Protein AF-0000000072578399 (afdb_homodimer)

pLDDT: mean 85.81, std 11.9, range [45.66, 98.44]

Secondary structure (DSSP, 8-state):
-HHHHHHHHHHHHSSHHHHHHHHHHHHHHHHHHHHHHHH-S-TTSHHHHHHTT---HHHHHHHHHHHHHHHHHTT-HHHHHHHSSS-HHHHHHHHHHHHHHHHHHHHHHHHHHHHHHHHHHHTTSSSPPPPHHHHHHHHHHHHHHHHHHHHHHHHHHHHH--HHHHHHHHHHIIIIIHHHHHHH-HHHHHTSHHHHHHHHTTSS-S-SS-HHHHHHHHHHHHHHHHHHHHHHHHHHHH-/-HHHHHHHHHHHHSSHHHHHHHHHHHHHHHHHHHHHHHH-S-TTSHHHHHHTT---HHHHHHHHHHHHHHHHHTT-HHHHHHHSSS-HHHHHHHHHHHHHHHHHHHHHHHHHHHHHHHHHHHTTSSSPPPPHHHHHHHHHHHHHHHHHHHHHHHHHHHHH--HHHHHHHHHHIIIIIHHHHHHH-HHHHHTSHHHHHHHHTTSS-S-SS-HHHHHHHHHHHHHHHHHHHHHHHHHHHH-

Radius of gyration: 22.99 Å; Cα contacts (8 Å, |Δi|>4): 778; chains: 2; bounding box: 59×61×56 Å

Nearest PDB structures (foldseek):
  7o12-assembly1_E  TM=7.069E-01  e=1.122E-04  Stutzerimonas stutzeri ATCC 14405 = CCUG 16156
  7o0z-assembly1_D  TM=7.179E-01  e=1.346E-04  Stutzerimonas stutzeri ATCC 14405 = CCUG 16156
  7osi-assembly1_D  TM=7.022E-01  e=1.852E-04  Stutzerimonas stutzeri ATCC 14405 = CCUG 16156
  6xjh-assembly1_A  TM=5.775E-01  e=6.587E-02  Staphylococcus aureus
  8i3d-assembly1_B  TM=5.968E-01  e=8.656E-02  Arabidopsis thaliana

Solvent-accessible surface area (backbone atoms only — not comparable to full-atom values): 22891 Å² total; per-residue (Å²): 108,68,68,58,28,51,55,36,34,50,60,55,70,70,38,72,66,44,52,47,47,51,50,45,42,35,50,46,9,46,50,41,11,51,44,45,54,69,47,51,86,58,47,49,41,61,70,50,52,47,36,16,46,20,58,60,40,63,54,38,16,47,47,21,17,34,55,40,2,40,38,52,65,67,56,56,51,59,58,52,43,66,65,43,95,47,56,49,31,55,55,50,50,31,41,39,51,26,40,27,52,49,24,40,51,52,28,50,53,27,44,50,46,6,46,66,58,20,50,73,50,46,71,77,41,57,57,68,72,83,47,72,66,53,52,50,51,47,49,52,25,33,35,51,28,15,21,44,28,9,34,33,15,21,23,47,10,57,64,62,41,32,37,67,53,45,50,50,51,51,48,46,40,60,68,41,49,42,54,52,35,41,68,62,36,55,73,57,32,50,67,34,60,66,35,8,37,28,35,22,17,38,71,43,73,94,59,97,61,51,54,70,57,16,49,51,46,30,46,49,52,26,51,53,46,38,50,51,33,38,53,53,40,40,50,58,61,73,97,108,67,68,56,29,51,54,35,34,52,60,55,69,68,38,70,67,44,51,46,48,50,50,46,44,36,48,45,9,47,50,40,10,53,44,44,54,71,46,50,85,58,47,49,40,59,70,52,52,46,35,16,47,19,57,61,38,63,54,39,16,47,46,22,16,35,53,40,2,42,37,52,65,68,57,54,50,58,58,52,45,63,64,44,91,46,55,48,31,56,53,50,50,32,41,40,49,26,40,27,52,50,24,39,53,51,26,50,52,28,45,50,48,6,47,66,57,19,52,73,51,47,71,76,40,59,55,69,75,80,48,74,65,54,52,50,52,48,49,52,24,31,37,50,27,15,20,44,27,9,35,33,15,22,23,49,9,57,64,62,40,32,36,67,51,46,52,50,52,52,49,46,40,60,69,42,48,40,54,52,35,41,67,64,35,54,73,57,32,51,66,33,61,65,34,8,37,28,35,23,18,38,70,43,75,94,60,97,60,52,54,68,56,17,47,50,46,30,45,50,52,26,51,53,47,37,50,50,33,38,52,53,40,39,49,57,61,73,97

Foldseek 3Di:
DVVLLVVLLCLLPVDPLLVVLLCVFLVVLLVLLCCLLPPVLPLADLLSLLSLLFTDLLSLLLSLQLSLLVCLVVVVLPVVCVPPPDALLVSLVSNLVSSLVVLLVSLLVSSCSNCVNNQVSSVPPHHDHQDPVSSVQLSVLSSLLSSLSNSQSNLNNLVVSHSVVSVVVVCCCVVPVLVVCCVVPVLVSCLDLNNLSCQSRSVDDDHPAHNVRSSVSSNVSSVVSNVVSSVVRNVVRVD/DVVLLVVLLCLLPPDPLLVVLLCVFLVVLLVLLCCLLPPVLPLADLLSLLSLLFTDLLSLLLSLQLSLLVCLVVVVLPVVCVPPPDALLVSLVSNLVSSLVSLLVSLLVNSCSNCVRNQVSSVPPHHDHDDPVSSVQLSVLSSLLSNLSNSQSNLNNLVVSHSVVSVVVVCCCVVPVLVVCCVVPVLVNCLDLNNLSCQSRSVDDDHPAHNVRSSVSSNVSSVVSNVVSSVVRNVVRVD

Structure (mmCIF, N/CA/C/O backbone):
data_AF-0000000072578399-model_v1
#
loop_
_entity.id
_entity.type
_entity.pdbx_description
1 polymer 'ABC-transporter transmembrane protein'
#
loop_
_atom_site.group_PDB
_atom_site.id
_atom_site.type_symbol
_atom_site.label_atom_id
_atom_site.label_alt_id
_atom_site.label_comp_id
_atom_site.label_asym_id
_atom_site.label_entity_id
_atom_site.label_seq_id
_atom_site.pdbx_PDB_ins_code
_atom_site.Cartn_x
_atom_site.Cartn_y
_atom_site.Cartn_z
_atom_site.occupancy
_atom_site.B_iso_or_equiv
_atom_site.auth_seq_id
_atom_site.auth_comp_id
_atom_site.auth_asym_id
_atom_site.auth_atom_id
_atom_site.pdbx_PDB_model_num
ATOM 1 N N . MET A 1 1 ? 16.578 30.406 -9.547 1 61.06 1 MET A N 1
ATOM 2 C CA . MET A 1 1 ? 16.297 28.984 -9.523 1 61.06 1 MET A CA 1
ATOM 3 C C . MET A 1 1 ? 17 28.312 -8.352 1 61.06 1 MET A C 1
ATOM 5 O O . MET A 1 1 ? 16.391 27.562 -7.59 1 61.06 1 MET A O 1
ATOM 9 N N . SER A 1 2 ? 18.172 28.781 -8.016 1 74.69 2 SER A N 1
ATOM 10 C CA . SER A 1 2 ? 18.969 28.109 -6.988 1 74.69 2 SER A CA 1
ATOM 11 C C . SER A 1 2 ? 18.391 28.359 -5.602 1 74.69 2 SER A C 1
ATOM 13 O O . SER A 1 2 ? 18.297 27.438 -4.789 1 74.69 2 SER A O 1
ATOM 15 N N . ARG A 1 3 ? 17.953 29.625 -5.441 1 78.88 3 ARG A N 1
ATOM 16 C CA . ARG A 1 3 ? 17.406 29.938 -4.121 1 78.88 3 ARG A CA 1
ATOM 17 C C . ARG A 1 3 ? 16.094 29.203 -3.885 1 78.88 3 ARG A C 1
ATOM 19 O O . ARG A 1 3 ? 15.852 28.688 -2.789 1 78.88 3 ARG A O 1
ATOM 26 N N . LEU A 1 4 ? 15.359 29.125 -4.922 1 81.19 4 LEU A N 1
ATOM 27 C CA . LEU A 1 4 ? 14.078 28.422 -4.844 1 81.19 4 LEU A CA 1
ATOM 28 C C . LEU A 1 4 ? 14.289 26.922 -4.586 1 81.19 4 LEU A C 1
ATOM 30 O O . LEU A 1 4 ? 13.586 26.328 -3.775 1 81.19 4 LEU A O 1
ATOM 34 N N . LEU A 1 5 ? 15.203 26.391 -5.23 1 85.38 5 LEU A N 1
ATOM 35 C CA . LEU A 1 5 ? 15.516 24.984 -5.047 1 85.38 5 LEU A CA 1
ATOM 36 C C . LEU A 1 5 ? 16 24.703 -3.627 1 85.38 5 LEU A C 1
ATOM 38 O O . LEU A 1 5 ? 15.633 23.688 -3.027 1 85.38 5 LEU A O 1
ATOM 42 N N . ARG A 1 6 ? 16.812 25.578 -3.154 1 84.75 6 ARG A N 1
ATOM 43 C CA . ARG A 1 6 ? 17.312 25.422 -1.795 1 84.75 6 ARG A CA 1
ATOM 44 C C . ARG A 1 6 ? 16.172 25.469 -0.778 1 84.75 6 ARG A C 1
ATOM 46 O O . ARG A 1 6 ? 16.156 24.672 0.17 1 84.75 6 ARG A O 1
ATOM 53 N N . GLY A 1 7 ? 15.273 26.391 -1 1 83.12 7 GLY A N 1
ATOM 54 C CA . GLY A 1 7 ? 14.117 26.469 -0.13 1 83.12 7 GLY A CA 1
ATOM 55 C C . GLY A 1 7 ? 13.25 25.219 -0.161 1 83.12 7 GLY A C 1
ATOM 56 O O . GLY A 1 7 ? 12.828 24.719 0.886 1 83.12 7 GLY A O 1
ATOM 57 N N . GLU A 1 8 ? 13.109 24.719 -1.321 1 84.69 8 GLU A N 1
ATOM 58 C CA . GLU A 1 8 ? 12.305 23.5 -1.482 1 84.69 8 GLU A CA 1
ATOM 59 C C . GLU A 1 8 ? 13.016 22.297 -0.885 1 84.69 8 GLU A C 1
ATOM 61 O O . GLU A 1 8 ? 12.375 21.406 -0.317 1 84.69 8 GLU A O 1
ATOM 66 N N . LEU A 1 9 ? 14.289 22.281 -1.02 1 86.5 9 LEU A N 1
ATOM 67 C CA . LEU A 1 9 ? 15.07 21.188 -0.478 1 86.5 9 LEU A CA 1
ATOM 68 C C . LEU A 1 9 ? 14.984 21.141 1.044 1 86.5 9 LEU A C 1
ATOM 70 O O . LEU A 1 9 ? 14.828 20.078 1.637 1 86.5 9 LEU A O 1
ATOM 74 N N . ILE A 1 10 ? 15.016 22.234 1.651 1 83.44 10 ILE A N 1
ATOM 75 C CA . ILE A 1 10 ? 14.938 22.344 3.105 1 83.44 10 ILE A CA 1
ATOM 76 C C . ILE A 1 10 ? 13.562 21.875 3.582 1 83.44 10 ILE A C 1
ATOM 78 O O . ILE A 1 10 ? 13.453 21.156 4.578 1 83.44 10 ILE A O 1
ATOM 82 N N . LYS A 1 11 ? 12.609 22.203 2.836 1 81 11 LYS A N 1
ATOM 83 C CA . LYS A 1 11 ? 11.242 21.812 3.182 1 81 11 LYS A CA 1
ATOM 84 C C . LYS A 1 11 ? 11.078 20.297 3.139 1 81 11 LYS A C 1
ATOM 86 O O . LYS A 1 11 ? 10.383 19.719 3.975 1 81 11 LYS A O 1
ATOM 91 N N . THR A 1 12 ? 11.703 19.688 2.209 1 80.81 12 THR A N 1
ATOM 92 C CA . THR A 1 12 ? 11.516 18.25 2.002 1 80.81 12 THR A CA 1
ATOM 93 C C . THR A 1 12 ? 12.297 17.453 3.041 1 80.81 12 THR A C 1
ATOM 95 O O . THR A 1 12 ? 11.852 16.375 3.471 1 80.81 12 THR A O 1
ATOM 98 N N . VAL A 1 13 ? 13.43 17.984 3.504 1 83.62 13 VAL A N 1
ATOM 99 C CA . VAL A 1 13 ? 14.328 17.156 4.316 1 83.62 13 VAL A CA 1
ATOM 100 C C . VAL A 1 13 ? 14.086 17.453 5.797 1 83.62 13 VAL A C 1
ATOM 102 O O . VAL A 1 13 ? 14.641 16.766 6.668 1 83.62 13 VAL A O 1
ATOM 105 N N . THR A 1 14 ? 13.266 18.422 6.16 1 77.38 14 THR A N 1
ATOM 106 C CA . THR A 1 14 ? 13.125 18.812 7.559 1 77.38 14 THR A CA 1
ATOM 107 C C . THR A 1 14 ? 11.812 18.281 8.133 1 77.38 14 THR A C 1
ATOM 109 O O . THR A 1 14 ? 11.539 18.438 9.328 1 77.38 14 THR A O 1
ATOM 112 N N . THR A 1 15 ? 11.125 17.625 7.344 1 74.56 15 THR A N 1
ATOM 113 C CA . THR A 1 15 ? 9.859 17.109 7.859 1 74.56 15 THR A CA 1
ATOM 114 C C . THR A 1 15 ? 10.047 15.742 8.508 1 74.56 15 THR A C 1
ATOM 116 O O . THR A 1 15 ? 10.992 15.023 8.18 1 74.56 15 THR A O 1
ATOM 119 N N . ARG A 1 16 ? 9.203 15.508 9.453 1 75.12 16 ARG A N 1
ATOM 120 C CA . ARG A 1 16 ? 9.203 14.203 10.109 1 75.12 16 ARG A CA 1
ATOM 121 C C . ARG A 1 16 ? 8.766 13.109 9.141 1 75.12 16 ARG A C 1
ATOM 123 O O . ARG A 1 16 ? 9.086 11.938 9.336 1 75.12 16 ARG A O 1
ATOM 130 N N . THR A 1 17 ? 8.164 13.539 8.133 1 77.69 17 THR A N 1
ATOM 131 C CA . THR A 1 17 ? 7.656 12.594 7.145 1 77.69 17 THR A CA 1
ATOM 132 C C . THR A 1 17 ? 8.805 11.906 6.414 1 77.69 17 THR A C 1
ATOM 134 O O . THR A 1 17 ? 8.758 10.703 6.152 1 77.69 17 THR A O 1
ATOM 137 N N . VAL A 1 18 ? 9.891 12.625 6.137 1 85.19 18 VAL A N 1
ATOM 138 C CA . VAL A 1 18 ? 11.031 12.07 5.418 1 85.19 18 VAL A CA 1
ATOM 139 C C . VAL A 1 18 ? 11.719 11 6.27 1 85.19 18 VAL A C 1
ATOM 141 O O . VAL A 1 18 ? 12.211 10 5.746 1 85.19 18 VAL A O 1
ATOM 144 N N . LEU A 1 19 ? 11.641 11.195 7.551 1 85.5 19 LEU A N 1
ATOM 145 C CA . LEU A 1 19 ? 12.289 10.25 8.445 1 85.5 19 LEU A CA 1
ATOM 146 C C . LEU A 1 19 ? 11.586 8.898 8.406 1 85.5 19 LEU A C 1
ATOM 148 O O . LEU A 1 19 ? 12.234 7.848 8.43 1 85.5 19 LEU A O 1
ATOM 152 N N . GLY A 1 20 ? 10.305 8.977 8.391 1 86.5 20 GLY A N 1
ATOM 153 C CA . GLY A 1 20 ? 9.57 7.727 8.289 1 86.5 20 GLY A CA 1
ATOM 154 C C . GLY A 1 20 ? 9.898 6.941 7.035 1 86.5 20 GLY A C 1
ATOM 155 O O . GLY A 1 20 ? 10.109 5.727 7.094 1 86.5 20 GLY A O 1
ATOM 156 N N . PHE A 1 21 ? 10.008 7.555 5.922 1 90.12 21 PHE A N 1
ATOM 157 C CA . PHE A 1 21 ? 10.281 6.887 4.652 1 90.12 21 PHE A CA 1
ATOM 158 C C . PHE A 1 21 ? 11.742 6.469 4.57 1 90.12 21 PHE A C 1
ATOM 160 O O . PHE A 1 21 ? 12.062 5.43 3.99 1 90.12 21 PHE A O 1
ATOM 167 N N . ALA A 1 22 ? 12.633 7.328 5.156 1 91.94 22 ALA A N 1
ATOM 168 C CA . ALA A 1 22 ? 14.047 6.957 5.223 1 91.94 22 ALA A CA 1
ATOM 169 C C . ALA A 1 22 ? 14.234 5.672 6.023 1 91.94 22 ALA A C 1
ATOM 171 O O . ALA A 1 22 ? 14.898 4.742 5.566 1 91.94 22 ALA A O 1
ATOM 172 N N . VAL A 1 23 ? 13.625 5.617 7.109 1 90.75 23 VAL A N 1
ATOM 173 C CA . VAL A 1 23 ? 13.727 4.438 7.961 1 90.75 23 VAL A CA 1
ATOM 174 C C . VAL A 1 23 ? 13.07 3.244 7.27 1 90.75 23 VAL A C 1
ATOM 176 O O . VAL A 1 23 ? 13.594 2.129 7.309 1 90.75 23 VAL A O 1
ATOM 179 N N . GLY A 1 24 ? 11.977 3.506 6.664 1 91.31 24 GLY A N 1
ATOM 180 C CA . GLY A 1 24 ? 11.258 2.438 5.988 1 91.31 24 GLY A CA 1
ATOM 181 C C . GLY A 1 24 ? 12.055 1.803 4.863 1 91.31 24 GLY A C 1
ATOM 182 O O . GLY A 1 24 ? 12.148 0.577 4.777 1 91.31 24 GLY A O 1
ATOM 183 N N . THR A 1 25 ? 12.602 2.609 4.023 1 93.19 25 THR A N 1
ATOM 184 C CA . THR A 1 25 ? 13.328 2.08 2.879 1 93.19 25 THR A CA 1
ATOM 185 C C . THR A 1 25 ? 14.602 1.367 3.332 1 93.19 25 THR A C 1
ATOM 187 O O . THR A 1 25 ? 14.953 0.314 2.797 1 93.19 25 THR A O 1
ATOM 190 N N . VAL A 1 26 ? 15.242 1.92 4.328 1 94 26 VAL A N 1
ATOM 191 C CA . VAL A 1 26 ? 16.453 1.303 4.852 1 94 26 VAL A CA 1
ATOM 192 C C . VAL A 1 26 ? 16.109 -0.01 5.551 1 94 26 VAL A C 1
ATOM 194 O O . VAL A 1 26 ? 16.812 -1.009 5.395 1 94 26 VAL A O 1
ATOM 197 N N . ALA A 1 27 ? 15.086 0.014 6.32 1 90.88 27 ALA A N 1
ATOM 198 C CA . ALA A 1 27 ? 14.641 -1.2 7 1 90.88 27 ALA A CA 1
ATOM 199 C C . ALA A 1 27 ? 14.297 -2.297 5.996 1 90.88 27 ALA A C 1
ATOM 201 O O . ALA A 1 27 ? 14.641 -3.465 6.203 1 90.88 27 ALA A O 1
ATOM 202 N N . PHE A 1 28 ? 13.602 -1.903 4.961 1 89.19 28 PHE A N 1
ATOM 203 C CA . PHE A 1 28 ? 13.297 -2.885 3.926 1 89.19 28 PHE A CA 1
ATOM 204 C C . PHE A 1 28 ? 14.57 -3.48 3.344 1 89.19 28 PHE A C 1
ATOM 206 O O . PHE A 1 28 ? 14.672 -4.699 3.174 1 89.19 28 PHE A O 1
ATOM 213 N N . ALA A 1 29 ? 15.445 -2.617 2.979 1 91.62 29 ALA A N 1
ATOM 214 C CA . ALA A 1 29 ? 16.688 -3.076 2.359 1 91.62 29 ALA A CA 1
ATOM 215 C C . ALA A 1 29 ? 17.438 -4.031 3.281 1 91.62 29 ALA A C 1
ATOM 217 O O . ALA A 1 29 ? 17.938 -5.066 2.836 1 91.62 29 ALA A O 1
ATOM 218 N N . ALA A 1 30 ? 17.5 -3.697 4.523 1 92 30 ALA A N 1
ATOM 219 C CA . ALA A 1 30 ? 18.188 -4.535 5.5 1 92 30 ALA A CA 1
ATOM 220 C C . ALA A 1 30 ? 17.484 -5.875 5.672 1 92 30 ALA A C 1
ATOM 222 O O . ALA A 1 30 ? 18.109 -6.93 5.656 1 92 30 ALA A O 1
ATOM 223 N N . LEU A 1 31 ? 16.219 -5.812 5.797 1 88.25 31 LEU A N 1
ATOM 224 C CA . LEU A 1 31 ? 15.43 -7.031 5.988 1 88.25 31 LEU A CA 1
ATOM 225 C C . LEU A 1 31 ? 15.508 -7.926 4.754 1 88.25 31 LEU A C 1
ATOM 227 O O . LEU A 1 31 ? 15.602 -9.148 4.875 1 88.25 31 LEU A O 1
ATOM 231 N N . ASN A 1 32 ? 15.398 -7.305 3.625 1 87.25 32 ASN A N 1
ATOM 232 C CA . ASN A 1 32 ? 15.492 -8.062 2.383 1 87.25 32 ASN A CA 1
ATOM 233 C C . ASN A 1 32 ? 16.828 -8.781 2.268 1 87.25 32 ASN A C 1
ATOM 235 O O . ASN A 1 32 ? 16.875 -9.961 1.896 1 87.25 32 ASN A O 1
ATOM 239 N N . ALA A 1 33 ? 17.859 -8.031 2.543 1 88.88 33 ALA A N 1
ATOM 240 C CA . ALA A 1 33 ? 19.188 -8.625 2.484 1 88.88 33 ALA A CA 1
ATOM 241 C C . ALA A 1 33 ? 19.312 -9.805 3.441 1 88.88 33 ALA A C 1
ATOM 243 O O . ALA A 1 33 ? 19.812 -10.867 3.064 1 88.88 33 ALA A O 1
ATOM 244 N N . LEU A 1 34 ? 18.859 -9.664 4.609 1 87.25 34 LEU A N 1
ATOM 245 C CA . LEU A 1 34 ? 18.984 -10.688 5.637 1 87.25 34 LEU A CA 1
ATOM 246 C C . LEU A 1 34 ? 18.125 -11.906 5.281 1 87.25 34 LEU A C 1
ATOM 248 O O . LEU A 1 34 ? 18.594 -13.047 5.387 1 87.25 34 LEU A O 1
ATOM 252 N N . VAL A 1 35 ? 17.016 -11.703 4.816 1 83.38 35 VAL A N 1
ATOM 253 C CA . VAL A 1 35 ? 16.078 -12.797 4.594 1 83.38 35 VAL A CA 1
ATOM 254 C C . VAL A 1 35 ? 16.453 -13.547 3.318 1 83.38 35 VAL A C 1
ATOM 256 O O . VAL A 1 35 ? 16.469 -14.781 3.297 1 83.38 35 VAL A O 1
ATOM 259 N N . VAL A 1 36 ? 16.703 -12.82 2.271 1 82.69 36 VAL A N 1
ATOM 260 C CA . VAL A 1 36 ? 17.047 -13.461 1.007 1 82.69 36 VAL A CA 1
ATOM 261 C C . VAL A 1 36 ? 18.344 -14.234 1.155 1 82.69 36 VAL A C 1
ATOM 263 O O . VAL A 1 36 ? 18.453 -15.383 0.732 1 82.69 36 VAL A O 1
ATOM 266 N N . ALA A 1 37 ? 19.234 -13.633 1.812 1 81.75 37 ALA A N 1
ATOM 267 C CA . ALA A 1 37 ? 20.547 -14.273 1.954 1 81.75 37 ALA A CA 1
ATOM 268 C C . ALA A 1 37 ? 20.484 -15.438 2.938 1 81.75 37 ALA A C 1
ATOM 270 O O . ALA A 1 37 ? 21.234 -16.406 2.807 1 81.75 37 ALA A O 1
ATOM 271 N N . ALA A 1 38 ? 19.656 -15.344 3.883 1 73.81 38 ALA A N 1
ATOM 272 C CA . ALA A 1 38 ? 19.641 -16.359 4.93 1 73.81 38 ALA A CA 1
ATOM 273 C C . ALA A 1 38 ? 18.625 -17.453 4.617 1 73.81 38 ALA A C 1
ATOM 275 O O . ALA A 1 38 ? 18.828 -18.625 4.973 1 73.81 38 ALA A O 1
ATOM 276 N N . TRP A 1 39 ? 17.594 -17.047 3.889 1 67.5 39 TRP A N 1
ATOM 277 C CA . TRP A 1 39 ? 16.484 -17.984 3.943 1 67.5 39 TRP A CA 1
ATOM 278 C C . TRP A 1 39 ? 16.062 -18.406 2.541 1 67.5 39 TRP A C 1
ATOM 280 O O . TRP A 1 39 ? 15.195 -19.266 2.381 1 67.5 39 TRP A O 1
ATOM 290 N N . SER A 1 40 ? 16.562 -17.797 1.552 1 67.25 40 SER A N 1
ATOM 291 C CA . SER A 1 40 ? 15.969 -18.141 0.259 1 67.25 40 SER A CA 1
ATOM 292 C C . SER A 1 40 ? 16.391 -19.531 -0.193 1 67.25 40 SER A C 1
ATOM 294 O O . SER A 1 40 ? 15.602 -20.25 -0.814 1 67.25 40 SER A O 1
ATOM 296 N N . GLY A 1 41 ? 17.406 -20.141 0.322 1 64.25 41 GLY A N 1
ATOM 297 C CA . GLY A 1 41 ? 17.875 -21.469 -0.025 1 64.25 41 GLY A CA 1
ATOM 298 C C . GLY A 1 41 ? 18.156 -21.641 -1.506 1 64.25 41 GLY A C 1
ATOM 299 O O . GLY A 1 41 ? 18.469 -22.734 -1.964 1 64.25 41 GLY A O 1
ATOM 300 N N . THR A 1 42 ? 17.844 -20.641 -2.307 1 66.12 42 THR A N 1
ATOM 301 C CA . THR A 1 42 ? 17.969 -20.797 -3.754 1 66.12 42 THR A CA 1
ATOM 302 C C . THR A 1 42 ? 19.031 -19.859 -4.301 1 66.12 42 THR A C 1
ATOM 304 O O . THR A 1 42 ? 19.094 -19.609 -5.508 1 66.12 42 THR A O 1
ATOM 307 N N . LEU A 1 43 ? 19.906 -19.469 -3.43 1 80 43 LEU A N 1
ATOM 308 C CA . LEU A 1 43 ? 20.844 -18.438 -3.865 1 80 43 LEU A CA 1
ATOM 309 C C . LEU A 1 43 ? 22.016 -19.047 -4.609 1 80 43 LEU A C 1
ATOM 311 O O . LEU A 1 43 ? 23.172 -18.875 -4.211 1 80 43 LEU A O 1
ATOM 315 N N . ASP A 1 44 ? 21.703 -19.781 -5.645 1 80.88 44 ASP A N 1
ATOM 316 C CA . ASP A 1 44 ? 22.781 -20.375 -6.422 1 80.88 44 ASP A CA 1
ATOM 317 C C . ASP A 1 44 ? 22.922 -19.703 -7.785 1 80.88 44 ASP A C 1
ATOM 319 O O . ASP A 1 44 ? 23.812 -20.047 -8.562 1 80.88 44 ASP A O 1
ATOM 323 N N . GLU A 1 45 ? 22.062 -18.781 -8.047 1 85.75 45 GLU A N 1
ATOM 324 C CA . GLU A 1 45 ? 22.125 -18.031 -9.305 1 85.75 45 GLU A CA 1
ATOM 325 C C . GLU A 1 45 ? 22.375 -16.547 -9.062 1 85.75 45 GLU A C 1
ATOM 327 O O . GLU A 1 45 ? 21.953 -16.016 -8.031 1 85.75 45 GLU A O 1
ATOM 332 N N . VAL A 1 46 ? 23 -15.922 -10.062 1 88.38 46 VAL A N 1
ATOM 333 C CA . VAL A 1 46 ? 23.344 -14.516 -9.969 1 88.38 46 VAL A CA 1
ATOM 334 C C . VAL A 1 46 ? 22.094 -13.672 -9.758 1 88.38 46 VAL A C 1
ATOM 336 O O . VAL A 1 46 ? 22.078 -12.766 -8.922 1 88.38 46 VAL A O 1
ATOM 339 N N . ALA A 1 47 ? 21.047 -14.07 -10.492 1 86.19 47 ALA A N 1
ATOM 340 C CA . ALA A 1 47 ? 19.797 -13.305 -10.406 1 86.19 47 ALA A CA 1
ATOM 341 C C . ALA A 1 47 ? 19.234 -13.336 -8.992 1 86.19 47 ALA A C 1
ATOM 343 O O . ALA A 1 47 ? 18.734 -12.32 -8.492 1 86.19 47 ALA A O 1
ATOM 344 N N . GLU A 1 48 ? 19.359 -14.398 -8.383 1 84 48 GLU A N 1
ATOM 345 C CA . GLU A 1 48 ? 18.844 -14.539 -7.02 1 84 48 GLU A CA 1
ATOM 346 C C . GLU A 1 48 ? 19.703 -13.758 -6.023 1 84 48 GLU A C 1
ATOM 348 O O . GLU A 1 48 ? 19.172 -13.172 -5.074 1 84 48 GLU A O 1
ATOM 353 N N . LYS A 1 49 ? 20.953 -13.828 -6.25 1 89.94 49 LYS A N 1
ATOM 354 C CA . LYS A 1 49 ? 21.859 -13.086 -5.379 1 89.94 49 LYS A CA 1
ATOM 355 C C . LYS A 1 49 ? 21.656 -11.586 -5.531 1 89.94 49 LYS A C 1
ATOM 357 O O . LYS A 1 49 ? 21.797 -10.836 -4.562 1 89.94 49 LYS A O 1
ATOM 362 N N . GLU A 1 50 ? 21.328 -11.188 -6.82 1 92.12 50 GLU A N 1
ATOM 363 C CA . GLU A 1 50 ? 21.031 -9.773 -7.051 1 92.12 50 GLU A CA 1
ATOM 364 C C . GLU A 1 50 ? 19.797 -9.336 -6.285 1 92.12 50 GLU A C 1
ATOM 366 O O . GLU A 1 50 ? 19.672 -8.18 -5.879 1 92.12 50 GLU A O 1
ATOM 371 N N . GLU A 1 51 ? 18.875 -10.211 -6.098 1 89.06 51 GLU A N 1
ATOM 372 C CA . GLU A 1 51 ? 17.641 -9.898 -5.387 1 89.06 51 GLU A CA 1
ATOM 373 C C . GLU A 1 51 ? 17.922 -9.492 -3.943 1 89.06 51 GLU A C 1
ATOM 375 O O . GLU A 1 51 ? 17.188 -8.695 -3.363 1 89.06 51 GLU A O 1
ATOM 380 N N . ALA A 1 52 ? 18.984 -10.016 -3.387 1 90 52 ALA A N 1
ATOM 381 C CA . ALA A 1 52 ? 19.359 -9.688 -2.014 1 90 52 ALA A CA 1
ATOM 382 C C . ALA A 1 52 ? 19.766 -8.219 -1.89 1 90 52 ALA A C 1
ATOM 384 O O . ALA A 1 52 ? 19.719 -7.645 -0.797 1 90 52 ALA A O 1
ATOM 385 N N . LEU A 1 53 ? 20.094 -7.637 -3.053 1 93.12 53 LEU A N 1
ATOM 386 C CA . LEU A 1 53 ? 20.531 -6.246 -3.08 1 93.12 53 LEU A CA 1
ATOM 387 C C . LEU A 1 53 ? 19.375 -5.324 -3.477 1 93.12 53 LEU A C 1
ATOM 389 O O . LEU A 1 53 ? 19.562 -4.109 -3.592 1 93.12 53 LEU A O 1
ATOM 393 N N . SER A 1 54 ? 18.188 -5.867 -3.594 1 90.88 54 SER A N 1
ATOM 394 C CA . SER A 1 54 ? 17.047 -5.121 -4.098 1 90.88 54 SER A CA 1
ATOM 395 C C . SER A 1 54 ? 16.578 -4.066 -3.098 1 90.88 54 SER A C 1
ATOM 397 O O . SER A 1 54 ? 16.844 -4.188 -1.898 1 90.88 54 SER A O 1
ATOM 399 N N . ALA A 1 55 ? 15.992 -3.053 -3.637 1 89.5 55 ALA A N 1
ATOM 400 C CA . ALA A 1 55 ? 15.352 -1.999 -2.857 1 89.5 55 ALA A CA 1
ATOM 401 C C . ALA A 1 55 ? 13.867 -1.899 -3.195 1 89.5 55 ALA A C 1
ATOM 403 O O . ALA A 1 55 ? 13.344 -2.699 -3.975 1 89.5 55 ALA A O 1
ATOM 404 N N . MET A 1 56 ? 13.195 -0.967 -2.469 1 89.06 56 MET A N 1
ATOM 405 C CA . MET A 1 56 ? 11.758 -0.803 -2.641 1 89.06 56 MET A CA 1
ATOM 406 C C . MET A 1 56 ? 11.422 0.615 -3.092 1 89.06 56 MET A C 1
ATOM 408 O O . MET A 1 56 ? 10.969 1.434 -2.293 1 89.06 56 MET A O 1
ATOM 412 N N . PRO A 1 57 ? 11.383 0.814 -4.391 1 92.81 57 PRO A N 1
ATOM 413 C CA . PRO A 1 57 ? 11.18 2.172 -4.902 1 92.81 57 PRO A CA 1
ATOM 414 C C . PRO A 1 57 ? 9.789 2.715 -4.609 1 92.81 57 PRO A C 1
ATOM 416 O O . PRO A 1 57 ? 9.586 3.932 -4.59 1 92.81 57 PRO A O 1
ATOM 419 N N . VAL A 1 58 ? 8.859 1.868 -4.355 1 89.62 58 VAL A N 1
ATOM 420 C CA . VAL A 1 58 ? 7.48 2.301 -4.137 1 89.62 58 VAL A CA 1
ATOM 421 C C . VAL A 1 58 ? 7.41 3.189 -2.898 1 89.62 58 VAL A C 1
ATOM 423 O O . VAL A 1 58 ? 6.582 4.102 -2.83 1 89.62 58 VAL A O 1
ATOM 426 N N . LEU A 1 59 ? 8.258 3.016 -1.938 1 91.19 59 LEU A N 1
ATOM 427 C CA . LEU A 1 59 ? 8.266 3.844 -0.737 1 91.19 59 LEU A CA 1
ATOM 428 C C . LEU A 1 59 ? 8.648 5.281 -1.069 1 91.19 59 LEU A C 1
ATOM 430 O O . LEU A 1 59 ? 8.07 6.223 -0.519 1 91.19 59 LEU A O 1
ATOM 434 N N . LEU A 1 60 ? 9.547 5.375 -1.99 1 93.69 60 LEU A N 1
ATOM 435 C CA . LEU A 1 60 ? 9.938 6.73 -2.361 1 93.69 60 LEU A CA 1
ATOM 436 C C . LEU A 1 60 ? 8.914 7.355 -3.301 1 93.69 60 LEU A C 1
ATOM 438 O O . LEU A 1 60 ? 8.727 8.578 -3.305 1 93.69 60 LEU A O 1
ATOM 442 N N . LEU A 1 61 ? 8.25 6.484 -4.109 1 94 61 LEU A N 1
ATOM 443 C CA . LEU A 1 61 ? 7.102 6.984 -4.859 1 94 61 LEU A CA 1
ATOM 444 C C . LEU A 1 61 ? 6.043 7.555 -3.92 1 94 61 LEU A C 1
ATOM 446 O O . LEU A 1 61 ? 5.539 8.656 -4.145 1 94 61 LEU A O 1
ATOM 450 N N . LEU A 1 62 ? 5.84 6.875 -2.852 1 90.62 62 LEU A N 1
ATOM 451 C CA . LEU A 1 62 ? 4.84 7.297 -1.876 1 90.62 62 LEU A CA 1
ATOM 452 C C . LEU A 1 62 ? 5.285 8.562 -1.152 1 90.62 62 LEU A C 1
ATOM 454 O O . LEU A 1 62 ? 4.465 9.43 -0.851 1 90.62 62 LEU A O 1
ATOM 458 N N . TRP A 1 63 ? 6.484 8.633 -0.847 1 91.5 63 TRP A N 1
ATOM 459 C CA . TRP A 1 63 ? 7.012 9.828 -0.195 1 91.5 63 TRP A CA 1
ATOM 460 C C . TRP A 1 63 ? 6.812 11.062 -1.068 1 91.5 63 TRP A C 1
ATOM 462 O O . TRP A 1 63 ? 6.348 12.094 -0.591 1 91.5 63 TRP A O 1
ATOM 472 N N . GLY A 1 64 ? 7.219 10.906 -2.322 1 93.25 64 GLY A N 1
ATOM 473 C CA . GLY A 1 64 ? 6.992 12.016 -3.23 1 93.25 64 GLY A CA 1
ATOM 474 C C . GLY A 1 64 ? 5.531 12.406 -3.354 1 93.25 64 GLY A C 1
ATOM 475 O O . GLY A 1 64 ? 5.195 13.586 -3.365 1 93.25 64 GLY A O 1
ATOM 476 N N . LEU A 1 65 ? 4.738 11.414 -3.395 1 92.69 65 LEU A N 1
ATOM 477 C CA . LEU A 1 65 ? 3.303 11.625 -3.568 1 92.69 65 LEU A CA 1
ATOM 478 C C . LEU A 1 65 ? 2.707 12.336 -2.359 1 92.69 65 LEU A C 1
ATOM 480 O O . LEU A 1 65 ? 2.041 13.367 -2.504 1 92.69 65 LEU A O 1
ATOM 484 N N . VAL A 1 66 ? 3.008 11.859 -1.17 1 87.5 66 VAL A N 1
ATOM 485 C CA . VAL A 1 66 ? 2.453 12.422 0.056 1 87.5 66 VAL A CA 1
ATOM 486 C C . VAL A 1 66 ? 3.035 13.812 0.297 1 87.5 66 VAL A C 1
ATOM 488 O O . VAL A 1 66 ? 2.316 14.734 0.69 1 87.5 66 VAL A O 1
ATOM 491 N N . GLY A 1 67 ? 4.27 13.938 0.087 1 87.69 67 GLY A N 1
ATOM 492 C CA . GLY A 1 67 ? 4.926 15.227 0.283 1 87.69 67 GLY A CA 1
ATOM 493 C C . GLY A 1 67 ? 4.387 16.312 -0.625 1 87.69 67 GLY A C 1
ATOM 494 O O . GLY A 1 67 ? 4.055 17.406 -0.161 1 87.69 67 GLY A O 1
ATOM 495 N N . ALA A 1 68 ? 4.336 15.953 -1.853 1 89.62 68 ALA A N 1
ATOM 496 C CA . ALA A 1 68 ? 3.867 16.953 -2.811 1 89.62 68 ALA A CA 1
ATOM 497 C C . ALA A 1 68 ? 2.385 17.25 -2.609 1 89.62 68 ALA A C 1
ATOM 499 O O . ALA A 1 68 ? 1.959 18.406 -2.701 1 89.62 68 ALA A O 1
ATOM 500 N N . ALA A 1 69 ? 1.66 16.281 -2.328 1 87.44 69 ALA A N 1
ATOM 501 C CA . ALA A 1 69 ? 0.231 16.484 -2.1 1 87.44 69 ALA A CA 1
ATOM 502 C C . ALA A 1 69 ? -0.017 17.281 -0.821 1 87.44 69 ALA A C 1
ATOM 504 O O . ALA A 1 69 ? -0.978 18.047 -0.736 1 87.44 69 ALA A O 1
ATOM 505 N N . GLY A 1 70 ? 0.811 17.031 0.205 1 82.94 70 GLY A N 1
ATOM 506 C CA . GLY A 1 70 ? 0.654 17.688 1.493 1 82.94 70 GLY A CA 1
ATOM 507 C C . GLY A 1 70 ? 0.832 19.203 1.424 1 82.94 70 GLY A C 1
ATOM 508 O O . GLY A 1 70 ? 0.291 19.938 2.254 1 82.94 70 GLY A O 1
ATOM 509 N N . GLU A 1 71 ? 1.525 19.641 0.454 1 78.62 71 GLU A N 1
ATOM 510 C CA . GLU A 1 71 ? 1.708 21.078 0.281 1 78.62 71 GLU A CA 1
ATOM 511 C C . GLU A 1 71 ? 0.398 21.766 -0.107 1 78.62 71 GLU A C 1
ATOM 513 O O . GLU A 1 71 ? 0.211 22.953 0.15 1 78.62 71 GLU A O 1
ATOM 518 N N . TYR A 1 72 ? -0.398 21.047 -0.713 1 71.88 72 TYR A N 1
ATOM 519 C CA . TYR A 1 72 ? -1.692 21.594 -1.101 1 71.88 72 TYR A CA 1
ATOM 520 C C . TYR A 1 72 ? -2.693 21.5 0.045 1 71.88 72 TYR A C 1
ATOM 522 O O . TYR A 1 72 ? -3.65 22.281 0.109 1 71.88 72 TYR A O 1
ATOM 530 N N . ARG A 1 73 ? -2.436 20.531 0.83 1 61.47 73 ARG A N 1
ATOM 531 C CA . ARG A 1 73 ? -3.312 20.375 1.985 1 61.47 73 ARG A CA 1
ATOM 532 C C . ARG A 1 73 ? -3.088 21.5 3.002 1 61.47 73 ARG A C 1
ATOM 534 O O . ARG A 1 73 ? -4.043 22 3.592 1 61.47 73 ARG A O 1
ATOM 541 N N . HIS A 1 74 ? -1.855 21.859 3.242 1 57.53 74 HIS A N 1
ATOM 542 C CA . HIS A 1 74 ? -1.536 22.859 4.25 1 57.53 74 HIS A CA 1
ATOM 543 C C . HIS A 1 74 ? -1.499 24.266 3.639 1 57.53 74 HIS A C 1
ATOM 545 O O . HIS A 1 74 ? -1.162 25.234 4.32 1 57.53 74 HIS A O 1
ATOM 551 N N . ARG A 1 75 ? -2.266 24.484 2.572 1 55.62 75 ARG A N 1
ATOM 552 C CA . ARG A 1 75 ? -2.43 25.75 1.865 1 55.62 75 ARG A CA 1
ATOM 553 C C . ARG A 1 75 ? -1.104 26.5 1.767 1 55.62 75 ARG A C 1
ATOM 555 O O . ARG A 1 75 ? -1.076 27.734 1.813 1 55.62 75 ARG A O 1
ATOM 562 N N . THR A 1 76 ? -0.076 25.875 2.006 1 50.97 76 THR A N 1
ATOM 563 C CA . THR A 1 76 ? 1.192 26.594 1.907 1 50.97 76 THR A CA 1
ATOM 564 C C . THR A 1 76 ? 1.551 26.859 0.448 1 50.97 76 THR A C 1
ATOM 566 O O . THR A 1 76 ? 2.477 27.625 0.16 1 50.97 76 THR A O 1
ATOM 569 N N . ALA A 1 77 ? 0.896 26.156 -0.411 1 52.31 77 ALA A N 1
ATOM 570 C CA . ALA A 1 77 ? 1.188 26.344 -1.828 1 52.31 77 ALA A CA 1
ATOM 571 C C . ALA A 1 77 ? 0.77 27.75 -2.283 1 52.31 77 ALA A C 1
ATOM 573 O O . ALA A 1 77 ? 1.395 28.328 -3.174 1 52.31 77 ALA A O 1
ATOM 574 N N . ALA A 1 78 ? -0.309 28.281 -1.732 1 48.66 78 ALA A N 1
ATOM 575 C CA . ALA A 1 78 ? -0.762 29.594 -2.215 1 48.66 78 ALA A CA 1
ATOM 576 C C . ALA A 1 78 ? 0.34 30.641 -2.082 1 48.66 78 ALA A C 1
ATOM 578 O O . ALA A 1 78 ? 0.542 31.453 -2.984 1 48.66 78 ALA A O 1
ATOM 579 N N . PRO A 1 79 ? 0.693 30.984 -0.888 1 46.12 79 PRO A N 1
ATOM 580 C CA . PRO A 1 79 ? 1.447 32.219 -0.859 1 46.12 79 PRO A CA 1
ATOM 581 C C . PRO A 1 79 ? 2.779 32.125 -1.599 1 46.12 79 PRO A C 1
ATOM 583 O O . PRO A 1 79 ? 3.346 33.156 -1.991 1 46.12 79 PRO A O 1
ATOM 586 N N . ALA A 1 80 ? 3.309 30.984 -1.626 1 46.53 80 ALA A N 1
ATOM 587 C CA . ALA A 1 80 ? 4.625 30.969 -2.264 1 46.53 80 ALA A CA 1
ATOM 588 C C . ALA A 1 80 ? 4.527 31.344 -3.736 1 46.53 80 ALA A C 1
ATOM 590 O O . ALA A 1 80 ? 5.453 31.953 -4.289 1 46.53 80 ALA A O 1
ATOM 591 N N . ALA A 1 81 ? 3.387 30.844 -4.336 1 48.09 81 ALA A N 1
ATOM 592 C CA . ALA A 1 81 ? 3.213 31.281 -5.719 1 48.09 81 ALA A CA 1
ATOM 593 C C . ALA A 1 81 ? 3.131 32.812 -5.816 1 48.09 81 ALA A C 1
ATOM 595 O O . ALA A 1 81 ? 3.451 33.375 -6.855 1 48.09 81 ALA A O 1
ATOM 596 N N . LEU A 1 82 ? 2.6 33.375 -4.793 1 46.06 82 LEU A N 1
ATOM 597 C CA . LEU A 1 82 ? 2.516 34.812 -4.859 1 46.06 82 LEU A CA 1
ATOM 598 C C . LEU A 1 82 ? 3.895 35.469 -4.711 1 46.06 82 LEU A C 1
ATOM 600 O O . LEU A 1 82 ? 4.117 36.594 -5.16 1 46.06 82 LEU A O 1
ATOM 604 N N . VAL A 1 83 ? 4.586 34.875 -3.727 1 45.66 83 VAL A N 1
ATOM 605 C CA . VAL A 1 83 ? 5.828 35.594 -3.475 1 45.66 83 VAL A CA 1
ATOM 606 C C . VAL A 1 83 ? 6.758 35.469 -4.68 1 45.66 83 VAL A C 1
ATOM 608 O O . VAL A 1 83 ? 7.559 36.344 -4.953 1 45.66 83 VAL A O 1
ATOM 611 N N . GLY A 1 84 ? 6.934 34.156 -5.098 1 47.16 84 GLY A N 1
ATOM 612 C CA . GLY A 1 84 ? 7.934 34.219 -6.156 1 47.16 84 GLY A CA 1
ATOM 613 C C . GLY A 1 84 ? 7.348 34.562 -7.508 1 47.16 84 GLY A C 1
ATOM 614 O O . GLY A 1 84 ? 6.211 34.188 -7.816 1 47.16 84 GLY A O 1
ATOM 615 N N . ARG A 1 85 ? 7.383 35.844 -7.938 1 55.16 85 ARG A N 1
ATOM 616 C CA . ARG A 1 85 ? 7.145 36.375 -9.281 1 55.16 85 ARG A CA 1
ATOM 617 C C . ARG A 1 85 ? 7.188 35.25 -10.32 1 55.16 85 ARG A C 1
ATOM 619 O O . ARG A 1 85 ? 7.145 35.531 -11.523 1 55.16 85 ARG A O 1
ATOM 626 N N . ARG A 1 86 ? 7.418 34 -9.719 1 63.72 86 ARG A N 1
ATOM 627 C CA . ARG A 1 86 ? 7.594 32.969 -10.734 1 63.72 86 ARG A CA 1
ATOM 628 C C . ARG A 1 86 ? 6.332 32.125 -10.891 1 63.72 86 ARG A C 1
ATOM 630 O O . ARG A 1 86 ? 5.535 32.031 -9.953 1 63.72 86 ARG A O 1
ATOM 637 N N . GLY A 1 87 ? 5.906 31.797 -12.031 1 77.12 87 GLY A N 1
ATOM 638 C CA . GLY A 1 87 ? 4.73 31.031 -12.414 1 77.12 87 GLY A CA 1
ATOM 639 C C . GLY A 1 87 ? 4.602 29.719 -11.664 1 77.12 87 GLY A C 1
ATOM 640 O O . GLY A 1 87 ? 5.598 29.156 -11.195 1 77.12 87 GLY A O 1
ATOM 641 N N . ARG A 1 88 ? 3.461 29.312 -11.211 1 79.56 88 ARG A N 1
ATOM 642 C CA . ARG A 1 88 ? 3.125 28.078 -10.492 1 79.56 88 ARG A CA 1
ATOM 643 C C . ARG A 1 88 ? 3.848 26.875 -11.094 1 79.56 88 ARG A C 1
ATOM 645 O O . ARG A 1 88 ? 4.258 25.969 -10.375 1 79.56 88 ARG A O 1
ATOM 652 N N . GLY A 1 89 ? 4.09 26.938 -12.336 1 81.81 89 GLY A N 1
ATOM 653 C CA . GLY A 1 89 ? 4.812 25.859 -13 1 81.81 89 GLY A CA 1
ATOM 654 C C . GLY A 1 89 ? 6.273 25.797 -12.602 1 81.81 89 GLY A C 1
ATOM 655 O O . GLY A 1 89 ? 6.828 24.703 -12.445 1 81.81 89 GLY A O 1
ATOM 656 N N . VAL A 1 90 ? 6.867 26.906 -12.383 1 81.69 90 VAL A N 1
ATOM 657 C CA . VAL A 1 90 ? 8.273 26.984 -12.016 1 81.69 90 VAL A CA 1
ATOM 658 C C . VAL A 1 90 ? 8.461 26.484 -10.586 1 81.69 90 VAL A C 1
ATOM 660 O O . VAL A 1 90 ? 9.406 25.75 -10.297 1 81.69 90 VAL A O 1
ATOM 663 N N . VAL A 1 91 ? 7.566 26.797 -9.805 1 83.69 91 VAL A N 1
ATOM 664 C CA . VAL A 1 91 ? 7.633 26.375 -8.406 1 83.69 91 VAL A CA 1
ATOM 665 C C . VAL A 1 91 ? 7.465 24.859 -8.32 1 83.69 91 VAL A C 1
ATOM 667 O O . VAL A 1 91 ? 8.18 24.188 -7.574 1 83.69 91 VAL A O 1
ATOM 670 N N . LEU A 1 92 ? 6.555 24.359 -9.086 1 88.94 92 LEU A N 1
ATOM 671 C CA . LEU A 1 92 ? 6.352 22.922 -9.109 1 88.94 92 LEU A CA 1
ATOM 672 C C . LEU A 1 92 ? 7.602 22.203 -9.609 1 88.94 92 LEU A C 1
ATOM 674 O O . LEU A 1 92 ? 7.98 21.156 -9.078 1 88.94 92 LEU A O 1
ATOM 678 N N . SER A 1 93 ? 8.195 22.797 -10.625 1 89.75 93 SER A N 1
ATOM 679 C CA . SER A 1 93 ? 9.406 22.188 -11.172 1 89.75 93 SER A CA 1
ATOM 680 C C . SER A 1 93 ? 10.531 22.172 -10.141 1 89.75 93 SER A C 1
ATOM 682 O O . SER A 1 93 ? 11.289 21.203 -10.047 1 89.75 93 SER A O 1
ATOM 684 N N . ALA A 1 94 ? 10.664 23.203 -9.391 1 89.31 94 ALA A N 1
ATOM 685 C CA . ALA A 1 94 ? 11.664 23.266 -8.328 1 89.31 94 ALA A CA 1
ATOM 686 C C . ALA A 1 94 ? 11.359 22.25 -7.238 1 89.31 94 ALA A C 1
ATOM 688 O O . ALA A 1 94 ? 12.281 21.625 -6.688 1 89.31 94 ALA A O 1
ATOM 689 N N . ARG A 1 95 ? 10.141 22.094 -6.992 1 89.94 95 ARG A N 1
ATOM 690 C CA . ARG A 1 95 ? 9.719 21.125 -6 1 89.94 95 ARG A CA 1
ATOM 691 C C . ARG A 1 95 ? 10.047 19.703 -6.449 1 89.94 95 ARG A C 1
ATOM 693 O O . ARG A 1 95 ? 10.578 18.906 -5.668 1 89.94 95 ARG A O 1
ATOM 700 N N . ILE A 1 96 ? 9.727 19.438 -7.629 1 93.75 96 ILE A N 1
ATOM 701 C CA . ILE A 1 96 ? 10 18.109 -8.172 1 93.75 96 ILE A CA 1
ATOM 702 C C . ILE A 1 96 ? 11.5 17.859 -8.172 1 93.75 96 ILE A C 1
ATOM 704 O O . ILE A 1 96 ? 11.953 16.75 -7.852 1 93.75 96 ILE A O 1
ATOM 708 N N . ALA A 1 97 ? 12.242 18.859 -8.484 1 93.62 97 ALA A N 1
ATOM 709 C CA . ALA A 1 97 ? 13.695 18.75 -8.461 1 93.62 97 ALA A CA 1
ATOM 710 C C . ALA A 1 97 ? 14.203 18.469 -7.047 1 93.62 97 ALA A C 1
ATOM 712 O O . ALA A 1 97 ? 15.148 17.703 -6.852 1 93.62 97 ALA A O 1
ATOM 713 N N . ALA A 1 98 ? 13.625 19.125 -6.121 1 93 98 ALA A N 1
ATOM 714 C CA . ALA A 1 98 ? 14.008 18.906 -4.727 1 93 98 ALA A CA 1
ATOM 715 C C . ALA A 1 98 ? 13.711 17.469 -4.293 1 93 98 ALA A C 1
ATOM 717 O O . ALA A 1 98 ? 14.531 16.844 -3.621 1 93 98 ALA A O 1
ATOM 718 N N . TYR A 1 99 ? 12.625 16.953 -4.707 1 93.62 99 TYR A N 1
ATOM 719 C CA . TYR A 1 99 ? 12.273 15.57 -4.398 1 93.62 99 TYR A CA 1
ATOM 720 C C . TYR A 1 99 ? 13.219 14.602 -5.098 1 93.62 99 TYR A C 1
ATOM 722 O O . TYR A 1 99 ? 13.633 13.602 -4.516 1 93.62 99 TYR A O 1
ATOM 730 N N . ALA A 1 100 ? 13.531 14.945 -6.332 1 95.69 100 ALA A N 1
ATOM 731 C CA . ALA A 1 100 ? 14.461 14.102 -7.078 1 95.69 100 ALA A CA 1
ATOM 732 C C . ALA A 1 100 ? 15.805 14 -6.363 1 95.69 100 ALA A C 1
ATOM 734 O O . ALA A 1 100 ? 16.375 12.914 -6.254 1 95.69 100 ALA A O 1
ATOM 735 N N . LEU A 1 101 ? 16.281 15.117 -5.891 1 95.5 101 LEU A N 1
ATOM 736 C CA . LEU A 1 101 ? 17.562 15.148 -5.207 1 95.5 101 LEU A CA 1
ATOM 737 C C . LEU A 1 101 ? 17.5 14.391 -3.883 1 95.5 101 LEU A C 1
ATOM 739 O O . LEU A 1 101 ? 18.438 13.664 -3.529 1 95.5 101 LEU A O 1
ATOM 743 N N . THR A 1 102 ? 16.469 14.617 -3.205 1 92.5 102 THR A N 1
ATOM 744 C CA . THR A 1 102 ? 16.312 13.906 -1.943 1 92.5 102 THR A CA 1
ATOM 745 C C . THR A 1 102 ? 16.141 12.406 -2.184 1 92.5 102 THR A C 1
ATOM 747 O O . THR A 1 102 ? 16.625 11.586 -1.405 1 92.5 102 THR A O 1
ATOM 750 N N . GLY A 1 103 ? 15.406 12.07 -3.209 1 94.12 103 GLY A N 1
ATOM 751 C CA . GLY A 1 103 ? 15.281 10.672 -3.592 1 94.12 103 GLY A CA 1
ATOM 752 C C . GLY A 1 103 ? 16.609 10.023 -3.924 1 94.12 103 GLY A C 1
ATOM 753 O O . GLY A 1 103 ? 16.844 8.859 -3.576 1 94.12 103 GLY A O 1
ATOM 754 N N . LEU A 1 104 ? 17.438 10.797 -4.617 1 96.31 104 LEU A N 1
ATOM 755 C CA . LEU A 1 104 ? 18.766 10.297 -4.949 1 96.31 104 LEU A CA 1
ATOM 756 C C . LEU A 1 104 ? 19.578 10.023 -3.684 1 96.31 104 LEU A C 1
ATOM 758 O O . LEU A 1 104 ? 20.25 9 -3.588 1 96.31 104 LEU A O 1
ATOM 762 N N . LEU A 1 105 ? 19.469 10.875 -2.715 1 95.31 105 LEU A N 1
ATOM 763 C CA . LEU A 1 105 ? 20.203 10.727 -1.463 1 95.31 105 LEU A CA 1
ATOM 764 C C . LEU A 1 105 ? 19.688 9.531 -0.667 1 95.31 105 LEU A C 1
ATOM 766 O O . LEU A 1 105 ? 20.484 8.734 -0.15 1 95.31 105 LEU A O 1
ATOM 770 N N . LEU A 1 106 ? 18.438 9.422 -0.599 1 94.44 106 LEU A N 1
ATOM 771 C CA . LEU A 1 106 ? 17.844 8.305 0.124 1 94.44 106 LEU A CA 1
ATOM 772 C C . LEU A 1 106 ? 18.125 6.984 -0.588 1 94.44 106 LEU A C 1
ATOM 774 O O . LEU A 1 106 ? 18.328 5.953 0.06 1 94.44 106 LEU A O 1
ATOM 778 N N . GLY A 1 107 ? 18.031 7.062 -1.899 1 95.38 107 GLY A N 1
ATOM 779 C CA . GLY A 1 107 ? 18.406 5.883 -2.664 1 95.38 107 GLY A CA 1
ATOM 780 C C . GLY A 1 107 ? 19.828 5.445 -2.434 1 95.38 107 GLY A C 1
ATOM 781 O O . GLY A 1 107 ? 20.109 4.254 -2.277 1 95.38 107 GLY A O 1
ATOM 782 N N . ALA A 1 108 ? 20.734 6.414 -2.465 1 96.81 108 ALA A N 1
ATOM 783 C CA . ALA A 1 108 ? 22.141 6.113 -2.219 1 96.81 108 ALA A CA 1
ATOM 784 C C . ALA A 1 108 ? 22.344 5.508 -0.833 1 96.81 108 ALA A C 1
ATOM 786 O O . ALA A 1 108 ? 23.078 4.527 -0.676 1 96.81 108 ALA A O 1
ATOM 787 N N . LEU A 1 109 ? 21.688 6.078 0.103 1 96.31 109 LEU A N 1
ATOM 788 C CA . LEU A 1 109 ? 21.766 5.562 1.466 1 96.31 109 LEU A CA 1
ATOM 789 C C . LEU A 1 109 ? 21.219 4.141 1.548 1 96.31 109 LEU A C 1
ATOM 791 O O . LEU A 1 109 ? 21.859 3.258 2.119 1 96.31 109 LEU A O 1
ATOM 795 N N . THR A 1 110 ? 20.109 3.924 1.009 1 96.12 110 THR A N 1
ATOM 796 C CA . THR A 1 110 ? 19.438 2.629 1.065 1 96.12 110 THR A CA 1
ATOM 797 C C . THR A 1 110 ? 20.25 1.564 0.344 1 96.12 110 THR A C 1
ATOM 799 O O . THR A 1 110 ? 20.406 0.443 0.836 1 96.12 110 THR A O 1
ATOM 802 N N . THR A 1 111 ? 20.766 1.934 -0.81 1 96 111 THR A N 1
ATOM 803 C CA . THR A 1 111 ? 21.547 0.988 -1.598 1 96 111 THR A CA 1
ATOM 804 C C . THR A 1 111 ? 22.859 0.653 -0.895 1 96 111 THR A C 1
ATOM 806 O O . THR A 1 111 ? 23.344 -0.474 -0.988 1 96 111 THR A O 1
ATOM 809 N N . THR A 1 112 ? 23.453 1.63 -0.223 1 96.75 112 THR A N 1
ATOM 810 C CA . THR A 1 112 ? 24.672 1.39 0.542 1 96.75 112 THR A CA 1
ATOM 811 C C . THR A 1 112 ? 24.422 0.373 1.651 1 96.75 112 THR A C 1
ATOM 813 O O . THR A 1 112 ? 25.234 -0.535 1.862 1 96.75 112 THR A O 1
ATOM 816 N N . VAL A 1 113 ? 23.328 0.467 2.264 1 96.19 113 VAL A N 1
ATOM 817 C CA . VAL A 1 113 ? 22.984 -0.457 3.336 1 96.19 113 VAL A CA 1
ATOM 818 C C . VAL A 1 113 ? 22.719 -1.846 2.758 1 96.19 113 VAL A C 1
ATOM 820 O O . VAL A 1 113 ? 23.172 -2.852 3.311 1 96.19 113 VAL A O 1
ATOM 823 N N . SER A 1 114 ? 22 -1.876 1.683 1 95 114 SER A N 1
ATOM 824 C CA . SER A 1 114 ? 21.688 -3.15 1.05 1 95 114 SER A CA 1
ATOM 825 C C . SER A 1 114 ? 22.953 -3.889 0.622 1 95 114 SER A C 1
ATOM 827 O O . SER A 1 114 ? 23.109 -5.074 0.918 1 95 114 SER A O 1
ATOM 829 N N . VAL A 1 115 ? 23.812 -3.184 -0.03 1 95.31 115 VAL A N 1
ATOM 830 C CA . VAL A 1 115 ? 25.062 -3.777 -0.524 1 95.31 115 VAL A CA 1
ATOM 831 C C . VAL A 1 115 ? 25.953 -4.168 0.652 1 95.31 115 VAL A C 1
ATOM 833 O O . VAL A 1 115 ? 26.516 -5.266 0.674 1 95.31 115 VAL A O 1
ATOM 836 N N . GLY A 1 116 ? 26.078 -3.316 1.581 1 95.75 116 GLY A N 1
ATOM 837 C CA . GLY A 1 116 ? 26.938 -3.561 2.732 1 95.75 116 GLY A CA 1
ATOM 838 C C . GLY A 1 116 ? 26.5 -4.758 3.555 1 95.75 116 GLY A C 1
ATOM 839 O O . GLY A 1 116 ? 27.328 -5.504 4.07 1 95.75 116 GLY A O 1
ATOM 840 N N . LEU A 1 117 ? 25.281 -5.008 3.641 1 94.12 117 LEU A N 1
ATOM 841 C CA . LEU A 1 117 ? 24.766 -6.105 4.453 1 94.12 117 LEU A CA 1
ATOM 842 C C . LEU A 1 117 ? 24.703 -7.395 3.643 1 94.12 117 LEU A C 1
ATOM 844 O O . LEU A 1 117 ? 24.969 -8.477 4.164 1 94.12 117 LEU A O 1
ATOM 848 N N . ALA A 1 118 ? 24.344 -7.266 2.414 1 92.94 118 ALA A N 1
ATOM 849 C CA . ALA A 1 118 ? 24.047 -8.445 1.607 1 92.94 118 ALA A CA 1
ATOM 850 C C . ALA A 1 118 ? 25.344 -9.141 1.168 1 92.94 118 ALA A C 1
ATOM 852 O O . ALA A 1 118 ? 25.422 -10.367 1.182 1 92.94 118 ALA A O 1
ATOM 853 N N . LEU A 1 119 ? 26.375 -8.422 0.816 1 93 119 LEU A N 1
ATOM 854 C CA . LEU A 1 119 ? 27.547 -9 0.176 1 93 119 LEU A CA 1
ATOM 855 C C . LEU A 1 119 ? 28.25 -9.969 1.113 1 93 119 LEU A C 1
ATOM 857 O O . LEU A 1 119 ? 28.594 -11.094 0.719 1 93 119 LEU A O 1
ATOM 861 N N . PRO A 1 120 ? 28.484 -9.562 2.377 1 92.12 120 PRO A N 1
ATOM 862 C CA . PRO A 1 120 ? 29.125 -10.523 3.279 1 92.12 120 PRO A CA 1
ATOM 863 C C . PRO A 1 120 ? 28.297 -11.789 3.48 1 92.12 120 PRO A C 1
ATOM 865 O O . PRO A 1 120 ? 28.859 -12.875 3.672 1 92.12 120 PRO A O 1
ATOM 868 N N . LEU A 1 121 ? 27.062 -11.695 3.389 1 89.5 121 LEU A N 1
ATOM 869 C CA . LEU A 1 121 ? 26.188 -12.844 3.604 1 89.5 121 LEU A CA 1
ATOM 870 C C . LEU A 1 121 ? 26.156 -13.742 2.369 1 89.5 121 LEU A C 1
ATOM 872 O O . LEU A 1 121 ? 25.938 -14.945 2.48 1 89.5 121 LEU A O 1
ATOM 876 N N . LEU A 1 122 ? 26.312 -13.125 1.257 1 90.88 122 LEU A N 1
ATOM 877 C CA . LEU A 1 122 ? 26.234 -13.859 -0.003 1 90.88 122 LEU A CA 1
ATOM 878 C C . LEU A 1 122 ? 27.531 -14.617 -0.275 1 90.88 122 LEU A C 1
ATOM 880 O O . LEU A 1 122 ? 27.531 -15.562 -1.074 1 90.88 122 LEU A O 1
ATOM 884 N N . SER A 1 123 ? 28.609 -14.219 0.312 1 86.81 123 SER A N 1
ATOM 885 C CA . SER A 1 123 ? 29.906 -14.836 0.071 1 86.81 123 SER A CA 1
ATOM 886 C C . SER A 1 123 ? 29.906 -16.312 0.469 1 86.81 123 SER A C 1
ATOM 888 O O . SER A 1 123 ? 30.688 -17.094 -0.069 1 86.81 123 SER A O 1
ATOM 890 N N . ASP A 1 124 ? 29 -16.641 1.303 1 82.31 124 ASP A N 1
ATOM 891 C CA . ASP A 1 124 ? 28.969 -18.016 1.791 1 82.31 124 ASP A CA 1
ATOM 892 C C . ASP A 1 124 ? 27.938 -18.844 1.038 1 82.31 124 ASP A C 1
ATOM 894 O O . ASP A 1 124 ? 27.703 -20.016 1.367 1 82.31 124 ASP A O 1
ATOM 898 N N . GLN A 1 125 ? 27.375 -18.312 0.056 1 85.88 125 GLN A N 1
ATOM 899 C CA . GLN A 1 125 ? 26.312 -19.016 -0.666 1 85.88 125 GLN A CA 1
ATOM 900 C C . GLN A 1 125 ? 26.875 -19.734 -1.884 1 85.88 125 GLN A C 1
ATOM 902 O O . GLN A 1 125 ? 27.891 -19.328 -2.451 1 85.88 125 GLN A O 1
ATOM 907 N N . PRO A 1 126 ? 26.328 -20.781 -2.193 1 85.12 126 PRO A N 1
ATOM 908 C CA . PRO A 1 126 ? 26.781 -21.516 -3.379 1 85.12 126 PRO A CA 1
ATOM 909 C C . PRO A 1 126 ? 26.594 -20.719 -4.672 1 85.12 126 PRO A C 1
ATOM 911 O O . PRO A 1 126 ? 25.906 -19.688 -4.676 1 85.12 126 PRO A O 1
ATOM 914 N N . GLY A 1 127 ? 27.281 -21.141 -5.75 1 84.81 127 GLY A N 1
ATOM 915 C CA . GLY A 1 127 ? 27.156 -20.484 -7.047 1 84.81 127 GLY A CA 1
ATOM 916 C C . GLY A 1 127 ? 28.188 -19.406 -7.273 1 84.81 127 GLY A C 1
ATOM 917 O O . GLY A 1 127 ? 29.047 -19.172 -6.43 1 84.81 127 GLY A O 1
ATOM 918 N N . PRO A 1 128 ? 28.062 -18.828 -8.391 1 87.94 128 PRO A N 1
ATOM 919 C CA . PRO A 1 128 ? 29.047 -17.781 -8.695 1 87.94 128 PRO A CA 1
ATOM 920 C C . PRO A 1 128 ? 28.891 -16.531 -7.84 1 87.94 128 PRO A C 1
ATOM 922 O O . PRO A 1 128 ? 27.766 -16.141 -7.527 1 87.94 128 PRO A O 1
ATOM 925 N N . ASP A 1 129 ? 29.938 -15.992 -7.512 1 88.44 129 ASP A N 1
ATOM 926 C CA . ASP A 1 129 ? 29.922 -14.742 -6.762 1 88.44 129 ASP A CA 1
ATOM 927 C C . ASP A 1 129 ? 29.469 -13.578 -7.648 1 88.44 129 ASP A C 1
ATOM 929 O O . ASP A 1 129 ? 29.656 -13.617 -8.867 1 88.44 129 ASP A O 1
ATOM 933 N N . LEU A 1 130 ? 28.875 -12.648 -7.016 1 92.5 130 LEU A N 1
ATOM 934 C CA . LEU A 1 130 ? 28.562 -11.414 -7.727 1 92.5 130 LEU A CA 1
ATOM 935 C C . LEU A 1 130 ? 29.844 -10.664 -8.102 1 92.5 130 LEU A C 1
ATOM 937 O O . LEU A 1 130 ? 30.734 -10.484 -7.258 1 92.5 130 LEU A O 1
ATOM 941 N N . THR A 1 131 ? 29.938 -10.359 -9.406 1 92.5 131 THR A N 1
ATOM 942 C CA . THR A 1 131 ? 31.062 -9.547 -9.852 1 92.5 131 THR A CA 1
ATOM 943 C C . THR A 1 131 ? 30.844 -8.078 -9.508 1 92.5 131 THR A C 1
ATOM 945 O O . THR A 1 131 ? 29.734 -7.68 -9.133 1 92.5 131 THR A O 1
ATOM 948 N N . SER A 1 132 ? 31.922 -7.262 -9.562 1 93.44 132 SER A N 1
ATOM 949 C CA . SER A 1 132 ? 31.812 -5.82 -9.352 1 93.44 132 SER A CA 1
ATOM 950 C C . SER A 1 132 ? 30.844 -5.195 -10.359 1 93.44 132 SER A C 1
ATOM 952 O O . SER A 1 132 ? 30.141 -4.234 -10.039 1 93.44 132 SER A O 1
ATOM 954 N N . ALA A 1 133 ? 30.812 -5.789 -11.531 1 94.75 133 ALA A N 1
ATOM 955 C CA . ALA A 1 133 ? 29.906 -5.293 -12.57 1 94.75 133 ALA A CA 1
ATOM 956 C C . ALA A 1 133 ? 28.453 -5.582 -12.211 1 94.75 133 ALA A C 1
ATOM 958 O O . ALA A 1 133 ? 27.578 -4.758 -12.461 1 94.75 133 ALA A O 1
ATOM 959 N N . ASP A 1 134 ? 28.219 -6.727 -11.617 1 94.69 134 ASP A N 1
ATOM 960 C CA . ASP A 1 134 ? 26.875 -7.09 -11.18 1 94.69 134 ASP A CA 1
ATOM 961 C C . ASP A 1 134 ? 26.375 -6.133 -10.094 1 94.69 134 ASP A C 1
ATOM 963 O O . ASP A 1 134 ? 25.25 -5.625 -10.18 1 94.69 134 ASP A O 1
ATOM 967 N N . VAL A 1 135 ? 27.266 -5.906 -9.172 1 95.75 135 VAL A N 1
ATOM 968 C CA . VAL A 1 135 ? 26.906 -5.047 -8.047 1 95.75 135 VAL A CA 1
ATOM 969 C C . VAL A 1 135 ? 26.656 -3.625 -8.539 1 95.75 135 VAL A C 1
ATOM 971 O O . VAL A 1 135 ? 25.672 -2.99 -8.148 1 95.75 135 VAL A O 1
ATOM 974 N N . GLY A 1 136 ? 27.516 -3.154 -9.43 1 96.56 136 GLY A N 1
ATOM 975 C CA . GLY A 1 136 ? 27.344 -1.824 -9.992 1 96.56 136 GLY A CA 1
ATOM 976 C C . GLY A 1 136 ? 26.047 -1.659 -10.758 1 96.56 136 GLY A C 1
ATOM 977 O O . GLY A 1 136 ? 25.391 -0.613 -10.672 1 96.56 136 GLY A O 1
ATOM 978 N N . ALA A 1 137 ? 25.688 -2.697 -11.508 1 95.69 137 ALA A N 1
ATOM 979 C CA . ALA A 1 137 ? 24.453 -2.66 -12.281 1 95.69 137 ALA A CA 1
ATOM 980 C C . ALA A 1 137 ? 23.234 -2.6 -11.367 1 95.69 137 ALA A C 1
ATOM 982 O O . ALA A 1 137 ? 22.281 -1.879 -11.656 1 95.69 137 ALA A O 1
ATOM 983 N N . VAL A 1 138 ? 23.25 -3.35 -10.281 1 96 138 VAL A N 1
ATOM 984 C CA . VAL A 1 138 ? 22.141 -3.357 -9.336 1 96 138 VAL A CA 1
ATOM 985 C C . VAL A 1 138 ? 22.031 -1.998 -8.648 1 96 138 VAL A C 1
ATOM 987 O O . VAL A 1 138 ? 20.938 -1.454 -8.5 1 96 138 VAL A O 1
ATOM 990 N N . VAL A 1 139 ? 23.188 -1.473 -8.273 1 97 139 VAL A N 1
ATOM 991 C CA . VAL A 1 139 ? 23.219 -0.178 -7.602 1 97 139 VAL A CA 1
ATOM 992 C C . VAL A 1 139 ? 22.672 0.903 -8.531 1 97 139 VAL A C 1
ATOM 994 O O . VAL A 1 139 ? 21.844 1.717 -8.125 1 97 139 VAL A O 1
ATOM 997 N N . ALA A 1 140 ? 23.094 0.886 -9.742 1 97 140 ALA A N 1
ATOM 998 C CA . ALA A 1 140 ? 22.609 1.857 -10.719 1 97 140 ALA A CA 1
ATOM 999 C C . ALA A 1 140 ? 21.109 1.722 -10.938 1 97 140 ALA A C 1
ATOM 1001 O O . ALA A 1 140 ? 20.391 2.723 -11.023 1 97 140 ALA A O 1
ATOM 1002 N N . GLY A 1 141 ? 20.625 0.481 -11.055 1 96.88 141 GLY A N 1
ATOM 1003 C CA . GLY A 1 141 ? 19.203 0.227 -11.211 1 96.88 141 GLY A CA 1
ATOM 1004 C C . GLY A 1 141 ? 18.359 0.731 -10.047 1 96.88 141 GLY A C 1
ATOM 1005 O O . GLY A 1 141 ? 17.312 1.34 -10.25 1 96.88 141 GLY A O 1
ATOM 1006 N N . ASN A 1 142 ? 18.859 0.489 -8.883 1 96.44 142 ASN A N 1
ATOM 1007 C CA . ASN A 1 142 ? 18.156 0.958 -7.688 1 96.44 142 ASN A CA 1
ATOM 1008 C C . ASN A 1 142 ? 18.078 2.482 -7.648 1 96.44 142 ASN A C 1
ATOM 1010 O O . ASN A 1 142 ? 17.031 3.049 -7.375 1 96.44 142 ASN A O 1
ATOM 1014 N N . LEU A 1 143 ? 19.203 3.111 -7.91 1 97.38 143 LEU A N 1
ATOM 1015 C CA . LEU A 1 143 ? 19.25 4.566 -7.855 1 97.38 143 LEU A CA 1
ATOM 1016 C C . LEU A 1 143 ? 18.312 5.188 -8.875 1 97.38 143 LEU A C 1
ATOM 1018 O O . LEU A 1 143 ? 17.562 6.105 -8.555 1 97.38 143 LEU A O 1
ATOM 1022 N N . VAL A 1 144 ? 18.359 4.637 -10.078 1 97.62 144 VAL A N 1
ATOM 1023 C CA . VAL A 1 144 ? 17.484 5.145 -11.133 1 97.62 144 VAL A CA 1
ATOM 1024 C C . VAL A 1 144 ? 16.031 4.922 -10.75 1 97.62 144 VAL A C 1
ATOM 1026 O O . VAL A 1 144 ? 15.188 5.816 -10.906 1 97.62 144 VAL A O 1
ATOM 1029 N N . ALA A 1 145 ? 15.727 3.779 -10.234 1 97.25 145 ALA A N 1
ATOM 1030 C CA . ALA A 1 145 ? 14.359 3.453 -9.828 1 97.25 145 ALA A CA 1
ATOM 1031 C C . ALA A 1 145 ? 13.883 4.387 -8.719 1 97.25 145 ALA A C 1
ATOM 1033 O O . ALA A 1 145 ? 12.742 4.852 -8.734 1 97.25 145 ALA A O 1
ATOM 1034 N N . PHE A 1 146 ? 14.742 4.66 -7.801 1 97.12 146 PHE A N 1
ATOM 1035 C CA . PHE A 1 146 ? 14.383 5.523 -6.68 1 97.12 146 PHE A CA 1
ATOM 1036 C C . PHE A 1 146 ? 14.125 6.949 -7.16 1 97.12 146 PHE A C 1
ATOM 1038 O O . PHE A 1 146 ? 13.109 7.555 -6.801 1 97.12 146 PHE A O 1
ATOM 1045 N N . VAL A 1 147 ? 14.977 7.426 -7.945 1 97.69 147 VAL A N 1
ATOM 1046 C CA . VAL A 1 147 ? 14.867 8.812 -8.391 1 97.69 147 VAL A CA 1
ATOM 1047 C C . VAL A 1 147 ? 13.617 8.969 -9.258 1 97.69 147 VAL A C 1
ATOM 1049 O O . VAL A 1 147 ? 12.789 9.852 -9.008 1 97.69 147 VAL A O 1
ATOM 1052 N N . LEU A 1 148 ? 13.461 8.086 -10.234 1 98.19 148 LEU A N 1
ATOM 1053 C CA . LEU A 1 148 ? 12.312 8.188 -11.133 1 98.19 148 LEU A CA 1
ATOM 1054 C C . LEU A 1 148 ? 11.008 7.98 -10.383 1 98.19 148 LEU A C 1
ATOM 1056 O O . LEU A 1 148 ? 10.016 8.664 -10.648 1 98.19 148 LEU A O 1
ATOM 1060 N N . SER A 1 149 ? 11.031 7.086 -9.461 1 97.12 149 SER A N 1
ATOM 1061 C CA . SER A 1 149 ? 9.82 6.836 -8.68 1 97.12 149 SER A CA 1
ATOM 1062 C C . SER A 1 149 ? 9.469 8.039 -7.812 1 97.12 149 SER A C 1
ATOM 1064 O O . SER A 1 149 ? 8.289 8.375 -7.664 1 97.12 149 SER A O 1
ATOM 1066 N N . THR A 1 150 ? 10.461 8.625 -7.238 1 97 150 THR A N 1
ATOM 1067 C CA . THR A 1 150 ? 10.219 9.805 -6.41 1 97 150 THR A CA 1
ATOM 1068 C C . THR A 1 150 ? 9.625 10.938 -7.238 1 97 150 THR A C 1
ATOM 1070 O O . THR A 1 150 ? 8.672 11.594 -6.809 1 97 150 THR A O 1
ATOM 1073 N N . ILE A 1 151 ? 10.18 11.125 -8.383 1 97.75 151 ILE A N 1
ATOM 1074 C CA . ILE A 1 151 ? 9.688 12.164 -9.281 1 97.75 151 ILE A CA 1
ATOM 1075 C C . ILE A 1 151 ? 8.242 11.852 -9.68 1 97.75 151 ILE A C 1
ATOM 1077 O O . ILE A 1 151 ? 7.375 12.727 -9.641 1 97.75 151 ILE A O 1
ATOM 1081 N N . LEU A 1 152 ? 8.031 10.625 -10.047 1 97.81 152 LEU A N 1
ATOM 1082 C CA . LEU A 1 152 ? 6.691 10.195 -10.43 1 97.81 152 LEU A CA 1
ATOM 1083 C C . LEU A 1 152 ? 5.699 10.422 -9.297 1 97.81 152 LEU A C 1
ATOM 1085 O O . LEU A 1 152 ? 4.594 10.922 -9.523 1 97.81 152 LEU A O 1
ATOM 1089 N N . GLY A 1 153 ? 6.094 10.062 -8.125 1 96.38 153 GLY A N 1
ATOM 1090 C CA . GLY A 1 153 ? 5.254 10.289 -6.961 1 96.38 153 GLY A CA 1
ATOM 1091 C C . GLY A 1 153 ? 4.934 11.758 -6.73 1 96.38 153 GLY A C 1
ATOM 1092 O O . GLY A 1 153 ? 3.777 12.117 -6.5 1 96.38 153 GLY A O 1
ATOM 1093 N N . ALA A 1 154 ? 5.934 12.57 -6.77 1 95.31 154 ALA A N 1
ATOM 1094 C CA . ALA A 1 154 ? 5.734 14 -6.562 1 95.31 154 ALA A CA 1
ATOM 1095 C C . ALA A 1 154 ? 4.785 14.578 -7.605 1 95.31 154 ALA A C 1
ATOM 1097 O O . ALA A 1 154 ? 3.928 15.406 -7.281 1 95.31 154 ALA A O 1
ATOM 1098 N N . ALA A 1 155 ? 4.953 14.148 -8.82 1 96.75 155 ALA A N 1
ATOM 1099 C CA . ALA A 1 155 ? 4.086 14.625 -9.891 1 96.75 155 ALA A CA 1
ATOM 1100 C C . ALA A 1 155 ? 2.643 14.188 -9.664 1 96.75 155 ALA A C 1
ATOM 1102 O O . ALA A 1 155 ? 1.713 14.984 -9.82 1 96.75 155 ALA A O 1
ATOM 1103 N N . LEU A 1 156 ? 2.467 12.977 -9.305 1 96 156 LEU A N 1
ATOM 1104 C CA . LEU A 1 156 ? 1.132 12.469 -9.008 1 96 156 LEU A CA 1
ATOM 1105 C C . LEU A 1 156 ? 0.518 13.203 -7.82 1 96 156 LEU A C 1
ATOM 1107 O O . LEU A 1 156 ? -0.677 13.508 -7.828 1 96 156 LEU A O 1
ATOM 1111 N N . GLY A 1 157 ? 1.382 13.406 -6.859 1 93.62 157 GLY A N 1
ATOM 1112 C CA . GLY A 1 157 ? 0.913 14.156 -5.707 1 93.62 157 GLY A CA 1
ATOM 1113 C C . GLY A 1 157 ? 0.42 15.547 -6.059 1 93.62 157 GLY A C 1
ATOM 1114 O O . GLY A 1 157 ? -0.599 16 -5.531 1 93.62 157 GLY A O 1
ATOM 1115 N N . ALA A 1 158 ? 1.152 16.156 -6.91 1 92.56 158 ALA A N 1
ATOM 1116 C CA . ALA A 1 158 ? 0.761 17.5 -7.344 1 92.56 158 ALA A CA 1
ATOM 1117 C C . ALA A 1 158 ? -0.571 17.469 -8.086 1 92.56 158 ALA A C 1
ATOM 1119 O O . ALA A 1 158 ? -1.351 18.422 -8.023 1 92.56 158 ALA A O 1
ATOM 1120 N N . LEU A 1 159 ? -0.841 16.406 -8.758 1 93.44 159 LEU A N 1
ATOM 1121 C CA . LEU A 1 159 ? -2.076 16.281 -9.523 1 93.44 159 LEU A CA 1
ATOM 1122 C C . LEU A 1 159 ? -3.246 15.938 -8.609 1 93.44 159 LEU A C 1
ATOM 1124 O O . LEU A 1 159 ? -4.34 16.484 -8.758 1 93.44 159 LEU A O 1
ATOM 1128 N N . ILE A 1 160 ? -3.02 15.078 -7.645 1 90.75 160 ILE A N 1
ATOM 1129 C CA . ILE A 1 160 ? -4.086 14.562 -6.793 1 90.75 160 ILE A CA 1
ATOM 1130 C C . ILE A 1 160 ? -4.367 15.547 -5.664 1 90.75 160 ILE A C 1
ATOM 1132 O O . ILE A 1 160 ? -5.516 15.695 -5.234 1 90.75 160 ILE A O 1
ATOM 1136 N N . ARG A 1 161 ? -3.373 16.172 -5.094 1 88.5 161 ARG A N 1
ATOM 1137 C CA . ARG A 1 161 ? -3.443 17.25 -4.113 1 88.5 161 ARG A CA 1
ATOM 1138 C C . ARG A 1 161 ? -4.062 16.766 -2.805 1 88.5 161 ARG A C 1
ATOM 1140 O O . ARG A 1 161 ? -4.625 17.562 -2.047 1 88.5 161 ARG A O 1
ATOM 1147 N N . SER A 1 162 ? -4.168 15.523 -2.625 1 83.44 162 SER A N 1
ATOM 1148 C CA . SER A 1 162 ? -4.609 14.891 -1.383 1 83.44 162 SER A CA 1
ATOM 1149 C C . SER A 1 162 ? -3.756 13.672 -1.05 1 83.44 162 SER A C 1
ATOM 1151 O O . SER A 1 162 ? -3.814 12.656 -1.747 1 83.44 162 SER A O 1
ATOM 1153 N N . PRO A 1 163 ? -2.939 13.758 0.023 1 85.38 163 PRO A N 1
ATOM 1154 C CA . PRO A 1 163 ? -2.111 12.617 0.402 1 85.38 163 PRO A CA 1
ATOM 1155 C C . PRO A 1 163 ? -2.928 11.344 0.619 1 85.38 163 PRO A C 1
ATOM 1157 O O . PRO A 1 163 ? -2.51 10.258 0.204 1 85.38 163 PRO A O 1
ATOM 1160 N N . VAL A 1 164 ? -4.125 11.523 1.208 1 79.31 164 VAL A N 1
ATOM 1161 C CA . VAL A 1 164 ? -4.98 10.383 1.511 1 79.31 164 VAL A CA 1
ATOM 1162 C C . VAL A 1 164 ? -5.461 9.734 0.213 1 79.31 164 VAL A C 1
ATOM 1164 O O . VAL A 1 164 ? -5.324 8.523 0.026 1 79.31 164 VAL A O 1
ATOM 1167 N N . LEU A 1 165 ? -5.945 10.531 -0.682 1 83.62 165 LEU A N 1
ATOM 1168 C CA . LEU A 1 165 ? -6.418 10.016 -1.96 1 83.62 165 LEU A CA 1
ATOM 1169 C C . LEU A 1 165 ? -5.266 9.406 -2.758 1 83.62 165 LEU A C 1
ATOM 1171 O O . LEU A 1 165 ? -5.449 8.406 -3.451 1 83.62 165 LEU A O 1
ATOM 1175 N N . GLY A 1 166 ? -4.109 10 -2.623 1 87.81 166 GLY A N 1
ATOM 1176 C CA . GLY A 1 166 ? -2.938 9.469 -3.299 1 87.81 166 GLY A CA 1
ATOM 1177 C C . GLY A 1 166 ? -2.57 8.07 -2.84 1 87.81 166 GLY A C 1
ATOM 1178 O O . GLY A 1 166 ? -2.287 7.191 -3.66 1 87.81 166 GLY A O 1
ATOM 1179 N N . VAL A 1 167 ? -2.637 7.906 -1.584 1 83.62 167 VAL A N 1
ATOM 1180 C CA . VAL A 1 167 ? -2.32 6.602 -1.013 1 83.62 167 VAL A CA 1
ATOM 1181 C C . VAL A 1 167 ? -3.357 5.574 -1.464 1 83.62 167 VAL A C 1
ATOM 1183 O O . VAL A 1 167 ? -3.008 4.457 -1.856 1 83.62 167 VAL A O 1
ATOM 1186 N N . VAL A 1 168 ? -4.621 5.941 -1.428 1 83.12 168 VAL A N 1
ATOM 1187 C CA . VAL A 1 168 ? -5.707 5.055 -1.836 1 83.12 168 VAL A CA 1
ATOM 1188 C C . VAL A 1 168 ? -5.516 4.637 -3.291 1 83.12 168 VAL A C 1
ATOM 1190 O O . VAL A 1 168 ? -5.605 3.451 -3.619 1 83.12 168 VAL A O 1
ATOM 1193 N N . VAL A 1 169 ? -5.191 5.566 -4.09 1 85.56 169 VAL A N 1
ATOM 1194 C CA . VAL A 1 169 ? -5.008 5.301 -5.512 1 85.56 169 VAL A CA 1
ATOM 1195 C C . VAL A 1 169 ? -3.836 4.34 -5.715 1 85.56 169 VAL A C 1
ATOM 1197 O O . VAL A 1 169 ? -3.939 3.377 -6.477 1 85.56 169 VAL A O 1
ATOM 1200 N N . LEU A 1 170 ? -2.793 4.598 -5.023 1 84 170 LEU A N 1
ATOM 1201 C CA . LEU A 1 170 ? -1.608 3.756 -5.152 1 84 170 LEU A CA 1
ATOM 1202 C C . LEU A 1 170 ? -1.902 2.328 -4.707 1 84 170 LEU A C 1
ATOM 1204 O O . LEU A 1 170 ? -1.471 1.369 -5.352 1 84 170 LEU A O 1
ATOM 1208 N N . LEU A 1 171 ? -2.611 2.221 -3.65 1 77.06 171 LEU A N 1
ATOM 1209 C CA . LEU A 1 171 ? -2.93 0.897 -3.129 1 77.06 171 LEU A CA 1
ATOM 1210 C C . LEU A 1 171 ? -3.887 0.161 -4.062 1 77.06 171 LEU A C 1
ATOM 1212 O O . LEU A 1 171 ? -3.717 -1.034 -4.316 1 77.06 171 LEU A O 1
ATOM 1216 N N . VAL A 1 172 ? -4.875 0.84 -4.578 1 79.56 172 VAL A N 1
ATOM 1217 C CA . VAL A 1 172 ? -5.82 0.229 -5.504 1 79.56 172 VAL A CA 1
ATOM 1218 C C . VAL A 1 172 ? -5.086 -0.238 -6.758 1 79.56 172 VAL A C 1
ATOM 1220 O O . VAL A 1 172 ? -5.328 -1.342 -7.254 1 79.56 172 VAL A O 1
ATOM 1223 N N . VAL A 1 173 ? -4.191 0.572 -7.262 1 83.38 173 VAL A N 1
ATOM 1224 C CA . VAL A 1 173 ? -3.447 0.21 -8.461 1 83.38 173 VAL A CA 1
ATOM 1225 C C . VAL A 1 173 ? -2.584 -1.018 -8.188 1 83.38 173 VAL A C 1
ATOM 1227 O O . VAL A 1 173 ? -2.602 -1.983 -8.953 1 83.38 173 VAL A O 1
ATOM 1230 N N . ASN A 1 174 ? -1.929 -0.986 -7.113 1 72.25 174 ASN A N 1
ATOM 1231 C CA . ASN A 1 174 ? -0.99 -2.059 -6.805 1 72.25 174 ASN A CA 1
ATOM 1232 C C . ASN A 1 174 ? -1.717 -3.352 -6.441 1 72.25 174 ASN A C 1
ATOM 1234 O O . ASN A 1 174 ? -1.268 -4.441 -6.801 1 72.25 174 ASN A O 1
ATOM 1238 N N . PHE A 1 175 ? -2.797 -3.266 -5.785 1 67.88 175 PHE A N 1
ATOM 1239 C CA . PHE A 1 175 ? -3.432 -4.465 -5.254 1 67.88 175 PHE A CA 1
ATOM 1240 C C . PHE A 1 175 ? -4.574 -4.918 -6.156 1 67.88 175 PHE A C 1
ATOM 1242 O O . PHE A 1 175 ? -5.012 -6.07 -6.078 1 67.88 175 PHE A O 1
ATOM 1249 N N . ALA A 1 176 ? -5.012 -4.035 -6.926 1 73.69 176 ALA A N 1
ATOM 1250 C CA . ALA A 1 176 ? -6.145 -4.402 -7.773 1 73.69 176 ALA A CA 1
ATOM 1251 C C . ALA A 1 176 ? -5.742 -4.414 -9.25 1 73.69 176 ALA A C 1
ATOM 1253 O O . ALA A 1 176 ? -5.703 -5.477 -9.875 1 73.69 176 ALA A O 1
ATOM 1254 N N . VAL A 1 177 ? -5.266 -3.311 -9.656 1 76.94 177 VAL A N 1
ATOM 1255 C CA . VAL A 1 177 ? -5.07 -3.119 -11.086 1 76.94 177 VAL A CA 1
ATOM 1256 C C . VAL A 1 177 ? -3.924 -4 -11.578 1 76.94 177 VAL A C 1
ATOM 1258 O O . VAL A 1 177 ? -4.055 -4.699 -12.586 1 76.94 177 VAL A O 1
ATOM 1261 N N . VAL A 1 178 ? -2.875 -4.012 -10.781 1 77.5 178 VAL A N 1
ATOM 1262 C CA . VAL A 1 178 ? -1.679 -4.711 -11.234 1 77.5 178 VAL A CA 1
ATOM 1263 C C . VAL A 1 178 ? -1.938 -6.215 -11.258 1 77.5 178 VAL A C 1
ATOM 1265 O O . VAL A 1 178 ? -1.696 -6.879 -12.273 1 77.5 178 VAL A O 1
ATOM 1268 N N . PRO A 1 179 ? -2.439 -6.809 -10.188 1 71.75 179 PRO A N 1
ATOM 1269 C CA . PRO A 1 179 ? -2.721 -8.242 -10.242 1 71.75 179 PRO A CA 1
ATOM 1270 C C . PRO A 1 179 ? -3.736 -8.609 -11.32 1 71.75 179 PRO A C 1
ATOM 1272 O O . PRO A 1 179 ? -3.625 -9.664 -11.953 1 71.75 179 PRO A O 1
ATOM 1275 N N . LEU A 1 180 ? -4.68 -7.785 -11.523 1 72.81 180 LEU A N 1
ATOM 1276 C CA . LEU A 1 180 ? -5.668 -8.047 -12.562 1 72.81 180 LEU A CA 1
ATOM 1277 C C . LEU A 1 180 ? -5.027 -8.008 -13.945 1 72.81 180 LEU A C 1
ATOM 1279 O O . LEU A 1 180 ? -5.332 -8.836 -14.805 1 72.81 180 LEU A O 1
ATOM 1283 N N . LEU A 1 181 ? -4.172 -7.07 -14.086 1 76.56 181 LEU A N 1
ATOM 1284 C CA . LEU A 1 181 ? -3.453 -6.969 -15.352 1 76.56 181 LEU A CA 1
ATOM 1285 C C . LEU A 1 181 ? -2.557 -8.18 -15.57 1 76.56 181 LEU A C 1
ATOM 1287 O O . LEU A 1 181 ? -2.441 -8.68 -16.688 1 76.56 181 LEU A O 1
ATOM 1291 N N . SER A 1 182 ? -1.955 -8.609 -14.492 1 76.81 182 SER A N 1
ATOM 1292 C CA . SER A 1 182 ? -1.073 -9.766 -14.562 1 76.81 182 SER A CA 1
ATOM 1293 C C . SER A 1 182 ? -1.837 -11.016 -14.984 1 76.81 182 SER A C 1
ATOM 1295 O O . SER A 1 182 ? -1.286 -11.891 -15.656 1 76.81 182 SER A O 1
ATOM 1297 N N . GLY A 1 183 ? -3.029 -11.188 -14.555 1 71 183 GLY A N 1
ATOM 1298 C CA . GLY A 1 183 ? -3.844 -12.344 -14.898 1 71 183 GLY A CA 1
ATOM 1299 C C . GLY A 1 183 ? -4.293 -12.344 -16.344 1 71 183 GLY A C 1
ATOM 1300 O O . GLY A 1 183 ? -4.496 -13.406 -16.938 1 71 183 GLY A O 1
ATOM 1301 N N . VAL A 1 184 ? -4.367 -11.133 -16.938 1 72.44 184 VAL A N 1
ATOM 1302 C CA . VAL A 1 184 ? -4.926 -11.047 -18.281 1 72.44 184 VAL A CA 1
ATOM 1303 C C . VAL A 1 184 ? -3.805 -10.828 -19.297 1 72.44 184 VAL A C 1
ATOM 1305 O O . VAL A 1 184 ? -3.889 -11.305 -20.422 1 72.44 184 VAL A O 1
ATOM 1308 N N . TRP A 1 185 ? -2.83 -10.008 -18.922 1 78.25 185 TRP A N 1
ATOM 1309 C CA . TRP A 1 185 ? -1.745 -9.594 -19.812 1 78.25 185 TRP A CA 1
ATOM 1310 C C . TRP A 1 185 ? -0.428 -9.492 -19.047 1 78.25 185 TRP A C 1
ATOM 1312 O O . TRP A 1 185 ? -0.015 -8.406 -18.641 1 78.25 185 TRP A O 1
ATOM 1322 N N . GLU A 1 186 ? 0.181 -10.555 -18.906 1 75.25 186 GLU A N 1
ATOM 1323 C CA . GLU A 1 186 ? 1.38 -10.633 -18.078 1 75.25 186 GLU A CA 1
ATOM 1324 C C . GLU A 1 186 ? 2.426 -9.617 -18.516 1 75.25 186 GLU A C 1
ATOM 1326 O O . GLU A 1 186 ? 3.006 -8.914 -17.688 1 75.25 186 GLU A O 1
ATOM 1331 N N . ALA A 1 187 ? 2.621 -9.516 -19.828 1 80.06 187 ALA A N 1
ATOM 1332 C CA . ALA A 1 187 ? 3.617 -8.594 -20.359 1 80.06 187 ALA A CA 1
ATOM 1333 C C . ALA A 1 187 ? 3.229 -7.145 -20.078 1 80.06 187 ALA A C 1
ATOM 1335 O O . ALA A 1 187 ? 4.094 -6.273 -19.953 1 80.06 187 ALA A O 1
ATOM 1336 N N . GLY A 1 188 ? 1.959 -6.875 -19.938 1 86.06 188 GLY A N 1
ATOM 1337 C CA . GLY A 1 188 ? 1.459 -5.543 -19.656 1 86.06 188 GLY A CA 1
ATOM 1338 C C . GLY A 1 188 ? 1.868 -5.031 -18.281 1 86.06 188 GLY A C 1
ATOM 1339 O O . GLY A 1 188 ? 2.031 -3.824 -18.094 1 86.06 188 GLY A O 1
ATOM 1340 N N . VAL A 1 189 ? 2.121 -5.973 -17.391 1 85.06 189 VAL A N 1
ATOM 1341 C CA . VAL A 1 189 ? 2.516 -5.602 -16.031 1 85.06 189 VAL A CA 1
ATOM 1342 C C . VAL A 1 189 ? 3.904 -4.965 -16.047 1 85.06 189 VAL A C 1
ATOM 1344 O O . VAL A 1 189 ? 4.156 -3.988 -15.344 1 85.06 189 VAL A O 1
ATOM 1347 N N . ASN A 1 190 ? 4.73 -5.477 -16.938 1 89.75 190 ASN A N 1
ATOM 1348 C CA . ASN A 1 190 ? 6.098 -4.988 -17.047 1 89.75 190 ASN A CA 1
ATOM 1349 C C . ASN A 1 190 ? 6.145 -3.559 -17.578 1 89.75 190 ASN A C 1
ATOM 1351 O O . ASN A 1 190 ? 7.105 -2.828 -17.344 1 89.75 190 ASN A O 1
ATOM 1355 N N . LEU A 1 191 ? 5.008 -3.162 -18.203 1 91.81 191 LEU A N 1
ATOM 1356 C CA . LEU A 1 191 ? 4.965 -1.844 -18.828 1 91.81 191 LEU A CA 1
ATOM 1357 C C . LEU A 1 191 ? 4.375 -0.81 -17.875 1 91.81 191 LEU A C 1
ATOM 1359 O O . LEU A 1 191 ? 4.355 0.385 -18.188 1 91.81 191 LEU A O 1
ATOM 1363 N N . THR A 1 192 ? 3.969 -1.236 -16.75 1 90.75 192 THR A N 1
ATOM 1364 C CA . THR A 1 192 ? 3.48 -0.304 -15.734 1 90.75 192 THR A CA 1
ATOM 1365 C C . THR A 1 192 ? 4.641 0.298 -14.945 1 90.75 192 THR A C 1
ATOM 1367 O O . THR A 1 192 ? 5.742 -0.259 -14.93 1 90.75 192 THR A O 1
ATOM 1370 N N . PRO A 1 193 ? 4.414 1.45 -14.305 1 92.62 193 PRO A N 1
ATOM 1371 C CA . PRO A 1 193 ? 5.488 2.025 -13.492 1 92.62 193 PRO A CA 1
ATOM 1372 C C . PRO A 1 193 ? 5.949 1.087 -12.375 1 92.62 193 PRO A C 1
ATOM 1374 O O . PRO A 1 193 ? 7.148 0.997 -12.102 1 92.62 193 PRO A O 1
ATOM 1377 N N . PHE A 1 194 ? 5.074 0.357 -11.828 1 88.88 194 PHE A N 1
ATOM 1378 C CA . PHE A 1 194 ? 5.41 -0.547 -10.734 1 88.88 194 PHE A CA 1
ATOM 1379 C C . PHE A 1 194 ? 6.215 -1.736 -11.242 1 88.88 194 PHE A C 1
ATOM 1381 O O . PHE A 1 194 ? 7.195 -2.145 -10.617 1 88.88 194 PHE A O 1
ATOM 1388 N N . GLY A 1 195 ? 5.727 -2.266 -12.359 1 89.69 195 GLY A N 1
ATOM 1389 C CA . GLY A 1 195 ? 6.465 -3.365 -12.961 1 89.69 195 GLY A CA 1
ATOM 1390 C C . GLY A 1 195 ? 7.871 -2.979 -13.383 1 89.69 195 GLY A C 1
ATOM 1391 O O . GLY A 1 195 ? 8.828 -3.705 -13.109 1 89.69 195 GLY A O 1
ATOM 1392 N N . ALA A 1 196 ? 7.934 -1.851 -14.023 1 93.81 196 ALA A N 1
ATOM 1393 C 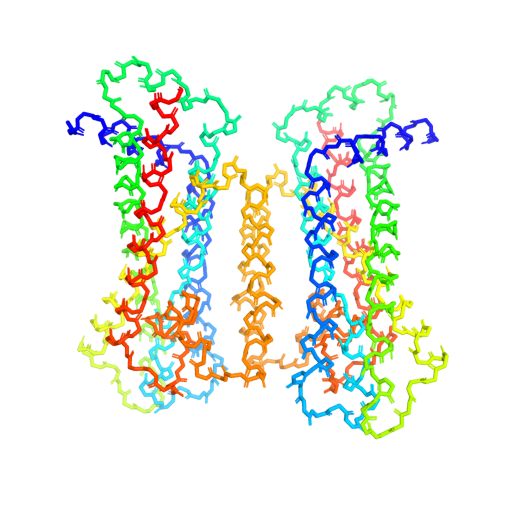CA . ALA A 1 196 ? 9.234 -1.373 -14.492 1 93.81 196 ALA A CA 1
ATOM 1394 C C . ALA A 1 196 ? 10.172 -1.098 -13.32 1 93.81 196 ALA A C 1
ATOM 1396 O O . ALA A 1 196 ? 11.352 -1.444 -13.375 1 93.81 196 ALA A O 1
ATOM 1397 N N . ALA A 1 197 ? 9.656 -0.491 -12.25 1 93.56 197 ALA A N 1
ATOM 1398 C CA . ALA A 1 197 ? 10.461 -0.208 -11.062 1 93.56 197 ALA A CA 1
ATOM 1399 C C . ALA A 1 197 ? 10.93 -1.498 -10.398 1 93.56 197 ALA A C 1
ATOM 1401 O O . ALA A 1 197 ? 12.055 -1.564 -9.883 1 93.56 197 ALA A O 1
ATOM 1402 N N . GLY A 1 198 ? 10.117 -2.484 -10.438 1 91.12 198 GLY A N 1
ATOM 1403 C CA . GLY A 1 198 ? 10.477 -3.773 -9.867 1 91.12 198 GLY A CA 1
ATOM 1404 C C . GLY A 1 198 ? 11.594 -4.469 -10.625 1 91.12 198 GLY A C 1
ATOM 1405 O O . GLY A 1 198 ? 12.477 -5.074 -10.023 1 91.12 198 GLY A O 1
ATOM 1406 N N . ILE A 1 199 ? 11.5 -4.363 -11.93 1 92.69 199 ILE A N 1
ATOM 1407 C CA . ILE A 1 199 ? 12.539 -4.961 -12.766 1 92.69 199 ILE A CA 1
ATOM 1408 C C . ILE A 1 199 ? 13.859 -4.223 -12.555 1 92.69 199 ILE A C 1
ATOM 1410 O O . ILE A 1 199 ? 14.906 -4.852 -12.359 1 92.69 199 ILE A O 1
ATOM 1414 N N . LEU A 1 200 ? 13.766 -2.914 -12.523 1 94.56 200 LEU A N 1
ATOM 1415 C CA . LEU A 1 200 ? 14.945 -2.07 -12.367 1 94.56 200 LEU A CA 1
ATOM 1416 C C . LEU A 1 200 ? 15.633 -2.336 -11.039 1 94.56 200 LEU A C 1
ATOM 1418 O O . LEU A 1 200 ? 16.859 -2.314 -10.953 1 94.56 200 LEU A O 1
ATOM 1422 N N . SER A 1 201 ? 14.883 -2.656 -10.008 1 93.44 201 SER A N 1
ATOM 1423 C CA . SER A 1 201 ? 15.414 -2.84 -8.656 1 93.44 201 SER A CA 1
ATOM 1424 C C . SER A 1 201 ? 15.656 -4.316 -8.359 1 93.44 201 SER A C 1
ATOM 1426 O O . SER A 1 201 ? 16 -4.676 -7.23 1 93.44 201 SER A O 1
ATOM 1428 N N . ARG A 1 202 ? 15.461 -5.207 -9.32 1 90.12 202 ARG A N 1
ATOM 1429 C CA . ARG A 1 202 ? 15.727 -6.641 -9.242 1 90.12 202 ARG A CA 1
ATOM 1430 C C . ARG A 1 202 ? 14.758 -7.32 -8.281 1 90.12 202 ARG A C 1
ATOM 1432 O O . ARG A 1 202 ? 15.094 -8.344 -7.676 1 90.12 202 ARG A O 1
ATOM 1439 N N . MET A 1 203 ? 13.656 -6.691 -8.086 1 83.81 203 MET A N 1
ATOM 1440 C CA . MET A 1 203 ? 12.602 -7.355 -7.32 1 83.81 203 MET A CA 1
ATOM 1441 C C . MET A 1 203 ? 11.875 -8.391 -8.18 1 83.81 203 MET A C 1
ATOM 1443 O O . MET A 1 203 ? 11.258 -9.32 -7.648 1 83.81 203 MET A O 1
ATOM 1447 N N . THR A 1 204 ? 11.906 -8.156 -9.461 1 79.06 204 THR A N 1
ATOM 1448 C CA . THR A 1 204 ? 11.297 -9.047 -10.445 1 79.06 204 THR A CA 1
ATOM 1449 C C . THR A 1 204 ? 12.32 -9.516 -11.469 1 79.06 204 THR A C 1
ATOM 1451 O O . THR A 1 204 ? 13.109 -8.711 -11.977 1 79.06 204 THR A O 1
ATOM 1454 N N . HIS A 1 205 ? 12.242 -10.828 -11.648 1 74.69 205 HIS A N 1
ATOM 1455 C CA . HIS A 1 205 ? 13.195 -11.398 -12.594 1 74.69 205 HIS A CA 1
ATOM 1456 C C . HIS A 1 205 ? 12.477 -12.195 -13.68 1 74.69 205 HIS A C 1
ATOM 1458 O O . HIS A 1 205 ? 11.289 -12.492 -13.555 1 74.69 205 HIS A O 1
ATOM 1464 N N . HIS A 1 206 ? 13.312 -12.438 -14.68 1 69.38 206 HIS A N 1
ATOM 1465 C CA . HIS A 1 206 ? 12.883 -13.32 -15.758 1 69.38 206 HIS A CA 1
ATOM 1466 C C . HIS A 1 206 ? 11.617 -12.797 -16.422 1 69.38 206 HIS A C 1
ATOM 1468 O O . HIS A 1 206 ? 10.641 -13.531 -16.594 1 69.38 206 HIS A O 1
ATOM 1474 N N . THR A 1 207 ? 11.711 -11.508 -16.75 1 77.25 207 THR A N 1
ATOM 1475 C CA . THR A 1 207 ? 10.586 -10.859 -17.422 1 77.25 207 THR A CA 1
ATOM 1476 C C . THR A 1 207 ? 10.906 -10.625 -18.891 1 77.25 207 THR A C 1
ATOM 1478 O O . THR A 1 207 ? 12.031 -10.859 -19.344 1 77.25 207 THR A O 1
ATOM 1481 N N . THR A 1 208 ? 9.906 -10.312 -19.609 1 80.44 208 THR A N 1
ATOM 1482 C CA . THR A 1 208 ? 10.047 -10.031 -21.047 1 80.44 208 THR A CA 1
ATOM 1483 C C . THR A 1 208 ? 10.805 -8.727 -21.266 1 80.44 208 THR A C 1
ATOM 1485 O O . THR A 1 208 ? 11.328 -8.492 -22.359 1 80.44 208 THR A O 1
ATOM 1488 N N . LEU A 1 209 ? 10.953 -7.953 -20.281 1 89.06 209 LEU A N 1
ATOM 1489 C CA . LEU A 1 209 ? 11.586 -6.645 -20.391 1 89.06 209 LEU A CA 1
ATOM 1490 C C . LEU A 1 209 ? 12.977 -6.656 -19.75 1 89.06 209 LEU A C 1
ATOM 1492 O O . LEU A 1 209 ? 13.148 -7.168 -18.641 1 89.06 209 LEU A O 1
ATOM 1496 N N . SER A 1 210 ? 13.969 -6.207 -20.547 1 92.38 210 SER A N 1
ATOM 1497 C CA . SER A 1 210 ? 15.312 -6.074 -19.984 1 92.38 210 SER A CA 1
ATOM 1498 C C . SER A 1 210 ? 15.375 -4.957 -18.953 1 92.38 210 SER A C 1
ATOM 1500 O O . SER A 1 210 ? 14.469 -4.129 -18.859 1 92.38 210 SER A O 1
ATOM 1502 N N . VAL A 1 211 ? 16.453 -4.926 -18.172 1 93.69 211 VAL A N 1
ATOM 1503 C CA . VAL A 1 211 ? 16.641 -3.928 -17.109 1 93.69 211 VAL A CA 1
ATOM 1504 C C . VAL A 1 211 ? 16.719 -2.533 -17.734 1 93.69 211 VAL A C 1
ATOM 1506 O O . VAL A 1 211 ? 16.062 -1.599 -17.25 1 93.69 211 VAL A O 1
ATOM 1509 N N . VAL A 1 212 ? 17.391 -2.369 -18.875 1 94.75 212 VAL A N 1
ATOM 1510 C CA . VAL A 1 212 ? 17.547 -1.084 -19.547 1 94.75 212 VAL A CA 1
ATOM 1511 C C . VAL A 1 212 ? 16.203 -0.62 -20.109 1 94.75 212 VAL A C 1
ATOM 1513 O O . VAL A 1 212 ? 15.836 0.549 -19.969 1 94.75 212 VAL A O 1
ATOM 1516 N N . SER A 1 213 ? 15.453 -1.564 -20.703 1 95.25 213 SER A N 1
ATOM 1517 C CA . SER A 1 213 ? 14.141 -1.231 -21.25 1 95.25 213 SER A CA 1
ATOM 1518 C C . SER A 1 213 ? 13.172 -0.823 -20.141 1 95.25 213 SER A C 1
ATOM 1520 O O . SER A 1 213 ? 12.328 0.06 -20.344 1 95.25 213 SER A O 1
ATOM 1522 N N . ALA A 1 214 ? 13.312 -1.477 -18.969 1 96.12 214 ALA A N 1
ATOM 1523 C CA . ALA A 1 214 ? 12.469 -1.117 -17.828 1 96.12 214 ALA A CA 1
ATOM 1524 C C . ALA A 1 214 ? 12.742 0.311 -17.375 1 96.12 214 ALA A C 1
ATOM 1526 O O . ALA A 1 214 ? 11.828 1.032 -16.969 1 96.12 214 ALA A O 1
ATOM 1527 N N . GLY A 1 215 ? 14.016 0.69 -17.453 1 97.19 215 GLY A N 1
ATOM 1528 C CA . GLY A 1 215 ? 14.367 2.064 -17.125 1 97.19 215 GLY A CA 1
ATOM 1529 C C . GLY A 1 215 ? 13.695 3.078 -18.031 1 97.19 215 GLY A C 1
ATOM 1530 O O . GLY A 1 215 ? 13.195 4.102 -17.562 1 97.19 215 GLY A O 1
ATOM 1531 N N . TRP A 1 216 ? 13.617 2.729 -19.297 1 97.38 216 TRP A N 1
ATOM 1532 C CA . TRP A 1 216 ? 12.992 3.625 -20.266 1 97.38 216 TRP A CA 1
ATOM 1533 C C . TRP A 1 216 ? 11.484 3.697 -20.031 1 97.38 216 TRP A C 1
ATOM 1535 O O . TRP A 1 216 ? 10.875 4.762 -20.172 1 97.38 216 TRP A O 1
ATOM 1545 N N . VAL A 1 217 ? 10.953 2.592 -19.703 1 96.81 217 VAL A N 1
ATOM 1546 C CA . VAL A 1 217 ? 9.523 2.553 -19.438 1 96.81 217 VAL A CA 1
ATOM 1547 C C . VAL A 1 217 ? 9.188 3.434 -18.25 1 96.81 217 VAL A C 1
ATOM 1549 O O . VAL A 1 217 ? 8.273 4.266 -18.312 1 96.81 217 VAL A O 1
ATOM 1552 N N . LEU A 1 218 ? 9.938 3.254 -17.188 1 97.62 218 LEU A N 1
ATOM 1553 C CA . LEU A 1 218 ? 9.688 4.055 -15.992 1 97.62 218 LEU A CA 1
ATOM 1554 C C . LEU A 1 218 ? 9.938 5.535 -16.266 1 97.62 218 LEU A C 1
ATOM 1556 O O . LEU A 1 218 ? 9.18 6.391 -15.805 1 97.62 218 LEU A O 1
ATOM 1560 N N . ALA A 1 219 ? 10.945 5.793 -17.047 1 98.38 219 ALA A N 1
ATOM 1561 C CA . ALA A 1 219 ? 11.258 7.172 -17.422 1 98.38 219 ALA A CA 1
ATOM 1562 C C . ALA A 1 219 ? 10.125 7.793 -18.234 1 98.38 219 ALA A C 1
ATOM 1564 O O . ALA A 1 219 ? 9.758 8.953 -18.016 1 98.38 219 ALA A O 1
ATOM 1565 N N . ALA A 1 220 ? 9.609 7.035 -19.125 1 98.44 220 ALA A N 1
ATOM 1566 C CA . ALA A 1 220 ? 8.531 7.527 -19.969 1 98.44 220 ALA A CA 1
ATOM 1567 C C . ALA A 1 220 ? 7.305 7.891 -19.141 1 98.44 220 ALA A C 1
ATOM 1569 O O . ALA A 1 220 ? 6.695 8.945 -19.344 1 98.44 220 ALA A O 1
ATOM 1570 N N . TRP A 1 221 ? 6.977 7.051 -18.234 1 97.62 221 TRP A N 1
ATOM 1571 C CA . TRP A 1 221 ? 5.863 7.344 -17.344 1 97.62 221 TRP A CA 1
ATOM 1572 C C . TRP A 1 221 ? 6.137 8.602 -16.516 1 97.62 221 TRP A C 1
ATOM 1574 O O . TRP A 1 221 ? 5.266 9.461 -16.375 1 97.62 221 TRP A O 1
ATOM 1584 N N . THR A 1 222 ? 7.309 8.656 -15.977 1 98.25 222 THR A N 1
ATOM 1585 C CA . THR A 1 222 ? 7.688 9.766 -15.109 1 98.25 222 THR A CA 1
ATOM 1586 C C . THR A 1 222 ? 7.637 11.086 -15.867 1 98.25 222 THR A C 1
ATOM 1588 O O . THR A 1 222 ? 7.059 12.062 -15.383 1 98.25 222 THR A O 1
ATOM 1591 N N . VAL A 1 223 ? 8.203 11.102 -17.047 1 97.81 223 VAL A N 1
ATOM 1592 C CA . VAL A 1 223 ? 8.227 12.312 -17.859 1 97.81 223 VAL A CA 1
ATOM 1593 C C . VAL A 1 223 ? 6.801 12.703 -18.234 1 97.81 223 VAL A C 1
ATOM 1595 O O . VAL A 1 223 ? 6.418 13.867 -18.141 1 97.81 223 VAL A O 1
ATOM 1598 N N . ALA A 1 224 ? 6.023 11.758 -18.656 1 98.12 224 ALA A N 1
ATOM 1599 C CA . ALA A 1 224 ? 4.656 12.031 -19.094 1 98.12 224 ALA A CA 1
ATOM 1600 C C . ALA A 1 224 ? 3.826 12.625 -17.953 1 98.12 224 ALA A C 1
ATOM 1602 O O . ALA A 1 224 ? 3.176 13.656 -18.125 1 98.12 224 ALA A O 1
ATOM 1603 N N . VAL A 1 225 ? 3.906 12.031 -16.797 1 97.5 225 VAL A N 1
ATOM 1604 C CA . VAL A 1 225 ? 3.094 12.484 -15.672 1 97.5 225 VAL A CA 1
ATOM 1605 C C . VAL A 1 225 ? 3.605 13.836 -15.18 1 97.5 225 VAL A C 1
ATOM 1607 O O . VAL A 1 225 ? 2.814 14.711 -14.82 1 97.5 225 VAL A O 1
ATOM 1610 N N . THR A 1 226 ? 4.906 13.977 -15.172 1 97.12 226 THR A N 1
ATOM 1611 C CA . THR A 1 226 ? 5.48 15.25 -14.742 1 97.12 226 THR A CA 1
ATOM 1612 C C . THR A 1 226 ? 5.051 16.375 -15.672 1 97.12 226 THR A C 1
ATOM 1614 O O . THR A 1 226 ? 4.684 17.469 -15.219 1 97.12 226 THR A O 1
ATOM 1617 N N . LEU A 1 227 ? 5.074 16.078 -16.969 1 96.62 227 LEU A N 1
ATOM 1618 C CA . LEU A 1 227 ? 4.66 17.078 -17.938 1 96.62 227 LEU A CA 1
ATOM 1619 C C . LEU A 1 227 ? 3.195 17.453 -17.75 1 96.62 227 LEU A C 1
ATOM 1621 O O . LEU A 1 227 ? 2.84 18.641 -17.781 1 96.62 227 LEU A O 1
ATOM 1625 N N . VAL A 1 228 ? 2.379 16.516 -17.516 1 96.75 228 VAL A N 1
ATOM 1626 C CA . VAL A 1 228 ? 0.962 16.766 -17.281 1 96.75 228 VAL A CA 1
ATOM 1627 C C . VAL A 1 228 ? 0.792 17.625 -16.031 1 96.75 228 VAL A C 1
ATOM 1629 O O . VAL A 1 228 ? 0.019 18.578 -16.031 1 96.75 228 VAL A O 1
ATOM 1632 N N . ALA A 1 229 ? 1.518 17.25 -15 1 95.44 229 ALA A N 1
ATOM 1633 C CA . ALA A 1 229 ? 1.414 17.984 -13.742 1 95.44 229 ALA A CA 1
ATOM 1634 C C . ALA A 1 229 ? 1.822 19.438 -13.922 1 95.44 229 ALA A C 1
ATOM 1636 O O . ALA A 1 229 ? 1.147 20.344 -13.422 1 95.44 229 ALA A O 1
ATOM 1637 N N . VAL A 1 230 ? 2.855 19.688 -14.633 1 92.06 230 VAL A N 1
ATOM 1638 C CA . VAL A 1 230 ? 3.365 21.047 -14.844 1 92.06 230 VAL A CA 1
ATOM 1639 C C . VAL A 1 230 ? 2.387 21.844 -15.711 1 92.06 230 VAL A C 1
ATOM 1641 O O . VAL A 1 230 ? 2.086 23 -15.422 1 92.06 230 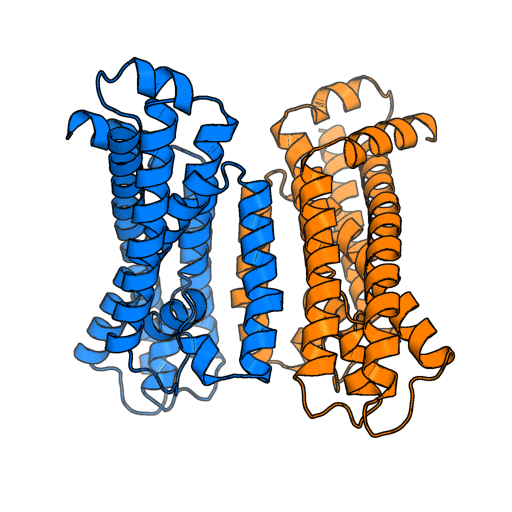VAL A O 1
ATOM 1644 N N . VAL A 1 231 ? 1.877 21.219 -16.766 1 92.62 231 VAL A N 1
ATOM 1645 C CA . VAL A 1 231 ? 0.954 21.891 -17.672 1 92.62 231 VAL A CA 1
ATOM 1646 C C . VAL A 1 231 ? -0.331 22.25 -16.938 1 92.62 231 VAL A C 1
ATOM 1648 O O . VAL A 1 231 ? -0.844 23.375 -17.078 1 92.62 231 VAL A O 1
ATOM 1651 N N . VAL A 1 232 ? -0.807 21.344 -16.188 1 91.56 232 VAL A N 1
ATOM 1652 C CA . VAL A 1 232 ? -2.037 21.578 -15.438 1 91.56 232 VAL A CA 1
ATOM 1653 C C . VAL A 1 232 ? -1.825 22.719 -14.445 1 91.56 232 VAL A C 1
ATOM 1655 O O . VAL A 1 232 ? -2.684 23.594 -14.305 1 91.56 232 VAL A O 1
ATOM 1658 N N . GLU A 1 233 ? -0.721 22.734 -13.781 1 86.88 233 GLU A N 1
ATOM 1659 C CA . GLU A 1 233 ? -0.418 23.797 -12.812 1 86.88 233 GLU A CA 1
ATOM 1660 C C . GLU A 1 233 ? -0.265 25.141 -13.508 1 86.88 233 GLU A C 1
ATOM 1662 O O . GLU A 1 233 ? -0.683 26.172 -12.969 1 86.88 233 GLU A O 1
ATOM 1667 N N . ARG A 1 234 ? 0.323 25.203 -14.633 1 85.88 234 ARG A N 1
ATOM 1668 C CA . ARG A 1 234 ? 0.484 26.438 -15.391 1 85.88 234 ARG A CA 1
ATOM 1669 C C . ARG A 1 234 ? -0.868 26.984 -15.836 1 85.88 234 ARG A C 1
ATOM 1671 O O . ARG A 1 234 ? -1.08 28.203 -15.828 1 85.88 234 ARG A O 1
ATOM 1678 N N . ARG A 1 235 ? -1.706 26.125 -16.188 1 86.69 235 ARG A N 1
ATOM 1679 C CA . ARG A 1 235 ? -3.023 26.562 -16.641 1 86.69 235 ARG A CA 1
ATOM 1680 C C . ARG A 1 235 ? -3.848 27.109 -15.477 1 86.69 235 ARG A C 1
ATOM 1682 O O . ARG A 1 235 ? -4.684 27.984 -15.664 1 86.69 235 ARG A O 1
ATOM 1689 N N . ARG A 1 236 ? -3.641 26.547 -14.414 1 80.06 236 ARG A N 1
ATOM 1690 C CA . ARG A 1 236 ? -4.355 27.031 -13.234 1 80.06 236 ARG A CA 1
ATOM 1691 C C . ARG A 1 236 ? -3.877 28.422 -12.844 1 80.06 236 ARG A C 1
ATOM 1693 O O . ARG A 1 236 ? -4.617 29.188 -12.211 1 80.06 236 ARG A O 1
ATOM 1700 N N . ASP A 1 237 ? -2.707 28.734 -13.195 1 68.56 237 ASP A N 1
ATOM 1701 C CA . ASP A 1 237 ? -2.17 30.078 -12.977 1 68.56 237 ASP A CA 1
ATOM 1702 C C . ASP A 1 237 ? -2.846 31.094 -13.891 1 68.56 237 ASP A C 1
ATOM 1704 O O . ASP A 1 237 ? -3.059 32.25 -13.5 1 68.56 237 ASP A O 1
ATOM 1708 N N . LEU A 1 238 ? -3.084 30.641 -15.008 1 60.19 238 LEU A N 1
ATOM 1709 C CA . LEU A 1 238 ? -3.625 31.562 -15.992 1 60.19 238 LEU A CA 1
ATOM 1710 C C . LEU A 1 238 ? -5.133 31.734 -15.82 1 60.19 238 LEU A C 1
ATOM 1712 O O . LEU A 1 238 ? -5.707 32.719 -16.25 1 60.19 238 LEU A O 1
ATOM 1716 N N . ALA A 1 239 ? -5.719 30.875 -15.102 1 58.16 239 ALA A N 1
ATOM 1717 C CA . ALA A 1 239 ? -7.16 31.016 -14.922 1 58.16 239 ALA A CA 1
ATOM 1718 C C . ALA A 1 239 ? -7.473 31.828 -13.672 1 58.16 239 ALA A C 1
ATOM 1720 O O . ALA A 1 239 ? -6.633 31.953 -12.773 1 58.16 239 ALA A O 1
ATOM 1721 N N . MET B 1 1 ? -22.234 5.812 27.188 1 61.03 1 MET B N 1
ATOM 1722 C CA . MET B 1 1 ? -21.578 5.082 26.109 1 61.03 1 MET B CA 1
ATOM 1723 C C . MET B 1 1 ? -22.219 5.406 24.766 1 61.03 1 MET B C 1
ATOM 1725 O O . MET B 1 1 ? -21.531 5.723 23.797 1 61.03 1 MET B O 1
ATOM 1729 N N . SER B 1 2 ? -23.5 5.621 24.766 1 74.94 2 SER B N 1
ATOM 1730 C CA . SER B 1 2 ? -24.219 5.82 23.5 1 74.94 2 SER B CA 1
ATOM 1731 C C . SER B 1 2 ? -23.906 7.191 22.906 1 74.94 2 SER B C 1
ATOM 1733 O O . SER B 1 2 ? -23.672 7.309 21.703 1 74.94 2 SER B O 1
ATOM 1735 N N . ARG B 1 3 ? -23.844 8.148 23.828 1 79.25 3 ARG B N 1
ATOM 1736 C CA . ARG B 1 3 ? -23.578 9.492 23.328 1 79.25 3 ARG B CA 1
ATOM 1737 C C . ARG B 1 3 ? -22.156 9.602 22.781 1 79.25 3 ARG B C 1
ATOM 1739 O O . ARG B 1 3 ? -21.938 10.219 21.734 1 79.25 3 ARG B O 1
ATOM 1746 N N . LEU B 1 4 ? -21.297 8.961 23.469 1 81.75 4 LEU B N 1
ATOM 1747 C CA . LEU B 1 4 ? -19.906 8.961 23.047 1 81.75 4 LEU B CA 1
ATOM 1748 C C . LEU B 1 4 ? -19.734 8.25 21.719 1 81.75 4 LEU B C 1
ATOM 1750 O O . LEU B 1 4 ? -19.016 8.719 20.844 1 81.75 4 LEU B O 1
ATOM 1754 N N . LEU B 1 5 ? -20.391 7.195 21.594 1 85.94 5 LEU B N 1
ATOM 1755 C CA . LEU B 1 5 ? -20.328 6.434 20.344 1 85.94 5 LEU B CA 1
ATOM 1756 C C . LEU B 1 5 ? -20.906 7.242 19.188 1 85.94 5 LEU B C 1
ATOM 1758 O O . LEU B 1 5 ? -20.359 7.215 18.078 1 85.94 5 LEU B O 1
ATOM 1762 N N . ARG B 1 6 ? -21.969 7.891 19.453 1 85.19 6 ARG B N 1
ATOM 1763 C CA . ARG B 1 6 ? -22.578 8.711 18.406 1 85.19 6 ARG B CA 1
ATOM 1764 C C . ARG B 1 6 ? -21.641 9.828 17.953 1 85.19 6 ARG B C 1
ATOM 1766 O O . ARG B 1 6 ? -21.531 10.102 16.766 1 85.19 6 ARG B O 1
ATOM 1773 N N . GLY B 1 7 ? -21.016 10.438 18.922 1 83.62 7 GLY B N 1
ATOM 1774 C CA . GLY B 1 7 ? -20.031 11.469 18.609 1 83.62 7 GLY B CA 1
ATOM 1775 C C . GLY B 1 7 ? -18.875 10.953 17.766 1 83.62 7 GLY B C 1
ATOM 1776 O O . GLY B 1 7 ? -18.484 11.586 16.781 1 83.62 7 GLY B O 1
ATOM 1777 N N . GLU B 1 8 ? -18.438 9.805 18.125 1 85.25 8 GLU B N 1
ATOM 1778 C CA . GLU B 1 8 ? -17.328 9.195 17.391 1 85.25 8 GLU B CA 1
ATOM 1779 C C . GLU B 1 8 ? -17.766 8.766 16 1 85.25 8 GLU B C 1
ATOM 1781 O O . GLU B 1 8 ? -16.984 8.867 15.047 1 85.25 8 GLU B O 1
ATOM 1786 N N . LEU B 1 9 ? -18.953 8.312 15.922 1 87 9 LEU B N 1
ATOM 1787 C CA . LEU B 1 9 ? -19.469 7.879 14.633 1 87 9 LEU B CA 1
ATOM 1788 C C . LEU B 1 9 ? -19.594 9.055 13.664 1 87 9 LEU B C 1
ATOM 1790 O O . LEU B 1 9 ? -19.234 8.938 12.492 1 87 9 LEU B O 1
ATOM 1794 N N . ILE B 1 10 ? -20 10.148 14.117 1 84.12 10 ILE B N 1
ATOM 1795 C CA . ILE B 1 10 ? -20.141 11.352 13.297 1 84.12 10 ILE B CA 1
ATOM 1796 C C . ILE B 1 10 ? -18.781 11.82 12.82 1 84.12 10 ILE B C 1
ATOM 1798 O O . ILE B 1 10 ? -18.609 12.195 11.664 1 84.12 10 ILE B O 1
ATOM 1802 N N . LYS B 1 11 ? -17.844 11.688 13.656 1 81.44 11 LYS B N 1
ATOM 1803 C CA . LYS B 1 11 ? -16.484 12.086 13.312 1 81.44 11 LYS B CA 1
ATOM 1804 C C . LYS B 1 11 ? -15.914 11.219 12.195 1 81.44 11 LYS B C 1
ATOM 1806 O O . LYS B 1 11 ? -15.211 11.711 11.312 1 81.44 11 LYS B O 1
ATOM 1811 N N . THR B 1 12 ? -16.219 9.984 12.227 1 81.69 12 THR B N 1
ATOM 1812 C CA . THR B 1 12 ? -15.641 9.047 11.281 1 81.69 12 THR B CA 1
ATOM 1813 C C . THR B 1 12 ? -16.312 9.18 9.914 1 81.69 12 THR B C 1
ATOM 1815 O O . THR B 1 12 ? -15.656 9.008 8.883 1 81.69 12 THR B O 1
ATOM 1818 N N . VAL B 1 13 ? -17.594 9.531 9.883 1 83.94 13 VAL B N 1
ATOM 1819 C CA . VAL B 1 13 ? -18.344 9.445 8.633 1 83.94 13 VAL B CA 1
ATOM 1820 C C . VAL B 1 13 ? -18.391 10.82 7.961 1 83.94 13 VAL B C 1
ATOM 1822 O O . VAL B 1 13 ? -18.844 10.945 6.824 1 83.94 13 VAL B O 1
ATOM 1825 N N . THR B 1 14 ? -17.906 11.883 8.586 1 77.62 14 THR B N 1
ATOM 1826 C CA . THR B 1 14 ? -18.047 13.219 8.023 1 77.62 14 THR B CA 1
ATOM 1827 C C . THR B 1 14 ? -16.734 13.711 7.434 1 77.62 14 THR B C 1
ATOM 1829 O O . THR B 1 14 ? -16.688 14.797 6.848 1 77.62 14 THR B O 1
ATOM 1832 N N . THR B 1 15 ? -15.797 12.906 7.508 1 75.19 15 THR B N 1
ATOM 1833 C CA . THR B 1 15 ? -14.516 13.359 6.965 1 75.19 15 THR B CA 1
ATOM 1834 C C . THR B 1 15 ? -14.406 13.016 5.484 1 75.19 15 THR B C 1
ATOM 1836 O O . THR B 1 15 ? -15.078 12.094 5.004 1 75.19 15 THR B O 1
ATOM 1839 N N . ARG B 1 16 ? -13.656 13.82 4.816 1 75.62 16 ARG B N 1
ATOM 1840 C CA . ARG B 1 16 ? -13.383 13.562 3.406 1 75.62 16 ARG B CA 1
ATOM 1841 C C . ARG B 1 16 ? -12.555 12.289 3.234 1 75.62 16 ARG B C 1
ATOM 1843 O O . ARG B 1 16 ? -12.578 11.672 2.17 1 75.62 16 ARG B O 1
ATOM 1850 N N . THR B 1 17 ? -11.961 11.93 4.273 1 78.44 17 THR B N 1
ATOM 1851 C CA . THR B 1 17 ? -11.102 10.742 4.234 1 78.44 17 THR B CA 1
ATOM 1852 C C . THR B 1 17 ? -11.93 9.484 4.02 1 78.44 17 THR B C 1
ATOM 1854 O O . THR B 1 17 ? -11.531 8.594 3.26 1 78.44 17 THR B O 1
ATOM 1857 N N . VAL B 1 18 ? -13.117 9.398 4.617 1 85.69 18 VAL B N 1
ATOM 1858 C CA . VAL B 1 18 ? -13.969 8.227 4.492 1 85.69 18 VAL B CA 1
ATOM 1859 C C . VAL B 1 18 ? -14.461 8.094 3.051 1 85.69 18 VAL B C 1
ATOM 1861 O O . VAL B 1 18 ? -14.602 6.984 2.535 1 85.69 18 VAL B O 1
ATOM 1864 N N . LEU B 1 19 ? -14.625 9.227 2.416 1 85.94 19 LEU B N 1
ATOM 1865 C CA . LEU B 1 19 ? -15.109 9.203 1.041 1 85.94 19 LEU B CA 1
ATOM 1866 C C . LEU B 1 19 ? -14.07 8.586 0.107 1 85.94 19 LEU B C 1
ATOM 1868 O O . LEU B 1 19 ? -14.414 7.832 -0.802 1 85.94 19 LEU B O 1
ATOM 1872 N N . GLY B 1 20 ? -12.867 8.969 0.343 1 86.5 20 GLY B N 1
ATOM 1873 C CA . GLY B 1 20 ? -11.82 8.375 -0.47 1 86.5 20 GLY B CA 1
ATOM 1874 C C . GLY B 1 20 ? -11.75 6.863 -0.345 1 86.5 20 GLY B C 1
ATOM 1875 O O . GLY B 1 20 ? -11.648 6.156 -1.35 1 86.5 20 GLY B O 1
ATOM 1876 N N . PHE B 1 21 ? -11.852 6.324 0.809 1 90.06 21 PHE B N 1
ATOM 1877 C CA . PHE B 1 21 ? -11.766 4.887 1.036 1 90.06 21 PHE B CA 1
ATOM 1878 C C . PHE B 1 21 ? -13.039 4.188 0.583 1 90.06 21 PHE B C 1
ATOM 1880 O O . PHE B 1 21 ? -12.984 3.057 0.094 1 90.06 21 PHE B O 1
ATOM 1887 N N . ALA B 1 22 ? -14.195 4.895 0.766 1 92.12 22 ALA B N 1
ATOM 1888 C CA . ALA B 1 22 ? -15.445 4.348 0.259 1 92.12 22 ALA B CA 1
ATOM 1889 C C . ALA B 1 22 ? -15.398 4.18 -1.258 1 92.12 22 ALA B C 1
ATOM 1891 O O . ALA B 1 22 ? -15.727 3.111 -1.781 1 92.12 22 ALA B O 1
ATOM 1892 N N . VAL B 1 23 ? -14.953 5.152 -1.901 1 90.62 23 VAL B N 1
ATOM 1893 C CA . VAL B 1 23 ? -14.844 5.102 -3.355 1 90.62 23 VAL B CA 1
ATOM 1894 C C . VAL B 1 23 ? -13.812 4.059 -3.766 1 90.62 23 VAL B C 1
ATOM 1896 O O . VAL B 1 23 ? -14.016 3.307 -4.723 1 90.62 23 VAL B O 1
ATOM 1899 N N . GLY B 1 24 ? -12.758 4.027 -3.037 1 91.06 24 GLY B N 1
ATOM 1900 C CA . GLY B 1 24 ? -11.695 3.082 -3.348 1 91.06 24 GLY B CA 1
ATOM 1901 C C . GLY B 1 24 ? -12.141 1.636 -3.244 1 91.06 24 GLY B C 1
ATOM 1902 O O . GLY B 1 24 ? -11.898 0.84 -4.152 1 91.06 24 GLY B O 1
ATOM 1903 N N . THR B 1 25 ? -12.766 1.317 -2.17 1 92.94 25 THR B N 1
ATOM 1904 C CA . THR B 1 25 ? -13.172 -0.069 -1.964 1 92.94 25 THR B CA 1
ATOM 1905 C C . THR B 1 25 ? -14.258 -0.47 -2.959 1 92.94 25 THR B C 1
ATOM 1907 O O . THR B 1 25 ? -14.234 -1.583 -3.488 1 92.94 25 THR B O 1
ATOM 1910 N N . VAL B 1 26 ? -15.141 0.438 -3.24 1 93.94 26 VAL B N 1
ATOM 1911 C CA . VAL B 1 26 ? -16.203 0.16 -4.199 1 93.94 26 VAL B CA 1
ATOM 1912 C C . VAL B 1 26 ? -15.617 0.037 -5.602 1 93.94 26 VAL B C 1
ATOM 1914 O O . VAL B 1 26 ? -16 -0.849 -6.367 1 93.94 26 VAL B O 1
ATOM 1917 N N . ALA B 1 27 ? -14.75 0.918 -5.934 1 90.5 27 ALA B N 1
ATOM 1918 C CA . ALA B 1 27 ? -14.094 0.866 -7.238 1 90.5 27 ALA B CA 1
ATOM 1919 C C . ALA B 1 27 ? -13.344 -0.447 -7.418 1 90.5 27 ALA B C 1
ATOM 1921 O O . ALA B 1 27 ? -13.383 -1.051 -8.492 1 90.5 27 ALA B O 1
ATOM 1922 N N . PHE B 1 28 ? -12.648 -0.826 -6.371 1 88.75 28 PHE B N 1
ATOM 1923 C CA . PHE B 1 28 ? -11.953 -2.104 -6.449 1 88.75 28 PHE B CA 1
ATOM 1924 C C . PHE B 1 28 ? -12.93 -3.24 -6.715 1 88.75 28 PHE B C 1
ATOM 1926 O O . PHE B 1 28 ? -12.68 -4.102 -7.559 1 88.75 28 PHE B O 1
ATOM 1933 N N . ALA B 1 29 ? -13.945 -3.264 -5.938 1 91.56 29 ALA B N 1
ATOM 1934 C CA . ALA B 1 29 ? -14.922 -4.34 -6.07 1 91.56 29 ALA B CA 1
ATOM 1935 C C . ALA B 1 29 ? -15.5 -4.379 -7.477 1 91.56 29 ALA B C 1
ATOM 1937 O O . ALA B 1 29 ? -15.648 -5.453 -8.062 1 91.56 29 ALA B O 1
ATOM 1938 N N . ALA B 1 30 ? -15.82 -3.254 -7.996 1 91.81 30 ALA B N 1
ATOM 1939 C CA . ALA B 1 30 ? -16.375 -3.164 -9.344 1 91.81 30 ALA B CA 1
ATOM 1940 C C . ALA B 1 30 ? -15.367 -3.611 -10.391 1 91.81 30 ALA B C 1
ATOM 1942 O O . ALA B 1 30 ? -15.688 -4.402 -11.273 1 91.81 30 ALA B O 1
ATOM 1943 N N . LEU B 1 31 ? -14.195 -3.143 -10.258 1 87.94 31 LEU B N 1
ATOM 1944 C CA . LEU B 1 31 ? -13.148 -3.488 -11.211 1 87.94 31 LEU B CA 1
ATOM 1945 C C . LEU B 1 31 ? -12.82 -4.977 -11.148 1 87.94 31 LEU B C 1
ATOM 1947 O O . LEU B 1 31 ? -12.594 -5.613 -12.18 1 87.94 31 LEU B O 1
ATOM 1951 N N . ASN B 1 32 ? -12.734 -5.457 -9.945 1 87.19 32 ASN B N 1
ATOM 1952 C CA . ASN B 1 32 ? -12.461 -6.883 -9.773 1 87.19 32 ASN B CA 1
ATOM 1953 C C . ASN B 1 32 ? -13.531 -7.742 -10.438 1 87.19 32 ASN B C 1
ATOM 1955 O O . ASN B 1 32 ? -13.211 -8.719 -11.125 1 87.19 32 ASN B O 1
ATOM 1959 N N . ALA B 1 33 ? -14.742 -7.371 -10.172 1 89.12 33 ALA B N 1
ATOM 1960 C CA . ALA B 1 33 ? -15.852 -8.109 -10.773 1 89.12 33 ALA B CA 1
ATOM 1961 C C . ALA B 1 33 ? -15.773 -8.086 -12.297 1 89.12 33 ALA B C 1
ATOM 1963 O O . ALA B 1 33 ? -15.906 -9.117 -12.953 1 89.12 33 ALA B O 1
ATOM 1964 N N . LEU B 1 34 ? -15.531 -6.977 -12.852 1 87.31 34 LEU B N 1
ATOM 1965 C CA . LEU B 1 34 ? -15.492 -6.805 -14.305 1 87.31 34 LEU B CA 1
ATOM 1966 C C . LEU B 1 34 ? -14.312 -7.551 -14.906 1 87.31 34 LEU B C 1
ATOM 1968 O O . LEU B 1 34 ? -14.453 -8.242 -15.914 1 87.31 34 LEU B O 1
ATOM 1972 N N . VAL B 1 35 ? -13.242 -7.488 -14.297 1 83.5 35 VAL B N 1
ATOM 1973 C CA . VAL B 1 35 ? -12.016 -8.047 -14.867 1 83.5 35 VAL B CA 1
ATOM 1974 C C . VAL B 1 35 ? -12.023 -9.562 -14.711 1 83.5 35 VAL B C 1
ATOM 1976 O O . VAL B 1 35 ? -11.703 -10.289 -15.656 1 83.5 35 VAL B O 1
ATOM 1979 N N . VAL B 1 36 ? -12.32 -10.023 -13.547 1 83.06 36 VAL B N 1
ATOM 1980 C CA . VAL B 1 36 ? -12.312 -11.461 -13.305 1 83.06 36 VAL B CA 1
ATOM 1981 C C . VAL B 1 36 ? -13.383 -12.141 -14.164 1 83.06 36 VAL B C 1
ATOM 1983 O O . VAL B 1 36 ? -13.117 -13.156 -14.805 1 83.06 36 VAL B O 1
ATOM 1986 N N . ALA B 1 37 ? -14.469 -11.523 -14.219 1 82.12 37 ALA B N 1
ATOM 1987 C CA . ALA B 1 37 ? -15.562 -12.133 -14.977 1 82.12 37 ALA B CA 1
ATOM 1988 C C . ALA B 1 37 ? -15.312 -12.039 -16.484 1 82.12 37 ALA B C 1
ATOM 1990 O O . ALA B 1 37 ? -15.734 -12.906 -17.25 1 82.12 37 ALA B O 1
ATOM 1991 N N . ALA B 1 38 ? -14.664 -11.031 -16.891 1 74.25 38 ALA B N 1
ATOM 1992 C CA . ALA B 1 38 ? -14.516 -10.812 -18.328 1 74.25 38 ALA B CA 1
ATOM 1993 C C . ALA B 1 38 ? -13.203 -11.406 -18.828 1 74.25 38 ALA B C 1
ATOM 1995 O O . ALA B 1 38 ? -13.125 -11.852 -19.984 1 74.25 38 ALA B O 1
ATOM 1996 N N . TRP B 1 39 ? -12.234 -11.445 -17.922 1 68.06 39 TRP B N 1
ATOM 1997 C CA . TRP B 1 39 ? -10.922 -11.648 -18.531 1 68.06 39 TRP B CA 1
ATOM 1998 C C . TRP B 1 39 ? -10.219 -12.852 -17.922 1 68.06 39 TRP B C 1
ATOM 2000 O O . TRP B 1 39 ? -9.109 -13.211 -18.328 1 68.06 39 TRP B O 1
ATOM 2010 N N . SER B 1 40 ? -10.75 -13.398 -16.891 1 68.19 40 SER B N 1
ATOM 2011 C CA . SER B 1 40 ? -9.945 -14.438 -16.266 1 68.19 40 SER B CA 1
ATOM 2012 C C . SER B 1 40 ? -9.891 -15.695 -17.109 1 68.19 40 SER B C 1
ATOM 2014 O O . SER B 1 40 ? -8.859 -16.359 -17.172 1 68.19 40 SER B O 1
ATOM 2016 N N . GLY B 1 41 ? -10.766 -15.93 -18.031 1 65.31 41 GLY B N 1
ATOM 2017 C CA . GLY B 1 41 ? -10.797 -17.094 -18.922 1 65.31 41 GLY B CA 1
ATOM 2018 C C . GLY B 1 41 ? -10.836 -18.406 -18.172 1 65.31 41 GLY B C 1
ATOM 2019 O O . GLY B 1 41 ? -10.773 -19.469 -18.781 1 65.31 41 GLY B O 1
ATOM 2020 N N . THR B 1 42 ? -10.695 -18.391 -16.859 1 67.56 42 THR B N 1
ATOM 2021 C CA . THR B 1 42 ? -10.594 -19.625 -16.094 1 67.56 42 THR B CA 1
ATOM 2022 C C . THR B 1 42 ? -11.805 -19.797 -15.188 1 67.56 42 THR B C 1
ATOM 2024 O O . THR B 1 42 ? -11.789 -20.625 -14.273 1 67.56 42 THR B O 1
ATOM 2027 N N . LEU B 1 43 ? -12.852 -19.125 -15.531 1 80.38 43 LEU B N 1
ATOM 2028 C CA . LEU B 1 43 ? -13.977 -19.125 -14.602 1 80.38 43 LEU B CA 1
ATOM 2029 C C . LEU B 1 43 ? -14.836 -20.359 -14.773 1 80.38 43 LEU B C 1
ATOM 2031 O O . LEU B 1 43 ? -16.031 -20.266 -15.047 1 80.38 43 LEU B O 1
ATOM 2035 N N . ASP B 1 44 ? -14.203 -21.516 -14.625 1 81.31 44 ASP B N 1
ATOM 2036 C CA . ASP B 1 44 ? -14.969 -22.75 -14.75 1 81.31 44 ASP B CA 1
ATOM 2037 C C . ASP B 1 44 ? -15.094 -23.453 -13.398 1 81.31 44 ASP B C 1
ATOM 2039 O O . ASP B 1 44 ? -15.75 -24.5 -13.297 1 81.31 44 ASP B O 1
ATOM 2043 N N . GLU B 1 45 ? -14.508 -22.891 -12.406 1 85.88 45 GLU B N 1
ATOM 2044 C CA . GLU B 1 45 ? -14.609 -23.453 -11.062 1 85.88 45 GLU B CA 1
ATOM 2045 C C . GLU B 1 45 ? -15.258 -22.469 -10.102 1 85.88 45 GLU B C 1
ATOM 2047 O O . GLU B 1 45 ? -15.141 -21.25 -10.266 1 85.88 45 GLU B O 1
ATOM 2052 N N . VAL B 1 46 ? -15.883 -23.047 -9.078 1 88.69 46 VAL B N 1
ATOM 2053 C CA . VAL B 1 46 ? -16.609 -22.25 -8.094 1 88.69 46 VAL B CA 1
ATOM 2054 C C . VAL B 1 46 ? -15.664 -21.266 -7.418 1 88.69 46 VAL B C 1
ATOM 2056 O O . VAL B 1 46 ? -16 -20.094 -7.242 1 88.69 46 VAL B O 1
ATOM 2059 N N . ALA B 1 47 ? -14.453 -21.781 -7.129 1 86.44 47 ALA B N 1
ATOM 2060 C CA . ALA B 1 47 ? -13.484 -20.938 -6.434 1 86.44 47 ALA B CA 1
ATOM 2061 C C . ALA B 1 47 ? -13.125 -19.719 -7.27 1 86.44 47 ALA B C 1
ATOM 2063 O O . ALA B 1 47 ? -12.984 -18.609 -6.734 1 86.44 47 ALA B O 1
ATOM 2064 N N . GLU B 1 48 ? -13.031 -19.891 -8.492 1 84.38 48 GLU B N 1
ATOM 2065 C CA . GLU B 1 48 ? -12.688 -18.781 -9.383 1 84.38 48 GLU B CA 1
ATOM 2066 C C . GLU B 1 48 ? -13.844 -17.797 -9.508 1 84.38 48 GLU B C 1
ATOM 2068 O O . GLU B 1 48 ? -13.617 -16.578 -9.586 1 84.38 48 GLU B O 1
ATOM 2073 N N . LYS B 1 49 ? -14.992 -18.344 -9.578 1 90.19 49 LYS B N 1
ATOM 2074 C CA . LYS B 1 49 ? -16.172 -17.484 -9.672 1 90.19 49 LYS B CA 1
ATOM 2075 C C . LYS B 1 49 ? -16.359 -16.672 -8.391 1 90.19 49 LYS B C 1
ATOM 2077 O O . LYS B 1 49 ? -16.812 -15.531 -8.43 1 90.19 49 LYS B O 1
ATOM 2082 N N . GLU B 1 50 ? -15.984 -17.359 -7.238 1 92.31 50 GLU B N 1
ATOM 2083 C CA . GLU B 1 50 ? -16.047 -16.641 -5.969 1 92.31 50 GLU B CA 1
ATOM 2084 C C . GLU B 1 50 ? -15.07 -15.461 -5.941 1 92.31 50 GLU B C 1
ATOM 2086 O O . GLU B 1 50 ? -15.328 -14.453 -5.289 1 92.31 50 GLU B O 1
ATOM 2091 N N . GLU B 1 51 ? -13.984 -15.578 -6.613 1 89.19 51 GLU B N 1
ATOM 2092 C CA . GLU B 1 51 ? -12.984 -14.523 -6.656 1 89.19 51 GLU B CA 1
ATOM 2093 C C . GLU B 1 51 ? -13.547 -13.25 -7.281 1 89.19 51 GLU B C 1
ATOM 2095 O O . GLU B 1 51 ? -13.133 -12.148 -6.926 1 89.19 51 GLU B O 1
ATOM 2100 N N . ALA B 1 52 ? -14.508 -13.398 -8.172 1 90.12 52 ALA B N 1
ATOM 2101 C CA . ALA B 1 52 ? -15.133 -12.25 -8.82 1 90.12 52 ALA B CA 1
ATOM 2102 C C . ALA B 1 52 ? -15.922 -11.414 -7.816 1 90.12 52 ALA B C 1
ATOM 2104 O O . ALA B 1 52 ? -16.172 -10.234 -8.047 1 90.12 52 ALA B O 1
ATOM 2105 N N . LEU B 1 53 ? -16.234 -12.062 -6.691 1 93.19 53 LEU B N 1
ATOM 2106 C CA . LEU B 1 53 ? -17.031 -11.398 -5.656 1 93.19 53 LEU B CA 1
ATOM 2107 C C . LEU B 1 53 ? -16.125 -10.867 -4.547 1 93.19 53 LEU B C 1
ATOM 2109 O O . LEU B 1 53 ? -16.609 -10.312 -3.557 1 93.19 53 LEU B O 1
ATOM 2113 N N . SER B 1 54 ? -14.828 -10.969 -4.727 1 90.88 54 SER B N 1
ATOM 2114 C CA . SER B 1 54 ? -13.867 -10.625 -3.688 1 90.88 54 SER B CA 1
ATOM 2115 C C . SER B 1 54 ? -13.844 -9.117 -3.432 1 90.88 54 SER B C 1
ATOM 2117 O O . SER B 1 54 ? -14.211 -8.328 -4.301 1 90.88 54 SER B O 1
ATOM 2119 N N . ALA B 1 55 ? -13.477 -8.789 -2.234 1 89.56 55 ALA B N 1
ATOM 2120 C CA . ALA B 1 55 ? -13.242 -7.41 -1.816 1 89.56 55 ALA B CA 1
ATOM 2121 C C . ALA B 1 55 ? -11.805 -7.215 -1.339 1 89.56 55 ALA B C 1
ATOM 2123 O O . ALA B 1 55 ? -10.992 -8.141 -1.414 1 89.56 55 ALA B O 1
ATOM 2124 N N . MET B 1 56 ? -11.516 -5.941 -0.98 1 88.81 56 MET B N 1
ATOM 2125 C CA . MET B 1 56 ? -10.156 -5.598 -0.558 1 88.81 56 MET B CA 1
ATOM 2126 C C . MET B 1 56 ? -10.156 -5.031 0.858 1 88.81 56 MET B C 1
ATOM 2128 O O . MET B 1 56 ? -10.039 -3.82 1.049 1 88.81 56 MET B O 1
ATOM 2132 N N . PRO B 1 57 ? -9.992 -5.898 1.827 1 92.75 57 PRO B N 1
ATOM 2133 C CA . PRO B 1 57 ? -10.102 -5.457 3.219 1 92.75 57 PRO B CA 1
ATOM 2134 C C . PRO B 1 57 ? -8.953 -4.543 3.639 1 92.75 57 PRO B C 1
ATOM 2136 O O . PRO B 1 57 ? -9.086 -3.773 4.594 1 92.75 57 PRO B O 1
ATOM 2139 N N . VAL B 1 58 ? -7.883 -4.586 2.947 1 89.62 58 VAL B N 1
ATOM 2140 C CA . VAL B 1 58 ? -6.715 -3.801 3.326 1 89.62 58 VAL B CA 1
ATOM 2141 C C . VAL B 1 58 ? -7.043 -2.312 3.252 1 89.62 58 VAL B C 1
ATOM 2143 O O . VAL B 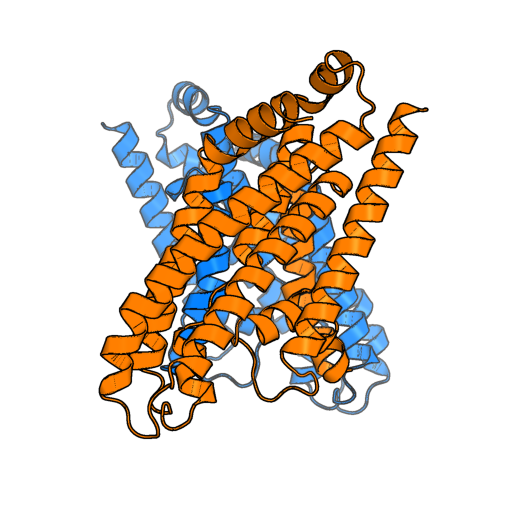1 58 ? -6.508 -1.512 4.02 1 89.62 58 VAL B O 1
ATOM 2146 N N . LEU B 1 59 ? -7.922 -1.9 2.408 1 91.06 59 LEU B N 1
ATOM 2147 C CA . LEU B 1 59 ? -8.305 -0.498 2.297 1 91.06 59 LEU B CA 1
ATOM 2148 C C . LEU B 1 59 ? -9.016 -0.026 3.562 1 91.06 59 LEU B C 1
ATOM 2150 O O . LEU B 1 59 ? -8.789 1.097 4.023 1 91.06 59 LEU B O 1
ATOM 2154 N N . LEU B 1 60 ? -9.781 -0.924 4.082 1 93.75 60 LEU B N 1
ATOM 2155 C CA . LEU B 1 60 ? -10.469 -0.536 5.309 1 93.75 60 LEU B CA 1
ATOM 2156 C C . LEU B 1 60 ? -9.539 -0.627 6.512 1 93.75 60 LEU B C 1
ATOM 2158 O O . LEU B 1 60 ? -9.688 0.123 7.477 1 93.75 60 LEU B O 1
ATOM 2162 N N . LEU B 1 61 ? -8.562 -1.581 6.43 1 94 61 LEU B N 1
ATOM 2163 C CA . LEU B 1 61 ? -7.508 -1.568 7.434 1 94 61 LEU B CA 1
ATOM 2164 C C . LEU B 1 61 ? -6.773 -0.231 7.434 1 94 61 LEU B C 1
ATOM 2166 O O . LEU B 1 61 ? -6.559 0.363 8.492 1 94 61 LEU B O 1
ATOM 2170 N N . LEU B 1 62 ? -6.531 0.257 6.273 1 90.62 62 LEU B N 1
ATOM 2171 C CA . LEU B 1 62 ? -5.812 1.52 6.125 1 90.62 62 LEU B CA 1
ATOM 2172 C C . LEU B 1 62 ? -6.676 2.689 6.59 1 90.62 62 LEU B C 1
ATOM 2174 O O . LEU B 1 62 ? -6.164 3.645 7.184 1 90.62 62 LEU B O 1
ATOM 2178 N N . TRP B 1 63 ? -7.883 2.656 6.281 1 91.5 63 TRP B N 1
ATOM 2179 C CA . TRP B 1 63 ? -8.789 3.707 6.727 1 91.5 63 TRP B CA 1
ATOM 2180 C C . TRP B 1 63 ? -8.812 3.793 8.25 1 91.5 63 TRP B C 1
ATOM 2182 O O . TRP B 1 63 ? -8.711 4.883 8.82 1 91.5 63 TRP B O 1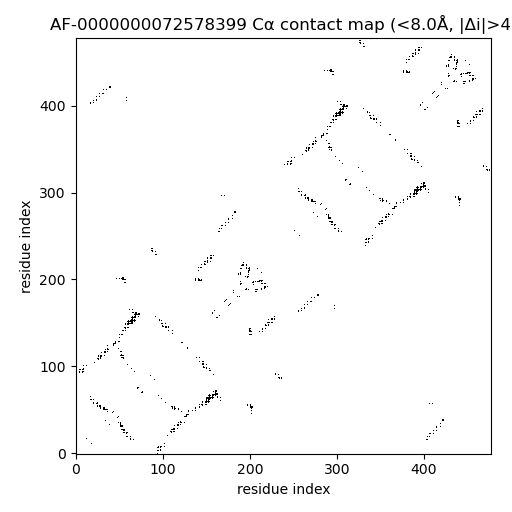
ATOM 2192 N N . GLY B 1 64 ? -9 2.625 8.859 1 93.38 64 GLY B N 1
ATOM 2193 C CA . GLY B 1 64 ? -8.961 2.623 10.312 1 93.38 64 GLY B CA 1
ATOM 2194 C C . GLY B 1 64 ? -7.652 3.143 10.883 1 93.38 64 GLY B C 1
ATOM 2195 O O . GLY B 1 64 ? -7.648 3.91 11.844 1 93.38 64 GLY B O 1
ATOM 2196 N N . LEU B 1 65 ? -6.629 2.754 10.25 1 92.75 65 LEU B N 1
ATOM 2197 C CA . LEU B 1 65 ? -5.297 3.127 10.711 1 92.75 65 LEU B CA 1
ATOM 2198 C C . LEU B 1 65 ? -5.078 4.629 10.586 1 92.75 65 LEU B C 1
ATOM 2200 O O . LEU B 1 65 ? -4.699 5.289 11.555 1 92.75 65 LEU B O 1
ATOM 2204 N N . VAL B 1 66 ? -5.387 5.199 9.438 1 87.5 66 VAL B N 1
ATOM 2205 C CA . VAL B 1 66 ? -5.172 6.617 9.18 1 87.5 66 VAL B CA 1
ATOM 2206 C C . VAL B 1 66 ? -6.133 7.449 10.031 1 87.5 66 VAL B C 1
ATOM 2208 O O . VAL B 1 66 ? -5.746 8.477 10.594 1 87.5 66 VAL B O 1
ATOM 2211 N N . GLY B 1 67 ? -7.312 7.023 10.109 1 87.75 67 GLY B N 1
ATOM 2212 C CA . GLY B 1 67 ? -8.312 7.734 10.891 1 87.75 67 GLY B CA 1
ATOM 2213 C C . GLY B 1 67 ? -7.973 7.805 12.367 1 87.75 67 GLY B C 1
ATOM 2214 O O . GLY B 1 67 ? -8.008 8.883 12.969 1 87.75 67 GLY B O 1
ATOM 2215 N N . ALA B 1 68 ? -7.664 6.672 12.859 1 89.69 68 ALA B N 1
ATOM 2216 C CA . ALA B 1 68 ? -7.355 6.633 14.289 1 89.69 68 ALA B CA 1
ATOM 2217 C C . ALA B 1 68 ? -6.047 7.359 14.586 1 89.69 68 ALA B C 1
ATOM 2219 O O . ALA B 1 68 ? -5.941 8.07 15.586 1 89.69 68 ALA B O 1
ATOM 2220 N N . ALA B 1 69 ? -5.141 7.211 13.758 1 87.56 69 ALA B N 1
ATOM 2221 C CA . ALA B 1 69 ? -3.855 7.883 13.953 1 87.56 69 ALA B CA 1
ATOM 2222 C C . ALA B 1 69 ? -3.998 9.391 13.805 1 87.56 69 ALA B C 1
ATOM 2224 O O . ALA B 1 69 ? -3.295 10.156 14.469 1 87.56 69 ALA B O 1
ATOM 2225 N N . GLY B 1 70 ? -4.855 9.828 12.867 1 83 70 GLY B N 1
ATOM 2226 C CA . GLY B 1 70 ? -5.047 11.242 12.594 1 83 70 GLY B CA 1
ATOM 2227 C C . GLY B 1 70 ? -5.609 12.008 13.773 1 83 70 GLY B C 1
ATOM 2228 O O . GLY B 1 70 ? -5.387 13.219 13.891 1 83 70 GLY B O 1
ATOM 2229 N N . GLU B 1 71 ? -6.262 11.336 14.633 1 78.69 71 GLU B N 1
ATOM 2230 C CA . GLU B 1 71 ? -6.797 11.984 15.82 1 78.69 71 GLU B CA 1
ATOM 2231 C C . GLU B 1 71 ? -5.68 12.43 16.766 1 78.69 71 GLU B C 1
ATOM 2233 O O . GLU B 1 71 ? -5.855 13.367 17.547 1 78.69 71 GLU B O 1
ATOM 2238 N N . TYR B 1 72 ? -4.656 11.766 16.703 1 72 72 TYR B N 1
ATOM 2239 C CA . TYR B 1 72 ? -3.518 12.133 17.531 1 72 72 TYR B CA 1
ATOM 2240 C C . TYR B 1 72 ? -2.684 13.227 16.875 1 72 72 TYR B C 1
ATOM 2242 O O . TYR B 1 72 ? -1.99 13.984 17.562 1 72 72 TYR B O 1
ATOM 2250 N N . ARG B 1 73 ? -2.773 13.219 15.609 1 61.38 73 ARG B N 1
ATOM 2251 C CA . ARG B 1 73 ? -2.041 14.25 14.883 1 61.38 73 ARG B CA 1
ATOM 2252 C C . ARG B 1 73 ? -2.684 15.617 15.078 1 61.38 73 ARG B C 1
ATOM 2254 O O . ARG B 1 73 ? -1.984 16.625 15.227 1 61.38 73 ARG B O 1
ATOM 2261 N N . HIS B 1 74 ? -3.992 15.688 15.055 1 57.41 74 HIS B N 1
ATOM 2262 C CA . HIS B 1 74 ? -4.695 16.969 15.164 1 57.41 74 HIS B CA 1
ATOM 2263 C C . HIS B 1 74 ? -5.0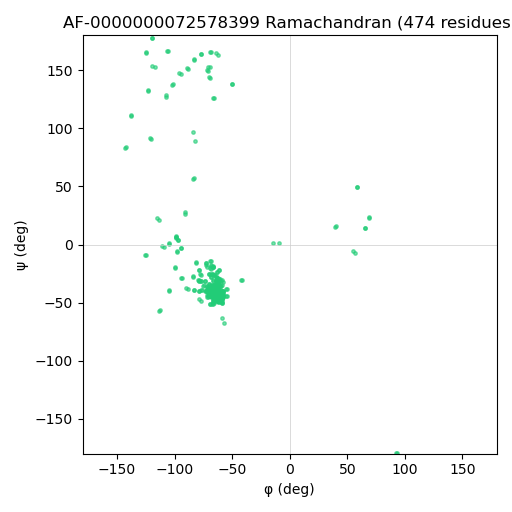2 17.297 16.609 1 57.41 74 HIS B C 1
ATOM 2265 O O . HIS B 1 74 ? -5.699 18.281 16.891 1 57.41 74 HIS B O 1
ATOM 2271 N N . ARG B 1 75 ? -4.219 16.766 17.547 1 54.97 75 ARG B N 1
ATOM 2272 C CA . ARG B 1 75 ? -4.305 16.984 18.984 1 54.97 75 ARG B CA 1
ATOM 2273 C C . ARG B 1 75 ? -5.758 17 19.453 1 54.97 75 ARG B C 1
ATOM 2275 O O . ARG B 1 75 ? -6.121 17.75 20.359 1 54.97 75 ARG B O 1
ATOM 2282 N N . THR B 1 76 ? -6.602 16.547 18.672 1 50.75 76 THR B N 1
ATOM 2283 C CA . THR B 1 76 ? -7.992 16.547 19.125 1 50.75 76 THR B CA 1
ATOM 2284 C C . THR B 1 76 ? -8.219 15.477 20.188 1 50.75 76 THR B C 1
ATOM 2286 O O . THR B 1 76 ? -9.273 15.445 20.828 1 50.75 76 THR B O 1
ATOM 2289 N N . ALA B 1 77 ? -7.305 14.578 20.281 1 51.72 77 ALA B N 1
ATOM 2290 C CA . ALA B 1 77 ? -7.465 13.516 21.266 1 51.72 77 ALA B CA 1
ATOM 2291 C C . ALA B 1 77 ? -7.383 14.078 22.688 1 51.72 77 ALA B C 1
ATOM 2293 O O . ALA B 1 77 ? -8.039 13.57 23.594 1 51.72 77 ALA B O 1
ATOM 2294 N N . ALA B 1 78 ? -6.566 15.07 22.922 1 48.81 78 ALA B N 1
ATOM 2295 C CA . ALA B 1 78 ? -6.406 15.562 24.297 1 48.81 78 ALA B CA 1
ATOM 2296 C C . ALA B 1 78 ? -7.738 16.031 24.875 1 48.81 78 ALA B C 1
ATOM 2298 O O . ALA B 1 78 ? -8.047 15.75 26.031 1 48.81 78 ALA B O 1
ATOM 2299 N N . PRO B 1 79 ? -8.297 17.031 24.281 1 46.09 79 PRO B N 1
ATOM 2300 C CA . PRO B 1 79 ? -9.375 17.594 25.094 1 46.09 79 PRO B CA 1
ATOM 2301 C C . PRO B 1 79 ? -10.531 16.625 25.312 1 46.09 79 PRO B C 1
ATOM 2303 O O . PRO B 1 79 ? -11.305 16.781 26.266 1 46.09 79 PRO B O 1
ATOM 2306 N N . ALA B 1 80 ? -10.695 15.766 24.375 1 46.56 80 ALA B N 1
ATOM 2307 C CA . ALA B 1 80 ? -11.859 14.906 24.578 1 46.56 80 ALA B CA 1
ATOM 2308 C C . ALA B 1 80 ? -11.695 14.039 25.828 1 46.56 80 ALA B C 1
ATOM 2310 O O . ALA B 1 80 ? -12.68 13.719 26.5 1 46.56 80 ALA B O 1
ATOM 2311 N N . ALA B 1 81 ? -10.406 13.617 26.016 1 48.19 81 ALA B N 1
ATOM 2312 C CA . ALA B 1 81 ? -10.195 12.852 27.234 1 48.19 81 ALA B CA 1
ATOM 2313 C C . ALA B 1 81 ? -10.523 13.688 28.469 1 48.19 81 ALA B C 1
ATOM 2315 O O . ALA B 1 81 ? -10.883 13.148 29.516 1 48.19 81 ALA B O 1
ATOM 2316 N N . LEU B 1 82 ? -10.297 14.938 28.344 1 45.97 82 LEU B N 1
ATOM 2317 C CA . LEU B 1 82 ? -10.602 15.758 29.5 1 45.97 82 LEU B CA 1
ATOM 2318 C C . LEU B 1 82 ? -12.109 15.859 29.719 1 45.97 82 LEU B C 1
ATOM 2320 O O . LEU B 1 82 ? -12.57 16.094 30.828 1 45.97 82 LEU B O 1
ATOM 2324 N N . VAL B 1 83 ? -12.742 16.078 28.562 1 45.88 83 VAL B N 1
ATOM 2325 C CA . VAL B 1 83 ? -14.156 16.359 28.797 1 45.88 83 VAL B CA 1
ATOM 2326 C C . VAL B 1 83 ? -14.852 15.102 29.328 1 45.88 83 VAL B C 1
ATOM 2328 O O . VAL B 1 83 ? -15.812 15.188 30.094 1 45.88 83 VAL B O 1
ATOM 2331 N N . GLY B 1 84 ? -14.609 13.969 28.516 1 47.16 84 GLY B N 1
ATOM 2332 C CA . GLY B 1 84 ? -15.469 12.922 29.047 1 47.16 84 GLY B CA 1
ATOM 2333 C C . GLY B 1 84 ? -14.867 12.211 30.25 1 47.16 84 GLY B C 1
ATOM 2334 O O . GLY B 1 84 ? -13.672 11.93 30.281 1 47.16 84 GLY B O 1
ATOM 2335 N N . ARG B 1 85 ? -15.094 12.695 31.531 1 55.03 85 ARG B N 1
ATOM 2336 C CA . ARG B 1 85 ? -14.828 12.023 32.812 1 55.03 85 ARG B CA 1
ATOM 2337 C C . ARG B 1 85 ? -14.453 10.562 32.594 1 55.03 85 ARG B C 1
ATOM 2339 O O . ARG B 1 85 ? -14.367 9.789 33.531 1 55.03 85 ARG B O 1
ATOM 2346 N N . ARG B 1 86 ? -14.422 10.234 31.219 1 63.78 86 ARG B N 1
ATOM 2347 C CA . ARG B 1 86 ? -14.188 8.805 31.047 1 63.78 86 ARG B CA 1
ATOM 2348 C C . ARG B 1 86 ? -12.734 8.539 30.672 1 63.78 86 ARG B C 1
ATOM 2350 O O . ARG B 1 86 ? -12.055 9.398 30.109 1 63.78 86 ARG B O 1
ATOM 2357 N N . GLY B 1 87 ? -12.086 7.559 31.188 1 77.31 87 GLY B N 1
ATOM 2358 C CA . GLY B 1 87 ? -10.711 7.125 30.984 1 77.31 87 GLY B CA 1
ATOM 2359 C C . GLY B 1 87 ? -10.328 6.977 29.531 1 77.31 87 GLY B C 1
ATOM 2360 O O . GLY B 1 87 ? -11.195 6.762 28.672 1 77.31 87 GLY B O 1
ATOM 2361 N N . ARG B 1 88 ? -9.18 7.391 29.109 1 79.88 88 ARG B N 1
ATOM 2362 C CA . ARG B 1 88 ? -8.625 7.324 27.75 1 79.88 88 ARG B CA 1
ATOM 2363 C C . ARG B 1 88 ? -8.914 5.977 27.109 1 79.88 88 ARG B C 1
ATOM 2365 O O . ARG B 1 88 ? -9.156 5.898 25.906 1 79.88 88 ARG B O 1
ATOM 2372 N N . GLY B 1 89 ? -8.992 4.984 27.891 1 82.31 89 GLY B N 1
ATOM 2373 C CA . GLY B 1 89 ? -9.32 3.66 27.391 1 82.31 89 GLY B CA 1
ATOM 2374 C C . GLY B 1 89 ? -10.75 3.543 26.891 1 82.31 89 GLY B C 1
ATOM 2375 O O . GLY B 1 89 ? -11.008 2.889 25.875 1 82.31 89 GLY B O 1
ATOM 2376 N N . VAL B 1 90 ? -11.633 4.195 27.547 1 81.81 90 VAL B N 1
ATOM 2377 C CA . VAL B 1 90 ? -13.047 4.152 27.188 1 81.81 90 VAL B CA 1
ATOM 2378 C C . VAL B 1 90 ? -13.273 4.914 25.891 1 81.81 90 VAL B C 1
ATOM 2380 O O . VAL B 1 90 ? -14.016 4.461 25.016 1 81.81 90 VAL B O 1
ATOM 2383 N N . VAL B 1 91 ? -12.609 5.941 25.75 1 83.75 91 VAL B N 1
ATOM 2384 C CA . VAL B 1 91 ? -12.734 6.754 24.547 1 83.75 91 VAL B CA 1
ATOM 2385 C C . VAL B 1 91 ? -12.18 5.988 23.359 1 83.75 91 VAL B C 1
ATOM 2387 O O . VAL B 1 91 ? -12.781 5.988 22.281 1 83.75 91 VAL B O 1
ATOM 2390 N N . LEU B 1 92 ? -11.078 5.355 23.562 1 89.06 92 LEU B N 1
ATOM 2391 C CA . LEU B 1 92 ? -10.492 4.559 22.484 1 89.06 92 LEU B CA 1
ATOM 2392 C C . LEU B 1 92 ? -11.43 3.422 22.078 1 89.06 92 LEU B C 1
ATOM 2394 O O . LEU B 1 92 ? -11.578 3.131 20.891 1 89.06 92 LEU B O 1
ATOM 2398 N N . SER B 1 93 ? -12.039 2.824 23.094 1 89.88 93 SER B N 1
ATOM 2399 C CA . SER B 1 93 ? -12.953 1.729 22.797 1 89.88 93 SER B CA 1
ATOM 2400 C C . SER B 1 93 ? -14.156 2.217 22 1 89.88 93 SER B C 1
ATOM 2402 O O . SER B 1 93 ? -14.633 1.529 21.094 1 89.88 93 SER B O 1
ATOM 2404 N N . ALA B 1 94 ? -14.656 3.35 22.328 1 89.5 94 ALA B N 1
ATOM 2405 C CA . ALA B 1 94 ? -15.758 3.939 21.578 1 89.5 94 ALA B CA 1
ATOM 2406 C C . ALA B 1 94 ? -15.344 4.266 20.141 1 89.5 94 ALA B C 1
ATOM 2408 O O . ALA B 1 94 ? -16.125 4.094 19.203 1 89.5 94 ALA B O 1
ATOM 2409 N N . ARG B 1 95 ? -14.172 4.695 20.031 1 90.06 95 ARG B N 1
ATOM 2410 C CA . ARG B 1 95 ? -13.625 5.012 18.719 1 90.06 95 ARG B CA 1
ATOM 2411 C C . ARG B 1 95 ? -13.508 3.754 17.859 1 90.06 95 ARG B C 1
ATOM 2413 O O . ARG B 1 95 ? -13.898 3.752 16.688 1 90.06 95 ARG B O 1
ATOM 2420 N N . ILE B 1 96 ? -12.977 2.785 18.438 1 93.88 96 ILE B N 1
ATOM 2421 C CA . ILE B 1 96 ? -12.812 1.526 17.719 1 93.88 96 ILE B CA 1
ATOM 2422 C C . ILE B 1 96 ? -14.18 0.977 17.328 1 93.88 96 ILE B C 1
ATOM 2424 O O . ILE B 1 96 ? -14.359 0.464 16.219 1 93.88 96 ILE B O 1
ATOM 2428 N N . ALA B 1 97 ? -15.109 1.115 18.203 1 93.75 97 ALA B N 1
ATOM 2429 C CA . ALA B 1 97 ? -16.469 0.677 17.891 1 93.75 97 ALA B CA 1
ATOM 2430 C C . ALA B 1 97 ? -17.062 1.478 16.734 1 93.75 97 ALA B C 1
ATOM 2432 O O . ALA B 1 97 ? -17.781 0.93 15.898 1 93.75 97 ALA B O 1
ATOM 2433 N N . ALA B 1 98 ? -16.812 2.719 16.734 1 93.19 98 ALA B N 1
ATOM 2434 C CA . ALA B 1 98 ? -17.297 3.568 15.648 1 93.19 98 ALA B CA 1
ATOM 2435 C C . ALA B 1 98 ? -16.688 3.148 14.312 1 93.19 98 ALA B C 1
ATOM 2437 O O . ALA B 1 98 ? -17.391 3.086 13.297 1 93.19 98 ALA B O 1
ATOM 2438 N N . TYR B 1 99 ? -15.453 2.826 14.312 1 93.88 99 TYR B N 1
ATOM 2439 C CA . TYR B 1 99 ? -14.789 2.354 13.102 1 93.88 99 TYR B CA 1
ATOM 2440 C C . TYR B 1 99 ? -15.344 1.001 12.672 1 93.88 99 TYR B C 1
ATOM 2442 O O . TYR B 1 99 ? -15.539 0.755 11.477 1 93.88 99 TYR B O 1
ATOM 2450 N N . ALA B 1 100 ? -15.578 0.16 13.664 1 95.75 100 ALA B N 1
ATOM 2451 C CA . ALA B 1 100 ? -16.156 -1.151 13.359 1 95.75 100 ALA B CA 1
ATOM 2452 C C . ALA B 1 100 ? -17.5 -1.017 12.656 1 95.75 100 ALA B C 1
ATOM 2454 O O . ALA B 1 100 ? -17.766 -1.708 11.672 1 95.75 100 ALA B O 1
ATOM 2455 N N . LEU B 1 101 ? -18.312 -0.137 13.156 1 95.62 101 LEU B N 1
ATOM 2456 C CA . LEU B 1 101 ? -19.641 0.064 12.586 1 95.62 101 LEU B CA 1
ATOM 2457 C C . LEU B 1 101 ? -19.547 0.669 11.188 1 95.62 101 LEU B C 1
ATOM 2459 O O . LEU B 1 101 ? -20.281 0.274 10.289 1 95.62 101 LEU B O 1
ATOM 2463 N N . THR B 1 102 ? -18.703 1.6 11.07 1 92.75 102 THR B N 1
ATOM 2464 C CA . THR B 1 102 ? -18.516 2.205 9.758 1 92.75 102 THR B CA 1
ATOM 2465 C C . THR B 1 102 ? -17.922 1.197 8.781 1 92.75 102 THR B C 1
ATOM 2467 O O . THR B 1 102 ? -18.281 1.192 7.598 1 92.75 102 THR B O 1
ATOM 2470 N N . GLY B 1 103 ? -17 0.406 9.25 1 94.38 103 GLY B N 1
ATOM 2471 C CA . GLY B 1 103 ? -16.469 -0.663 8.422 1 94.38 103 GLY B CA 1
ATOM 2472 C C . GLY B 1 103 ? -17.516 -1.647 7.957 1 94.38 103 GLY B C 1
ATOM 2473 O O . GLY B 1 103 ? -17.484 -2.109 6.812 1 94.38 103 GLY B O 1
ATOM 2474 N N . LEU B 1 104 ? -18.422 -1.948 8.883 1 96.38 104 LEU B N 1
ATOM 2475 C CA . LEU B 1 104 ? -19.516 -2.84 8.531 1 96.38 104 LEU B CA 1
ATOM 2476 C C . LEU B 1 104 ? -20.375 -2.236 7.426 1 96.38 104 LEU B C 1
ATOM 2478 O O . LEU B 1 104 ? -20.781 -2.934 6.488 1 96.38 104 LEU B O 1
ATOM 2482 N N . LEU B 1 105 ? -20.641 -0.982 7.492 1 95.44 105 LEU B N 1
ATOM 2483 C CA . LEU B 1 105 ? -21.469 -0.296 6.504 1 95.44 105 LEU B CA 1
ATOM 2484 C C . LEU B 1 105 ? -20.75 -0.231 5.156 1 95.44 105 LEU B C 1
ATOM 2486 O O . LEU B 1 105 ? -21.359 -0.501 4.113 1 95.44 105 LEU B O 1
ATOM 2490 N N . LEU B 1 106 ? -19.531 0.098 5.184 1 94.56 106 LEU B N 1
ATOM 2491 C CA . LEU B 1 106 ? -18.766 0.169 3.947 1 94.56 106 LEU B CA 1
ATOM 2492 C C . LEU B 1 106 ? -18.594 -1.216 3.334 1 94.56 106 LEU B C 1
ATOM 2494 O O . LEU B 1 106 ? -18.594 -1.362 2.111 1 94.56 106 LEU B O 1
ATOM 2498 N N . GLY B 1 107 ? -18.359 -2.154 4.23 1 95.44 107 GLY B N 1
ATOM 2499 C CA . GLY B 1 107 ? -18.297 -3.525 3.744 1 95.44 107 GLY B CA 1
ATOM 2500 C C . GLY B 1 107 ? -19.578 -3.979 3.078 1 95.44 107 GLY B C 1
ATOM 2501 O O . GLY B 1 107 ? -19.547 -4.613 2.021 1 95.44 107 GLY B O 1
ATOM 2502 N N . ALA B 1 108 ? -20.703 -3.682 3.727 1 96.88 108 ALA B N 1
ATOM 2503 C CA . ALA B 1 108 ? -22 -4.039 3.156 1 96.88 108 ALA B CA 1
ATOM 2504 C C . ALA B 1 108 ? -22.203 -3.369 1.8 1 96.88 108 ALA B C 1
ATOM 2506 O O . ALA B 1 108 ? -22.656 -4.008 0.851 1 96.88 108 ALA B O 1
ATOM 2507 N N . LEU B 1 109 ? -21.844 -2.143 1.755 1 96.38 109 LEU B N 1
ATOM 2508 C CA . LEU B 1 109 ? -21.953 -1.406 0.501 1 96.38 109 LEU B CA 1
ATOM 2509 C C . LEU B 1 109 ? -21.078 -2.02 -0.578 1 96.38 109 LEU B C 1
ATOM 2511 O O . LEU B 1 109 ? -21.531 -2.254 -1.7 1 96.38 109 LEU B O 1
ATOM 2515 N N . THR B 1 110 ? -19.875 -2.271 -0.271 1 96.25 110 THR B N 1
ATOM 2516 C CA . THR B 1 110 ? -18.906 -2.797 -1.218 1 96.25 110 THR B CA 1
ATOM 2517 C C . THR B 1 110 ? -19.312 -4.184 -1.701 1 96.25 110 THR B C 1
ATOM 2519 O O . THR B 1 110 ? -19.203 -4.488 -2.893 1 96.25 110 THR B O 1
ATOM 2522 N N . THR B 1 111 ? -19.734 -4.992 -0.769 1 96.06 111 THR B N 1
ATOM 2523 C CA . THR B 1 111 ? -20.125 -6.352 -1.118 1 96.06 111 THR B CA 1
ATOM 2524 C C . THR B 1 111 ? -21.375 -6.352 -1.979 1 96.06 111 THR B C 1
ATOM 2526 O O . THR B 1 111 ? -21.531 -7.203 -2.857 1 96.06 111 THR B O 1
ATOM 2529 N N . THR B 1 112 ? -22.297 -5.438 -1.71 1 96.75 112 THR B N 1
ATOM 2530 C CA . THR B 1 112 ? -23.5 -5.312 -2.529 1 96.75 112 THR B CA 1
ATOM 2531 C C . THR B 1 112 ? -23.141 -4.969 -3.971 1 96.75 112 THR B C 1
ATOM 2533 O O . THR B 1 112 ? -23.703 -5.543 -4.91 1 96.75 112 THR B O 1
ATOM 2536 N N . VAL B 1 113 ? -22.203 -4.152 -4.145 1 96.19 113 VAL B N 1
ATOM 2537 C CA . VAL B 1 113 ? -21.766 -3.762 -5.48 1 96.19 113 VAL B CA 1
ATOM 2538 C C . VAL B 1 113 ? -21.062 -4.938 -6.16 1 96.19 113 VAL B C 1
ATOM 2540 O O . VAL B 1 113 ? -21.297 -5.211 -7.34 1 96.19 113 VAL B O 1
ATOM 2543 N N . SER B 1 114 ? -20.234 -5.586 -5.422 1 95.06 114 SER B N 1
ATOM 2544 C CA . SER B 1 114 ? -19.5 -6.723 -5.973 1 95.06 114 SER B CA 1
ATOM 2545 C C . SER B 1 114 ? -20.453 -7.816 -6.441 1 95.06 114 SER B C 1
ATOM 2547 O O . SER B 1 114 ? -20.328 -8.312 -7.562 1 95.06 114 SER B O 1
ATOM 2549 N N . VAL B 1 115 ? -21.391 -8.156 -5.609 1 95.31 115 VAL B N 1
ATOM 2550 C CA . VAL B 1 115 ? -22.344 -9.211 -5.922 1 95.31 115 VAL B CA 1
ATOM 2551 C C . VAL B 1 115 ? -23.25 -8.773 -7.07 1 95.31 115 VAL B C 1
ATOM 2553 O O . VAL B 1 115 ? -23.484 -9.539 -8.008 1 95.31 115 VAL B O 1
ATOM 2556 N N . GLY B 1 116 ? -23.719 -7.594 -7.016 1 95.81 116 GLY B N 1
ATOM 2557 C CA . GLY B 1 116 ? -24.625 -7.074 -8.031 1 95.81 116 GLY B CA 1
ATOM 2558 C C . GLY B 1 116 ? -24 -7.012 -9.414 1 95.81 116 GLY B C 1
ATOM 2559 O O . GLY B 1 116 ? -24.656 -7.266 -10.414 1 95.81 116 GLY B O 1
ATOM 2560 N N . LEU B 1 117 ? -22.781 -6.766 -9.492 1 94.19 117 LEU B N 1
ATOM 2561 C CA . LEU B 1 117 ? -22.109 -6.633 -10.773 1 94.19 117 LEU B CA 1
ATOM 2562 C C . LEU B 1 117 ? -21.578 -7.98 -11.258 1 94.19 117 LEU B C 1
ATOM 2564 O O . LEU B 1 117 ? -21.625 -8.273 -12.453 1 94.19 117 LEU B O 1
ATOM 2568 N N . ALA B 1 118 ? -21.109 -8.75 -10.352 1 93.06 118 ALA B N 1
ATOM 2569 C CA . ALA B 1 118 ? -20.422 -9.977 -10.727 1 93.06 118 ALA B CA 1
ATOM 2570 C C . ALA B 1 118 ? -21.406 -11.055 -11.156 1 93.06 118 ALA B C 1
ATOM 2572 O O . ALA B 1 118 ? -21.156 -11.773 -12.125 1 93.06 118 ALA B O 1
ATOM 2573 N N . LEU B 1 119 ? -22.531 -11.203 -10.523 1 93.06 119 LEU B N 1
ATOM 2574 C CA . LEU B 1 119 ? -23.422 -12.344 -10.727 1 93.06 119 LEU B CA 1
ATOM 2575 C C . LEU B 1 119 ? -23.953 -12.375 -12.148 1 93.06 119 LEU B C 1
ATOM 2577 O O . LEU B 1 119 ? -23.922 -13.414 -12.812 1 93.06 119 LEU B O 1
ATOM 2581 N N . PRO B 1 120 ? -24.453 -11.219 -12.656 1 92.31 120 PRO B N 1
ATOM 2582 C CA . PRO B 1 120 ? -24.922 -11.25 -14.039 1 92.31 120 PRO B CA 1
ATOM 2583 C C . PRO B 1 120 ? -23.828 -11.609 -15.039 1 92.31 120 PRO B C 1
ATOM 2585 O O . PRO B 1 120 ? -24.094 -12.242 -16.062 1 92.31 120 PRO B O 1
ATOM 2588 N N . LEU B 1 121 ? -22.656 -11.289 -14.734 1 89.69 121 LEU B N 1
ATOM 2589 C CA . LEU B 1 121 ? -21.531 -11.555 -15.641 1 89.69 121 LEU B CA 1
ATOM 2590 C C . LEU B 1 121 ? -21.109 -13.016 -15.555 1 89.69 121 LEU B C 1
ATOM 2592 O O . LEU B 1 121 ? -20.578 -13.57 -16.531 1 89.69 121 LEU B O 1
ATOM 2596 N N . LEU B 1 122 ? -21.281 -13.57 -14.406 1 91.12 122 LEU B N 1
ATOM 2597 C CA . LEU B 1 122 ? -20.844 -14.945 -14.172 1 91.12 122 LEU B CA 1
ATOM 2598 C C . LEU B 1 122 ? -21.828 -15.938 -14.758 1 91.12 122 LEU B C 1
ATOM 2600 O O . LEU B 1 122 ? -21.484 -17.109 -14.984 1 91.12 122 LEU B O 1
ATOM 2604 N N . SER B 1 123 ? -23.031 -15.539 -14.969 1 87 123 SER B N 1
ATOM 2605 C CA . SER B 1 123 ? -24.094 -16.422 -15.461 1 87 123 SER B CA 1
ATOM 2606 C C . SER B 1 123 ? -23.75 -16.984 -16.844 1 87 123 SER B C 1
ATOM 2608 O O . SER B 1 123 ? -24.203 -18.062 -17.219 1 87 123 SER B O 1
ATOM 2610 N N . ASP B 1 124 ? -22.906 -16.297 -17.5 1 82.5 124 ASP B N 1
ATOM 2611 C CA . ASP B 1 124 ? -22.562 -16.719 -18.859 1 82.5 124 ASP B CA 1
ATOM 2612 C C . ASP B 1 124 ? -21.25 -17.5 -18.891 1 82.5 124 ASP B C 1
ATOM 2614 O O . ASP B 1 124 ? -20.781 -17.859 -19.969 1 82.5 124 ASP B O 1
ATOM 2618 N N . GLN B 1 125 ? -20.75 -17.766 -17.797 1 86.31 125 GLN B N 1
ATOM 2619 C CA . GLN B 1 125 ? -19.453 -18.453 -17.734 1 86.31 125 GLN B CA 1
ATOM 2620 C C . GLN B 1 125 ? -19.641 -19.969 -17.609 1 86.31 125 GLN B C 1
ATOM 2622 O O . GLN B 1 125 ? -20.641 -20.438 -17.078 1 86.31 125 GLN B O 1
ATOM 2627 N N . PRO B 1 126 ? -18.781 -20.656 -18.156 1 85.44 126 PRO B N 1
ATOM 2628 C CA . PRO B 1 126 ? -18.875 -22.109 -18.047 1 85.44 126 PRO B CA 1
ATOM 2629 C C . PRO B 1 126 ? -18.734 -22.594 -16.594 1 85.44 126 PRO B C 1
ATOM 2631 O O . PRO B 1 126 ? -18.359 -21.828 -15.719 1 85.44 126 PRO B O 1
ATOM 2634 N N . GLY B 1 127 ? -19.125 -23.859 -16.344 1 85.19 127 GLY B N 1
ATOM 2635 C CA . GLY B 1 127 ? -19 -24.438 -15.016 1 85.19 127 GLY B CA 1
ATOM 2636 C C . GLY B 1 127 ? -20.266 -24.266 -14.18 1 85.19 127 GLY B C 1
ATOM 2637 O O . GLY B 1 127 ? -21.266 -23.734 -14.648 1 85.19 127 GLY B O 1
ATOM 2638 N N . PRO B 1 128 ? -20.156 -24.766 -13.008 1 88.38 128 PRO B N 1
ATOM 2639 C CA . PRO B 1 128 ? -21.344 -24.672 -12.156 1 88.38 128 PRO B CA 1
ATOM 2640 C C . PRO B 1 128 ? -21.625 -23.234 -11.703 1 88.38 128 PRO B C 1
ATOM 2642 O O . PRO B 1 128 ? -20.703 -22.469 -11.445 1 88.38 128 PRO B O 1
ATOM 2645 N N . ASP B 1 129 ? -22.828 -22.969 -11.633 1 88.81 129 ASP B N 1
ATOM 2646 C CA . ASP B 1 129 ? -23.25 -21.672 -11.133 1 88.81 129 ASP B CA 1
ATOM 2647 C C . ASP B 1 129 ? -23.016 -21.547 -9.625 1 88.81 129 ASP B C 1
ATOM 2649 O O . ASP B 1 129 ? -23.031 -22.562 -8.914 1 88.81 129 ASP B O 1
ATOM 2653 N N . LEU B 1 130 ? -22.766 -20.375 -9.227 1 92.75 130 LEU B N 1
ATOM 2654 C CA . LEU B 1 130 ? -22.719 -20.125 -7.793 1 92.75 130 LEU B CA 1
ATOM 2655 C C . LEU B 1 130 ? -24.078 -20.312 -7.152 1 92.75 130 LEU B C 1
ATOM 2657 O O . LEU B 1 130 ? -25.078 -19.797 -7.652 1 92.75 130 LEU B O 1
ATOM 2661 N N . THR B 1 131 ? -24.078 -21.172 -6.113 1 92.62 131 THR B N 1
ATOM 2662 C CA . THR B 1 131 ? -25.312 -21.344 -5.359 1 92.62 131 THR B CA 1
ATOM 2663 C C . THR B 1 131 ? -25.547 -20.172 -4.41 1 92.62 131 THR B C 1
ATOM 2665 O O . THR B 1 131 ? -24.641 -19.344 -4.195 1 92.62 131 THR B O 1
ATOM 2668 N N . SER B 1 132 ? -26.812 -20.031 -3.889 1 93.5 132 SER B N 1
ATOM 2669 C CA . SER B 1 132 ? -27.094 -19 -2.893 1 93.5 132 SER B CA 1
ATOM 2670 C C . SER B 1 132 ? -26.219 -19.172 -1.657 1 93.5 132 SER B C 1
ATOM 2672 O O . SER B 1 132 ? -25.844 -18.172 -1.021 1 93.5 132 SER B O 1
ATOM 2674 N N . ALA B 1 133 ? -25.875 -20.406 -1.382 1 94.81 133 ALA B N 1
ATOM 2675 C CA . ALA B 1 133 ? -25.016 -20.672 -0.237 1 94.81 133 ALA B CA 1
ATOM 2676 C C . ALA B 1 133 ? -23.594 -20.172 -0.491 1 94.81 133 ALA B C 1
ATOM 2678 O O . ALA B 1 133 ? -22.938 -19.656 0.416 1 94.81 133 ALA B O 1
ATOM 2679 N N . ASP B 1 134 ? -23.141 -20.312 -1.714 1 94.75 134 ASP B N 1
ATOM 2680 C CA . ASP B 1 134 ? -21.812 -19.828 -2.088 1 94.75 134 ASP B CA 1
ATOM 2681 C C . ASP B 1 134 ? -21.734 -18.312 -1.957 1 94.75 134 ASP B C 1
ATOM 2683 O O . ASP B 1 134 ? -20.797 -17.781 -1.361 1 94.75 134 ASP B O 1
ATOM 2687 N N . VAL B 1 135 ? -22.766 -17.703 -2.477 1 95.81 135 VAL B N 1
ATOM 2688 C CA . VAL B 1 135 ? -22.797 -16.25 -2.467 1 95.81 135 VAL B CA 1
ATOM 2689 C C . VAL B 1 135 ? -22.875 -15.734 -1.027 1 95.81 135 VAL B C 1
ATOM 2691 O O . VAL B 1 135 ? -22.156 -14.805 -0.65 1 95.81 135 VAL B O 1
ATOM 2694 N N . GLY B 1 136 ? -23.703 -16.375 -0.228 1 96.69 136 GLY B N 1
ATOM 2695 C CA . GLY B 1 136 ? -23.828 -16 1.171 1 96.69 136 GLY B CA 1
ATOM 2696 C C . GLY B 1 136 ? -22.531 -16.141 1.943 1 96.69 136 GLY B C 1
ATOM 2697 O O . GLY B 1 136 ? -22.203 -15.305 2.779 1 96.69 136 GLY B O 1
ATOM 2698 N N . ALA B 1 137 ? -21.828 -17.234 1.66 1 95.75 137 ALA B N 1
ATOM 2699 C CA . ALA B 1 137 ? -20.547 -17.484 2.334 1 95.75 137 ALA B CA 1
ATOM 2700 C C . ALA B 1 137 ? -19.516 -16.406 1.97 1 95.75 137 ALA B C 1
ATOM 2702 O O . ALA B 1 137 ? -18.766 -15.961 2.828 1 95.75 137 ALA B O 1
ATOM 2703 N N . VAL B 1 138 ? -19.469 -16.016 0.712 1 96 138 VAL B N 1
ATOM 2704 C CA . VAL B 1 138 ? -18.531 -15 0.265 1 96 138 VAL B CA 1
ATOM 2705 C C . VAL B 1 138 ? -18.875 -13.656 0.901 1 96 138 VAL B C 1
ATOM 2707 O O . VAL B 1 138 ? -18 -12.93 1.372 1 96 138 VAL B O 1
ATOM 2710 N N . VAL B 1 139 ? -20.172 -13.367 0.923 1 97 139 VAL B N 1
ATOM 2711 C CA . VAL B 1 139 ? -20.641 -12.117 1.501 1 97 139 VAL B CA 1
ATOM 2712 C C . VAL B 1 139 ? -20.281 -12.062 2.984 1 97 139 VAL B C 1
ATOM 2714 O O . VAL B 1 139 ? -19.75 -11.055 3.469 1 97 139 VAL B O 1
ATOM 2717 N N . ALA B 1 140 ? -20.531 -13.117 3.67 1 97.06 140 ALA B N 1
ATOM 2718 C CA . ALA B 1 140 ? -20.203 -13.18 5.09 1 97.06 140 ALA B CA 1
ATOM 2719 C C . ALA B 1 140 ? -18.703 -13.023 5.316 1 97.06 140 ALA B C 1
ATOM 2721 O O . ALA B 1 140 ? -18.266 -12.328 6.238 1 97.06 140 ALA B O 1
ATOM 2722 N N . GLY B 1 141 ? -17.891 -13.703 4.496 1 96.94 141 GLY B N 1
ATOM 2723 C CA . GLY B 1 141 ? -16.438 -13.594 4.586 1 96.94 141 GLY B CA 1
ATOM 2724 C C . GLY B 1 141 ? -15.93 -12.18 4.359 1 96.94 141 GLY B C 1
ATOM 2725 O O . GLY B 1 141 ? -15.062 -11.703 5.094 1 96.94 141 GLY B O 1
ATOM 2726 N N . ASN B 1 142 ? -16.484 -11.547 3.375 1 96.44 142 ASN B N 1
ATOM 2727 C CA . ASN B 1 142 ? -16.094 -10.164 3.088 1 96.44 142 ASN B CA 1
ATOM 2728 C C . ASN B 1 142 ? -16.438 -9.234 4.25 1 96.44 142 ASN B C 1
ATOM 2730 O O . ASN B 1 142 ? -15.609 -8.422 4.656 1 96.44 142 ASN B O 1
ATOM 2734 N N . LEU B 1 143 ? -17.641 -9.383 4.758 1 97.38 143 LEU B N 1
ATOM 2735 C CA . LEU B 1 143 ? -18.078 -8.516 5.84 1 97.38 143 LEU B CA 1
ATOM 2736 C C . LEU B 1 143 ? -17.203 -8.695 7.078 1 97.38 143 LEU B C 1
ATOM 2738 O O . LEU B 1 143 ? -16.781 -7.719 7.688 1 97.38 143 LEU B O 1
ATOM 2742 N N . VAL B 1 144 ? -16.953 -9.953 7.387 1 97.69 144 VAL B N 1
ATOM 2743 C CA . VAL B 1 144 ? -16.109 -10.242 8.547 1 97.69 144 VAL B CA 1
ATOM 2744 C C . VAL B 1 144 ? -14.711 -9.68 8.328 1 97.69 144 VAL B C 1
ATOM 2746 O O . VAL B 1 144 ? -14.133 -9.07 9.227 1 97.69 144 VAL B O 1
ATOM 2749 N N . ALA B 1 145 ? -14.188 -9.875 7.172 1 97.31 145 ALA B N 1
ATOM 2750 C CA . ALA B 1 145 ? -12.852 -9.383 6.844 1 97.31 145 ALA B CA 1
ATOM 2751 C C . ALA B 1 145 ? -12.789 -7.859 6.938 1 97.31 145 ALA B C 1
ATOM 2753 O O . ALA B 1 145 ? -11.82 -7.301 7.457 1 97.31 145 ALA B O 1
ATOM 2754 N N . PHE B 1 146 ? -13.797 -7.211 6.461 1 97.19 146 PHE B N 1
ATOM 2755 C CA . PHE B 1 146 ? -13.836 -5.754 6.484 1 97.19 146 PHE B CA 1
ATOM 2756 C C . PHE B 1 146 ? -13.906 -5.238 7.918 1 97.19 146 PHE B C 1
ATOM 2758 O O . PHE B 1 146 ? -13.141 -4.344 8.297 1 97.19 146 PHE B O 1
ATOM 2765 N N . VAL B 1 147 ? -14.742 -5.793 8.656 1 97.75 147 VAL B N 1
ATOM 2766 C CA . VAL B 1 147 ? -14.945 -5.312 10.023 1 97.75 147 VAL B CA 1
ATOM 2767 C C . VAL B 1 147 ? -13.688 -5.559 10.844 1 97.75 147 VAL B C 1
ATOM 2769 O O . VAL B 1 147 ? -13.156 -4.641 11.477 1 97.75 147 VAL B O 1
ATOM 2772 N N . LEU B 1 148 ? -13.18 -6.773 10.797 1 98.25 148 LEU B N 1
ATOM 2773 C CA . LEU B 1 148 ? -11.992 -7.105 11.586 1 98.25 148 LEU B CA 1
ATOM 2774 C C . LEU B 1 148 ? -10.789 -6.297 11.125 1 98.25 148 LEU B C 1
ATOM 2776 O O . LEU B 1 148 ? -9.984 -5.844 11.945 1 98.25 148 LEU B O 1
ATOM 2780 N N . SER B 1 149 ? -10.688 -6.117 9.859 1 97.12 149 SER B N 1
ATOM 2781 C CA . SER B 1 149 ? -9.57 -5.336 9.336 1 97.12 149 SER B CA 1
ATOM 2782 C C . SER B 1 149 ? -9.664 -3.877 9.773 1 97.12 149 SER B C 1
ATOM 2784 O O . SER B 1 149 ? -8.648 -3.256 10.102 1 97.12 149 SER B O 1
ATOM 2786 N N . THR B 1 150 ? -10.844 -3.354 9.734 1 97.06 150 THR B N 1
ATOM 2787 C CA . THR B 1 150 ? -11.031 -1.97 10.156 1 97.06 150 THR B CA 1
ATOM 2788 C C . THR B 1 150 ? -10.664 -1.796 11.625 1 97.06 150 THR B C 1
ATOM 2790 O O . THR B 1 150 ? -9.984 -0.833 11.992 1 97.06 150 THR B O 1
ATOM 2793 N N . ILE B 1 151 ? -11.094 -2.719 12.414 1 97.81 151 ILE B N 1
ATOM 2794 C CA . ILE B 1 151 ? -10.781 -2.686 13.844 1 97.81 151 ILE B CA 1
ATOM 2795 C C . ILE B 1 151 ? -9.266 -2.789 14.039 1 97.81 151 ILE B C 1
ATOM 2797 O O . ILE B 1 151 ? -8.68 -2.021 14.805 1 97.81 151 ILE B O 1
ATOM 2801 N N . LEU B 1 152 ? -8.688 -3.723 13.359 1 97.88 152 LEU B N 1
ATOM 2802 C CA . LEU B 1 152 ? -7.246 -3.916 13.438 1 97.88 152 LEU B CA 1
ATOM 2803 C C . LEU B 1 152 ? -6.508 -2.643 13.039 1 97.88 152 LEU B C 1
ATOM 2805 O O . LEU B 1 152 ? -5.555 -2.24 13.711 1 97.88 152 LEU B O 1
ATOM 2809 N N . GLY B 1 153 ? -6.934 -2.049 11.977 1 96.44 153 GLY B N 1
ATOM 2810 C CA . GLY B 1 153 ? -6.344 -0.795 11.539 1 96.44 153 GLY B CA 1
ATOM 2811 C C . GLY B 1 153 ? -6.461 0.312 12.57 1 96.44 153 GLY B C 1
ATOM 2812 O O . GLY B 1 153 ? -5.484 1.008 12.852 1 96.44 153 GLY B O 1
ATOM 2813 N N . ALA B 1 154 ? -7.629 0.487 13.086 1 95.44 154 ALA B N 1
ATOM 2814 C CA . ALA B 1 154 ? -7.848 1.528 14.094 1 95.44 154 ALA B CA 1
ATOM 2815 C C . ALA B 1 154 ? -6.957 1.31 15.312 1 95.44 154 ALA B C 1
ATOM 2817 O O . ALA B 1 154 ? -6.402 2.264 15.859 1 95.44 154 ALA B O 1
ATOM 2818 N N . ALA B 1 155 ? -6.852 0.077 15.711 1 96.88 155 ALA B N 1
ATOM 2819 C CA . ALA B 1 155 ? -6.012 -0.246 16.859 1 96.88 155 ALA B CA 1
ATOM 2820 C C . ALA B 1 155 ? -4.547 0.059 16.578 1 96.88 155 ALA B C 1
ATOM 2822 O O . ALA B 1 155 ? -3.852 0.647 17.406 1 96.88 155 ALA B O 1
ATOM 2823 N N . LEU B 1 156 ? -4.105 -0.304 15.438 1 96 156 LEU B N 1
ATOM 2824 C CA . LEU B 1 156 ? -2.73 -0.016 15.039 1 96 156 LEU B CA 1
ATOM 2825 C C . LEU B 1 156 ? -2.494 1.488 14.953 1 96 156 LEU B C 1
ATOM 2827 O O . LEU B 1 156 ? -1.437 1.979 15.352 1 96 156 LEU B O 1
ATOM 2831 N N . GLY B 1 157 ? -3.494 2.117 14.398 1 93.69 157 GLY B N 1
ATOM 2832 C CA . GLY B 1 157 ? -3.396 3.5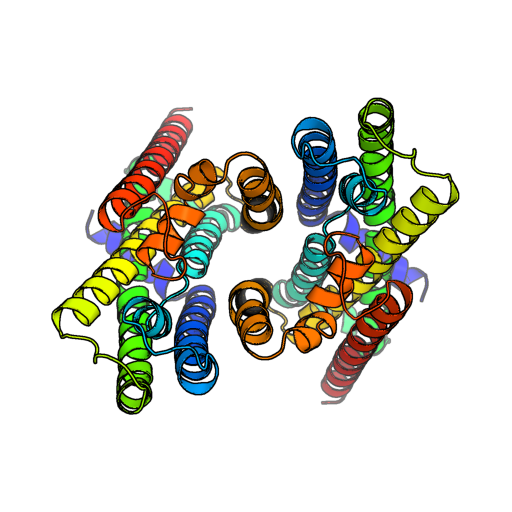66 14.32 1 93.69 157 GLY B CA 1
ATOM 2833 C C . GLY B 1 157 ? -3.254 4.23 15.68 1 93.69 157 GLY B C 1
ATOM 2834 O O . GLY B 1 157 ? -2.471 5.168 15.836 1 93.69 157 GLY B O 1
ATOM 2835 N N . ALA B 1 158 ? -4.012 3.736 16.578 1 92.62 158 ALA B N 1
ATOM 2836 C CA . ALA B 1 158 ? -3.941 4.273 17.938 1 92.62 158 ALA B CA 1
ATOM 2837 C C . ALA B 1 158 ? -2.564 4.035 18.547 1 92.62 158 ALA B C 1
ATOM 2839 O O . ALA B 1 158 ? -2.082 4.848 19.344 1 92.62 158 ALA B O 1
ATOM 2840 N N . LEU B 1 159 ? -1.945 2.979 18.188 1 93.5 159 LEU B N 1
ATOM 2841 C CA . LEU B 1 159 ? -0.631 2.643 18.734 1 93.5 159 LEU B CA 1
ATOM 2842 C C . LEU B 1 159 ? 0.461 3.459 18.047 1 93.5 159 LEU B C 1
ATOM 2844 O O . LEU B 1 159 ? 1.378 3.951 18.719 1 93.5 159 LEU B O 1
ATOM 2848 N N . ILE B 1 160 ? 0.358 3.65 16.766 1 90.81 160 ILE B N 1
ATOM 2849 C CA . ILE B 1 160 ? 1.402 4.293 15.969 1 90.81 160 ILE B CA 1
ATOM 2850 C C . ILE B 1 160 ? 1.258 5.812 16.062 1 90.81 160 ILE B C 1
ATOM 2852 O O . ILE B 1 160 ? 2.256 6.535 16.062 1 90.81 160 ILE B O 1
ATOM 2856 N N . ARG B 1 161 ? 0.058 6.344 16.062 1 88.62 161 ARG B N 1
ATOM 2857 C CA . ARG B 1 161 ? -0.294 7.742 16.297 1 88.62 161 ARG B CA 1
ATOM 2858 C C . ARG B 1 161 ? 0.254 8.633 15.188 1 88.62 161 ARG B C 1
ATOM 2860 O O . ARG B 1 161 ? 0.481 9.828 15.398 1 88.62 161 ARG B O 1
ATOM 2867 N N . SER B 1 162 ? 0.665 8.094 14.117 1 83.5 162 SER B N 1
ATOM 2868 C CA . SER B 1 162 ? 1.091 8.805 12.914 1 83.5 162 SER B CA 1
ATOM 2869 C C . SER B 1 162 ? 0.562 8.125 11.656 1 83.5 162 SER B C 1
ATOM 2871 O O . SER B 1 162 ? 0.98 7.016 11.32 1 83.5 162 SER B O 1
ATOM 2873 N N . PRO B 1 163 ? -0.383 8.781 10.961 1 85.44 163 PRO B N 1
ATOM 2874 C CA . PRO B 1 163 ? -0.915 8.188 9.734 1 85.44 163 PRO B CA 1
ATOM 2875 C C . PRO B 1 163 ? 0.177 7.84 8.727 1 85.44 163 PRO B C 1
ATOM 2877 O O . PRO B 1 163 ? 0.125 6.785 8.086 1 85.44 163 PRO B O 1
ATOM 2880 N N . VAL B 1 164 ? 1.201 8.727 8.648 1 79.5 164 VAL B N 1
ATOM 2881 C CA . VAL B 1 164 ? 2.283 8.531 7.691 1 79.5 164 VAL B CA 1
ATOM 2882 C C . VAL B 1 164 ? 3.09 7.293 8.062 1 79.5 164 VAL B C 1
ATOM 2884 O O . VAL B 1 164 ? 3.311 6.414 7.23 1 79.5 164 VAL B O 1
ATOM 2887 N N . LEU B 1 165 ? 3.455 7.191 9.305 1 83.81 165 LEU B N 1
ATOM 2888 C CA . LEU B 1 165 ? 4.215 6.035 9.758 1 83.81 165 LEU B CA 1
ATOM 2889 C C . LEU B 1 165 ? 3.389 4.758 9.633 1 83.81 165 LEU B C 1
ATOM 2891 O O . LEU B 1 165 ? 3.926 3.695 9.312 1 83.81 165 LEU B O 1
ATOM 2895 N N . GLY B 1 166 ? 2.115 4.895 9.852 1 88.06 166 GLY B N 1
ATOM 2896 C CA . GLY B 1 166 ? 1.232 3.748 9.711 1 88.06 166 GLY B CA 1
ATOM 2897 C C . GLY B 1 166 ? 1.198 3.193 8.297 1 88.06 166 GLY B C 1
ATOM 2898 O O . GLY B 1 166 ? 1.276 1.979 8.102 1 88.06 166 GLY B O 1
ATOM 2899 N N . VAL B 1 167 ? 1.132 4.074 7.398 1 83.88 167 VAL B N 1
ATOM 2900 C CA . VAL B 1 167 ? 1.103 3.668 6 1 83.88 167 VAL B CA 1
ATOM 2901 C C . VAL B 1 167 ? 2.432 3.018 5.621 1 83.88 167 VAL B C 1
ATOM 2903 O O . VAL B 1 167 ? 2.455 1.982 4.953 1 83.88 167 VAL B O 1
ATOM 2906 N N . VAL B 1 168 ? 3.541 3.605 6.043 1 83.56 168 VAL B N 1
ATOM 2907 C CA . VAL B 1 168 ? 4.871 3.08 5.762 1 83.56 168 VAL B CA 1
ATOM 2908 C C . VAL B 1 168 ? 4.996 1.664 6.32 1 83.56 168 VAL B C 1
ATOM 2910 O O . VAL B 1 168 ? 5.453 0.754 5.621 1 83.56 168 VAL B O 1
ATOM 2913 N N . VAL B 1 169 ? 4.539 1.492 7.492 1 86.25 169 VAL B N 1
ATOM 2914 C CA . VAL B 1 169 ? 4.625 0.192 8.148 1 86.25 169 VAL B CA 1
ATOM 2915 C C . VAL B 1 169 ? 3.799 -0.834 7.375 1 86.25 169 VAL B C 1
ATOM 2917 O O . VAL B 1 169 ? 4.262 -1.949 7.121 1 86.25 169 VAL B O 1
ATOM 2920 N N . LEU B 1 170 ? 2.646 -0.444 6.996 1 84.38 170 LEU B N 1
ATOM 2921 C CA . LEU B 1 170 ? 1.766 -1.354 6.273 1 84.38 170 LEU B CA 1
ATOM 2922 C C . LEU B 1 170 ? 2.375 -1.748 4.934 1 84.38 170 LEU B C 1
ATOM 2924 O O . LEU B 1 170 ? 2.309 -2.914 4.535 1 84.38 170 LEU B O 1
ATOM 2928 N N . LEU B 1 171 ? 2.945 -0.792 4.281 1 78.62 171 LEU B N 1
ATOM 2929 C CA . LEU B 1 171 ? 3.547 -1.065 2.982 1 78.62 171 LEU B CA 1
ATOM 2930 C C . LEU B 1 171 ? 4.777 -1.955 3.129 1 78.62 171 LEU B C 1
ATOM 2932 O O . LEU B 1 171 ? 4.973 -2.883 2.34 1 78.62 171 LEU B O 1
ATOM 2936 N N . VAL B 1 172 ? 5.59 -1.693 4.113 1 80.56 172 VAL B N 1
ATOM 2937 C CA . VAL B 1 172 ? 6.777 -2.51 4.348 1 80.56 172 VAL B CA 1
ATOM 2938 C C . VAL B 1 172 ? 6.363 -3.943 4.672 1 80.56 172 VAL B C 1
ATOM 2940 O O . VAL B 1 172 ? 6.957 -4.898 4.164 1 80.56 172 VAL B O 1
ATOM 2943 N N . VAL B 1 173 ? 5.359 -4.105 5.496 1 83.81 173 VAL B N 1
ATOM 2944 C CA . VAL B 1 173 ? 4.898 -5.438 5.863 1 83.81 173 VAL B CA 1
ATOM 2945 C C . VAL B 1 173 ? 4.379 -6.168 4.629 1 83.81 173 VAL B C 1
ATOM 2947 O O . VAL B 1 173 ? 4.758 -7.312 4.367 1 83.81 173 VAL B O 1
ATOM 2950 N N . ASN B 1 174 ? 3.611 -5.508 3.893 1 72.38 174 ASN B N 1
ATOM 2951 C CA . ASN B 1 174 ? 2.975 -6.145 2.742 1 72.38 174 ASN B CA 1
ATOM 2952 C C . ASN B 1 174 ? 3.98 -6.422 1.629 1 72.38 174 ASN B C 1
ATOM 2954 O O . ASN B 1 174 ? 3.891 -7.445 0.948 1 72.38 174 ASN B O 1
ATOM 2958 N N . PHE B 1 175 ? 4.926 -5.578 1.44 1 68.62 175 PHE B N 1
ATOM 2959 C CA . PHE B 1 175 ? 5.801 -5.699 0.28 1 68.62 175 PHE B CA 1
ATOM 2960 C C . PHE B 1 175 ? 7.117 -6.363 0.661 1 68.62 175 PHE B C 1
ATOM 2962 O O . PHE B 1 175 ? 7.84 -6.859 -0.205 1 68.62 175 PHE B O 1
ATOM 2969 N N . ALA B 1 176 ? 7.383 -6.32 1.882 1 74.5 176 ALA B N 1
ATOM 2970 C CA . ALA B 1 176 ? 8.656 -6.902 2.293 1 74.5 176 ALA B CA 1
ATOM 2971 C C . ALA B 1 176 ? 8.445 -8.148 3.145 1 74.5 176 ALA B C 1
ATOM 2973 O O . ALA B 1 176 ? 8.766 -9.258 2.719 1 74.5 176 ALA B O 1
ATOM 2974 N N . VAL B 1 177 ? 7.723 -7.941 4.168 1 77.12 177 VAL B N 1
ATOM 2975 C CA . VAL B 1 177 ? 7.648 -8.984 5.18 1 77.12 177 VAL B CA 1
ATOM 2976 C C . VAL B 1 177 ? 6.852 -10.172 4.645 1 77.12 177 VAL B C 1
ATOM 2978 O O . VAL B 1 177 ? 7.281 -11.32 4.754 1 77.12 177 VAL B O 1
ATOM 2981 N N . VAL B 1 178 ? 5.762 -9.836 3.988 1 77.44 178 VAL B N 1
ATOM 2982 C CA . VAL B 1 178 ? 4.863 -10.906 3.566 1 77.44 178 VAL B CA 1
ATOM 2983 C C . VAL B 1 178 ? 5.52 -11.727 2.459 1 77.44 178 VAL B C 1
ATOM 2985 O O . VAL B 1 178 ? 5.59 -12.953 2.549 1 77.44 178 VAL B O 1
ATOM 2988 N N . PRO B 1 179 ? 6.027 -11.109 1.398 1 71.56 179 PRO B N 1
ATOM 2989 C CA . PRO B 1 179 ? 6.691 -11.914 0.366 1 71.56 179 PRO B CA 1
ATOM 2990 C C . PRO B 1 179 ? 7.891 -12.688 0.901 1 71.56 179 PRO B C 1
ATOM 2992 O O . PRO B 1 179 ? 8.148 -13.812 0.463 1 71.56 179 PRO B O 1
ATOM 2995 N N . LEU B 1 180 ? 8.578 -12.117 1.801 1 72.75 180 LEU B N 1
ATOM 2996 C CA . LEU B 1 180 ? 9.719 -12.812 2.387 1 72.75 180 LEU B CA 1
ATOM 2997 C C . LEU B 1 180 ? 9.258 -14.031 3.188 1 72.75 180 LEU B C 1
ATOM 2999 O O . LEU B 1 180 ? 9.883 -15.094 3.119 1 72.75 180 LEU B O 1
ATOM 3003 N N . LEU B 1 181 ? 8.227 -13.82 3.877 1 76.44 181 LEU B N 1
ATOM 3004 C CA . LEU B 1 181 ? 7.66 -14.93 4.645 1 76.44 181 LEU B CA 1
ATOM 3005 C C . LEU B 1 181 ? 7.16 -16.031 3.719 1 76.44 181 LEU B C 1
ATOM 3007 O O . LEU B 1 181 ? 7.32 -17.219 4.016 1 76.44 181 LEU B O 1
ATOM 3011 N N . SER B 1 182 ? 6.566 -15.609 2.643 1 76.44 182 SER B N 1
ATOM 3012 C CA . SER B 1 182 ? 6.047 -16.562 1.668 1 76.44 182 SER B CA 1
ATOM 3013 C C . SER B 1 182 ? 7.164 -17.406 1.068 1 76.44 182 SER B C 1
ATOM 3015 O O . SER B 1 182 ? 6.957 -18.578 0.744 1 76.44 182 SER B O 1
ATOM 3017 N N . GLY B 1 183 ? 8.297 -16.859 0.818 1 70.5 183 GLY B N 1
ATOM 3018 C CA . GLY B 1 183 ? 9.422 -17.578 0.251 1 70.5 183 GLY B CA 1
ATOM 3019 C C . GLY B 1 183 ? 10.039 -18.578 1.212 1 70.5 183 GLY B C 1
ATOM 3020 O O . GLY B 1 183 ? 10.586 -19.594 0.788 1 70.5 183 GLY B O 1
ATOM 3021 N N . VAL B 1 184 ? 9.859 -18.312 2.527 1 71.69 184 VAL B N 1
ATOM 3022 C CA . VAL B 1 184 ? 10.539 -19.156 3.504 1 71.69 184 VAL B CA 1
ATOM 3023 C C . VAL B 1 184 ? 9.539 -20.109 4.145 1 71.69 184 VAL B C 1
ATOM 3025 O O . VAL B 1 184 ? 9.898 -21.234 4.504 1 71.69 184 VAL B O 1
ATOM 3028 N N . TRP B 1 185 ? 8.344 -19.609 4.426 1 77.81 185 TRP B N 1
ATOM 3029 C CA . TRP B 1 185 ? 7.309 -20.344 5.148 1 77.81 185 TRP B CA 1
ATOM 3030 C C . TRP B 1 185 ? 5.93 -20.047 4.574 1 77.81 185 TRP B C 1
ATOM 3032 O O . TRP B 1 185 ? 5.195 -19.219 5.105 1 77.81 185 TRP B O 1
ATOM 3042 N N . GLU B 1 186 ? 5.613 -20.719 3.592 1 74.38 186 GLU B N 1
ATOM 3043 C CA . GLU B 1 186 ? 4.379 -20.438 2.859 1 74.38 186 GLU B CA 1
ATOM 3044 C C . GLU B 1 186 ? 3.168 -20.469 3.785 1 74.38 186 GLU B C 1
ATOM 3046 O O . GLU B 1 186 ? 2.318 -19.578 3.729 1 74.38 186 GLU B O 1
ATOM 3051 N N . ALA B 1 187 ? 3.113 -21.484 4.656 1 79.31 187 ALA B N 1
ATOM 3052 C CA . ALA B 1 187 ? 1.987 -21.609 5.574 1 79.31 187 ALA B CA 1
ATOM 3053 C C . ALA B 1 187 ? 1.942 -20.438 6.551 1 79.31 187 ALA B C 1
ATOM 3055 O O . ALA B 1 187 ? 0.872 -20.062 7.039 1 79.31 187 ALA B O 1
ATOM 3056 N N . GLY B 1 188 ? 3.068 -19.844 6.824 1 85.62 188 GLY B N 1
ATOM 3057 C CA . GLY B 1 188 ? 3.164 -18.703 7.734 1 85.62 188 GLY B CA 1
ATOM 3058 C C . GLY B 1 188 ? 2.459 -17.469 7.215 1 85.62 1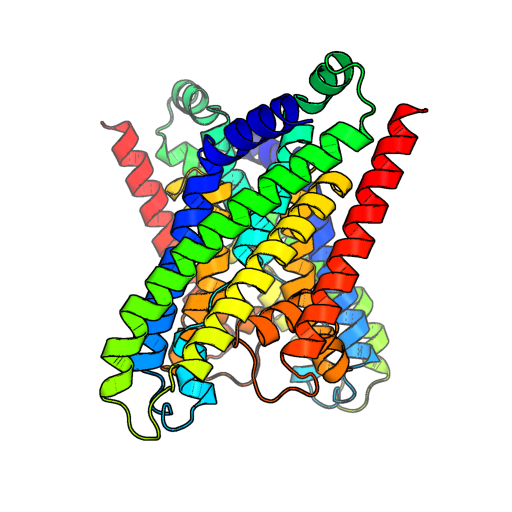88 GLY B C 1
ATOM 3059 O O . GLY B 1 188 ? 1.949 -16.672 8 1 85.62 188 GLY B O 1
ATOM 3060 N N . VAL B 1 189 ? 2.35 -17.391 5.902 1 84.62 189 VAL B N 1
ATOM 3061 C CA . VAL B 1 189 ? 1.697 -16.234 5.293 1 84.62 189 VAL B CA 1
ATOM 3062 C C . VAL B 1 189 ? 0.204 -16.25 5.613 1 84.62 189 VAL B C 1
ATOM 3064 O O . VAL B 1 189 ? -0.389 -15.211 5.902 1 84.62 189 VAL B O 1
ATOM 3067 N N . ASN B 1 190 ? -0.331 -17.453 5.652 1 89.62 190 ASN B N 1
ATOM 3068 C CA . ASN B 1 190 ? -1.757 -17.609 5.918 1 89.62 190 ASN B CA 1
ATOM 3069 C C . ASN B 1 190 ? -2.111 -17.219 7.348 1 89.62 190 ASN B C 1
ATOM 3071 O O . ASN B 1 190 ? -3.256 -16.859 7.633 1 89.62 190 ASN B O 1
ATOM 3075 N N . LEU B 1 191 ? -1.058 -17.172 8.195 1 91.69 191 LEU B N 1
ATOM 3076 C CA . LEU B 1 191 ? -1.286 -16.891 9.602 1 91.69 191 LEU B CA 1
ATOM 3077 C C . LEU B 1 191 ? -1.124 -15.398 9.883 1 91.69 191 LEU B C 1
ATOM 3079 O O . LEU B 1 191 ? -1.384 -14.945 11 1 91.69 191 LEU B O 1
ATOM 3083 N N . THR B 1 192 ? -0.774 -14.672 8.906 1 90.56 192 THR B N 1
ATOM 3084 C CA . THR B 1 192 ? -0.687 -13.227 9.062 1 90.56 192 THR B CA 1
ATOM 3085 C C . THR B 1 192 ? -2.057 -12.578 8.883 1 90.56 192 THR B C 1
ATOM 3087 O O . THR B 1 192 ? -2.959 -13.18 8.297 1 90.56 192 THR B O 1
ATOM 3090 N N . PRO B 1 193 ? -2.229 -11.352 9.391 1 92.5 193 PRO B N 1
ATOM 3091 C CA . PRO B 1 193 ? -3.51 -10.672 9.188 1 92.5 193 PRO B CA 1
ATOM 3092 C C . PRO B 1 193 ? -3.846 -10.477 7.707 1 92.5 193 PRO B C 1
ATOM 3094 O O . PRO B 1 193 ? -5.004 -10.633 7.309 1 92.5 193 PRO B O 1
ATOM 3097 N N . PHE B 1 194 ? -2.887 -10.234 6.922 1 88.69 194 PHE B N 1
ATOM 3098 C CA . PHE B 1 194 ? -3.107 -10 5.5 1 88.69 194 PHE B CA 1
ATOM 3099 C C . PHE B 1 194 ? -3.496 -11.297 4.797 1 88.69 194 PHE B C 1
ATOM 3101 O O . PHE B 1 194 ? -4.406 -11.305 3.961 1 88.69 194 PHE B O 1
ATOM 3108 N N . GLY B 1 195 ? -2.73 -12.328 5.148 1 89.44 195 GLY B N 1
ATOM 3109 C CA . GLY B 1 195 ? -3.066 -13.625 4.578 1 89.44 195 GLY B CA 1
ATOM 3110 C C . GLY B 1 195 ? -4.457 -14.102 4.953 1 89.44 195 GLY B C 1
ATOM 3111 O O . GLY B 1 195 ? -5.211 -14.57 4.098 1 89.44 195 GLY B O 1
ATOM 3112 N N . ALA B 1 196 ? -4.746 -13.969 6.215 1 93.56 196 ALA B N 1
ATOM 3113 C CA . ALA B 1 196 ? -6.051 -14.398 6.703 1 93.56 196 ALA B CA 1
ATOM 3114 C C . ALA B 1 196 ? -7.176 -13.586 6.066 1 93.56 196 ALA B C 1
ATOM 3116 O O . ALA B 1 196 ? -8.203 -14.141 5.676 1 93.56 196 ALA B O 1
ATOM 3117 N N . ALA B 1 197 ? -6.984 -12.273 5.93 1 93.44 197 ALA B N 1
ATOM 3118 C CA . ALA B 1 197 ? -7.984 -11.406 5.305 1 93.44 197 ALA B CA 1
ATOM 3119 C C . ALA B 1 197 ? -8.18 -11.766 3.834 1 93.44 197 ALA B C 1
ATOM 3121 O O . ALA B 1 197 ? -9.297 -11.703 3.316 1 93.44 197 ALA B O 1
ATOM 3122 N N . GLY B 1 198 ? -7.125 -12.133 3.203 1 91.06 198 GLY B N 1
ATOM 3123 C CA . GLY B 1 198 ? -7.195 -12.539 1.808 1 91.06 198 GLY B CA 1
ATOM 3124 C C . GLY B 1 198 ? -7.977 -13.82 1.598 1 91.06 198 GLY B C 1
ATOM 3125 O O . GLY B 1 198 ? -8.742 -13.938 0.637 1 91.06 198 GLY B O 1
ATOM 3126 N N . ILE B 1 199 ? -7.75 -14.734 2.502 1 92.56 199 ILE B N 1
ATOM 3127 C CA . ILE B 1 199 ? -8.469 -16 2.426 1 92.56 199 ILE B CA 1
ATOM 3128 C C . ILE B 1 199 ? -9.953 -15.773 2.691 1 92.56 199 ILE B C 1
ATOM 3130 O O . ILE B 1 199 ? -10.805 -16.266 1.948 1 92.56 199 ILE B O 1
ATOM 3134 N N . LEU B 1 200 ? -10.227 -14.969 3.691 1 94.56 200 LEU B N 1
ATOM 3135 C CA . LEU B 1 200 ? -11.594 -14.68 4.09 1 94.56 200 LEU B CA 1
ATOM 3136 C C . LEU B 1 200 ? -12.359 -13.984 2.961 1 94.56 200 LEU B C 1
ATOM 3138 O O . LEU B 1 200 ? -13.547 -14.242 2.758 1 94.56 200 LEU B O 1
ATOM 3142 N N . SER B 1 201 ? -11.688 -13.172 2.17 1 93.44 201 SER B N 1
ATOM 3143 C CA . SER B 1 201 ? -12.32 -12.383 1.119 1 93.44 201 SER B CA 1
ATOM 3144 C C . SER B 1 201 ? -12.203 -13.062 -0.237 1 93.44 201 SER B C 1
ATOM 3146 O O . SER B 1 201 ? -12.586 -12.5 -1.262 1 93.44 201 SER B O 1
ATOM 3148 N N . ARG B 1 202 ? -11.648 -14.273 -0.3 1 90 202 ARG B N 1
ATOM 3149 C CA . ARG B 1 202 ? -11.531 -15.109 -1.488 1 90 202 ARG B CA 1
ATOM 3150 C C . ARG B 1 202 ? -10.555 -14.508 -2.49 1 90 202 ARG B C 1
ATOM 3152 O O . ARG B 1 202 ? -10.688 -14.711 -3.697 1 90 202 ARG B O 1
ATOM 3159 N N . MET B 1 203 ? -9.688 -13.703 -1.974 1 83.81 203 MET B N 1
ATOM 3160 C CA . MET B 1 203 ? -8.609 -13.211 -2.824 1 83.81 203 MET B CA 1
ATOM 3161 C C . MET B 1 203 ? -7.527 -14.273 -2.992 1 83.81 203 MET B C 1
ATOM 3163 O O . MET B 1 203 ? -6.762 -14.242 -3.957 1 83.81 203 MET B O 1
ATOM 3167 N N . THR B 1 204 ? -7.453 -15.141 -2.012 1 79 204 THR B N 1
ATOM 3168 C CA . THR B 1 204 ? -6.5 -16.25 -2.008 1 79 204 THR B CA 1
ATOM 3169 C C . THR B 1 204 ? -7.223 -17.578 -1.861 1 79 204 THR B C 1
ATOM 3171 O O . THR B 1 204 ? -8.117 -17.719 -1.023 1 79 204 THR B O 1
ATOM 3174 N N . HIS B 1 205 ? -6.777 -18.453 -2.76 1 74.75 205 HIS B N 1
ATOM 3175 C CA . HIS B 1 205 ? -7.41 -19.766 -2.736 1 74.75 205 HIS B CA 1
ATOM 3176 C C . HIS B 1 205 ? -6.371 -20.875 -2.578 1 74.75 205 HIS B C 1
ATOM 3178 O O . HIS B 1 205 ? -5.172 -20.641 -2.734 1 74.75 205 HIS B O 1
ATOM 3184 N N . HIS B 1 206 ? -6.977 -22.016 -2.229 1 69.06 206 HIS B N 1
ATOM 3185 C CA . HIS B 1 206 ? -6.191 -23.25 -2.18 1 69.06 206 HIS B CA 1
ATOM 3186 C C . HIS B 1 206 ? -5.027 -23.109 -1.201 1 69.06 206 HIS B C 1
ATOM 3188 O O . HIS B 1 206 ? -3.883 -23.406 -1.547 1 69.06 206 HIS B O 1
ATOM 3194 N N . THR B 1 207 ? -5.426 -22.625 -0.018 1 76.69 207 THR B N 1
ATOM 3195 C CA . THR B 1 207 ? -4.434 -22.484 1.039 1 76.69 207 THR B CA 1
ATOM 3196 C C . THR B 1 207 ? -4.602 -23.562 2.102 1 76.69 207 THR B C 1
ATOM 3198 O O . THR B 1 207 ? -5.559 -24.344 2.055 1 76.69 207 THR B O 1
ATOM 3201 N N . THR B 1 208 ? -3.625 -23.672 2.918 1 80.38 208 THR B N 1
ATOM 3202 C CA . THR B 1 208 ? -3.641 -24.656 4.004 1 80.38 208 THR B CA 1
ATOM 3203 C C . THR B 1 208 ? -4.684 -24.281 5.051 1 80.38 208 THR B C 1
ATOM 3205 O O . THR B 1 208 ? -5.098 -25.109 5.852 1 80.38 208 THR B O 1
ATOM 3208 N N . LEU B 1 209 ? -5.172 -23.109 5.012 1 88.94 209 LEU B N 1
ATOM 3209 C CA . LEU B 1 209 ? -6.117 -22.625 6.004 1 88.94 209 LEU B CA 1
ATOM 3210 C C . LEU B 1 209 ? -7.52 -22.516 5.414 1 88.94 209 LEU B C 1
ATOM 3212 O O . LEU B 1 209 ? -7.691 -22 4.301 1 88.94 209 LEU B O 1
ATOM 3216 N N . SER B 1 210 ? -8.5 -23.109 6.113 1 92.31 210 SER B N 1
ATOM 3217 C CA . SER B 1 210 ? -9.883 -22.969 5.695 1 92.31 210 SER B CA 1
ATOM 3218 C C . SER B 1 210 ? -10.375 -21.547 5.902 1 92.31 210 SER B C 1
ATOM 3220 O O . SER B 1 210 ? -9.742 -20.75 6.609 1 92.31 210 SER B O 1
ATOM 3222 N N . VAL B 1 211 ? -11.516 -21.203 5.301 1 93.69 211 VAL B N 1
ATOM 3223 C CA . VAL B 1 211 ? -12.102 -19.875 5.395 1 93.69 211 VAL B CA 1
ATOM 3224 C C . VAL B 1 211 ? -12.461 -19.562 6.844 1 93.69 211 VAL B C 1
ATOM 3226 O O . VAL B 1 211 ? -12.156 -18.484 7.352 1 93.69 211 VAL B O 1
ATOM 3229 N N . VAL B 1 212 ? -13 -20.531 7.59 1 94.75 212 VAL B N 1
ATOM 3230 C CA . VAL B 1 212 ? -13.414 -20.344 8.977 1 94.75 212 VAL B CA 1
ATOM 3231 C C . VAL B 1 212 ? -12.18 -20.156 9.859 1 94.75 212 VAL B C 1
ATOM 3233 O O . VAL B 1 212 ? -12.156 -19.281 10.719 1 94.75 212 VAL B O 1
ATOM 3236 N N . SER B 1 213 ? -11.133 -20.969 9.609 1 95.19 213 SER B N 1
ATOM 3237 C CA . SER B 1 213 ? -9.898 -20.844 10.375 1 95.19 213 SER B CA 1
ATOM 3238 C C . SER B 1 213 ? -9.227 -19.5 10.133 1 95.19 213 SER B C 1
ATOM 3240 O O . SER B 1 213 ? -8.641 -18.922 11.047 1 95.19 213 SER B O 1
ATOM 3242 N N . ALA B 1 214 ? -9.336 -19 8.883 1 96.06 214 ALA B N 1
ATOM 3243 C CA . ALA B 1 214 ? -8.766 -17.688 8.57 1 96.06 214 ALA B CA 1
ATOM 3244 C C . ALA B 1 214 ? -9.477 -16.594 9.344 1 96.06 214 ALA B C 1
ATOM 3246 O O . ALA B 1 214 ? -8.844 -15.625 9.781 1 96.06 214 ALA B O 1
ATOM 3247 N N . GLY B 1 215 ? -10.781 -16.766 9.5 1 97.19 215 GLY B N 1
ATOM 3248 C CA . GLY B 1 215 ? -11.523 -15.812 10.32 1 97.19 215 GLY B CA 1
ATOM 3249 C C . GLY B 1 215 ? -11.039 -15.75 11.758 1 97.19 215 GLY B C 1
ATOM 3250 O O . GLY B 1 215 ? -10.891 -14.664 12.32 1 97.19 215 GLY B O 1
ATOM 3251 N N . TRP B 1 216 ? -10.711 -16.906 12.281 1 97.38 216 TRP B N 1
ATOM 3252 C CA . TRP B 1 216 ? -10.219 -16.969 13.656 1 97.38 216 TRP B CA 1
ATOM 3253 C C . TRP B 1 216 ? -8.828 -16.344 13.766 1 97.38 216 TRP B C 1
ATOM 3255 O O . TRP B 1 216 ? -8.516 -15.68 14.75 1 97.38 216 TRP B O 1
ATOM 3265 N N . VAL B 1 217 ? -8.078 -16.594 12.781 1 96.75 217 VAL B N 1
ATOM 3266 C CA . VAL B 1 217 ? -6.73 -16.031 12.781 1 96.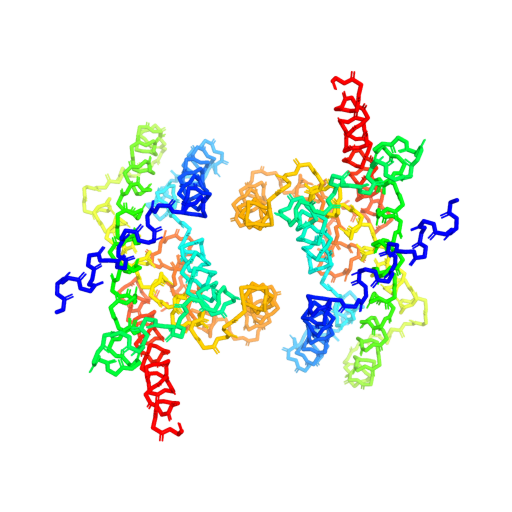75 217 VAL B CA 1
ATOM 3267 C C . VAL B 1 217 ? -6.801 -14.508 12.758 1 96.75 217 VAL B C 1
ATOM 3269 O O . VAL B 1 217 ? -6.148 -13.836 13.562 1 96.75 217 VAL B O 1
ATOM 3272 N N . LEU B 1 218 ? -7.605 -13.992 11.852 1 97.56 218 LEU B N 1
ATOM 3273 C CA . LEU B 1 218 ? -7.734 -12.539 11.766 1 97.56 218 LEU B CA 1
ATOM 3274 C C . LEU B 1 218 ? -8.328 -11.969 13.047 1 97.56 218 LEU B C 1
ATOM 3276 O O . LEU B 1 218 ? -7.898 -10.914 13.516 1 97.56 218 LEU B O 1
ATOM 3280 N N . ALA B 1 219 ? -9.266 -12.703 13.602 1 98.38 219 ALA B N 1
ATOM 3281 C CA . ALA B 1 219 ? -9.883 -12.266 14.852 1 98.38 219 ALA B CA 1
ATOM 3282 C C . ALA B 1 219 ? -8.859 -12.242 15.984 1 98.38 219 ALA B C 1
ATOM 3284 O O . ALA B 1 219 ? -8.844 -11.312 16.797 1 98.38 219 ALA B O 1
ATOM 3285 N N . ALA B 1 220 ? -8.062 -13.227 16.031 1 98.44 220 ALA B N 1
ATOM 3286 C CA . ALA B 1 220 ? -7.051 -13.312 17.078 1 98.44 220 ALA B CA 1
ATOM 3287 C C . ALA B 1 220 ? -6.082 -12.141 17 1 98.44 220 ALA B C 1
ATOM 3289 O O . ALA B 1 220 ? -5.758 -11.523 18.031 1 98.44 220 ALA B O 1
ATOM 3290 N N . TRP B 1 221 ? -5.652 -11.836 15.836 1 97.62 221 TRP B N 1
ATOM 3291 C CA . TRP B 1 221 ? -4.781 -10.68 15.648 1 97.62 221 TRP B CA 1
ATOM 3292 C C . TRP B 1 221 ? -5.488 -9.391 16.078 1 97.62 221 TRP B C 1
ATOM 3294 O O . TRP B 1 221 ? -4.902 -8.555 16.766 1 97.62 221 TRP B O 1
ATOM 3304 N N . THR B 1 222 ? -6.691 -9.25 15.617 1 98.25 222 THR B N 1
ATOM 3305 C CA . THR B 1 222 ? -7.465 -8.047 15.883 1 98.25 222 THR B CA 1
ATOM 3306 C C . THR B 1 222 ? -7.668 -7.852 17.391 1 98.25 222 THR B C 1
ATOM 3308 O O . THR B 1 222 ? -7.438 -6.762 17.922 1 98.25 222 THR B O 1
ATOM 3311 N N . VAL B 1 223 ? -8.062 -8.906 18.047 1 97.81 223 VAL B N 1
ATOM 3312 C CA . VAL B 1 223 ? -8.297 -8.836 19.484 1 97.81 223 VAL B CA 1
ATOM 3313 C C . VAL B 1 223 ? -6.992 -8.531 20.219 1 97.81 223 VAL B C 1
ATOM 3315 O O . VAL B 1 223 ? -6.949 -7.672 21.094 1 97.81 223 VAL B O 1
ATOM 3318 N N . ALA B 1 224 ? -5.945 -9.195 19.859 1 98.12 224 ALA B N 1
ATOM 3319 C CA . ALA B 1 224 ? -4.656 -9.016 20.516 1 98.12 224 ALA B CA 1
ATOM 3320 C C . ALA B 1 224 ? -4.176 -7.57 20.375 1 98.12 224 ALA B C 1
ATOM 3322 O O . ALA B 1 224 ? -3.809 -6.934 21.375 1 98.12 224 ALA B O 1
ATOM 3323 N N . VAL B 1 225 ? -4.234 -7.035 19.188 1 97.56 225 VAL B N 1
ATOM 3324 C CA . VAL B 1 225 ? -3.729 -5.691 18.953 1 97.56 225 VAL B CA 1
ATOM 3325 C C . VAL B 1 225 ? -4.645 -4.668 19.609 1 97.56 225 VAL B C 1
ATOM 3327 O O . VAL B 1 225 ? -4.172 -3.672 20.172 1 97.56 225 VAL B O 1
ATOM 3330 N N . THR B 1 226 ? -5.93 -4.918 19.547 1 97.19 226 THR B N 1
ATOM 3331 C CA . THR B 1 226 ? -6.871 -4.008 20.188 1 97.19 226 THR B CA 1
ATOM 3332 C C . THR B 1 226 ? -6.645 -3.963 21.688 1 97.19 226 THR B C 1
ATOM 3334 O O . THR B 1 226 ? -6.645 -2.889 22.297 1 97.19 226 THR B O 1
ATOM 3337 N N . LEU B 1 227 ? -6.422 -5.141 22.266 1 96.69 227 LEU B N 1
ATOM 3338 C CA . LEU B 1 227 ? -6.168 -5.195 23.703 1 96.69 227 LEU B CA 1
ATOM 3339 C C . LEU B 1 227 ? -4.895 -4.438 24.062 1 96.69 227 LEU B C 1
ATOM 3341 O O . LEU B 1 227 ? -4.867 -3.688 25.031 1 96.69 227 LEU B O 1
ATOM 3345 N N . VAL B 1 228 ? -3.889 -4.605 23.297 1 96.75 228 VAL B N 1
ATOM 3346 C CA . VAL B 1 228 ? -2.637 -3.896 23.531 1 96.75 228 VAL B CA 1
ATOM 3347 C C . VAL B 1 228 ? -2.867 -2.391 23.438 1 96.75 228 VAL B C 1
ATOM 3349 O O . VAL B 1 228 ? -2.391 -1.623 24.266 1 96.75 228 VAL B O 1
ATOM 3352 N N . ALA B 1 229 ? -3.594 -1.991 22.406 1 95.44 229 ALA B N 1
ATOM 3353 C CA . ALA B 1 229 ? -3.855 -0.569 22.203 1 95.44 229 ALA B CA 1
ATOM 3354 C C . ALA B 1 229 ? -4.617 0.024 23.375 1 95.44 229 ALA B C 1
ATOM 3356 O O . ALA B 1 229 ? -4.281 1.109 23.859 1 95.44 229 ALA B O 1
ATOM 3357 N N . VAL B 1 230 ? -5.578 -0.654 23.891 1 92.19 230 VAL B N 1
ATOM 3358 C CA . VAL B 1 230 ? -6.398 -0.175 25 1 92.19 230 VAL B CA 1
ATOM 3359 C C . VAL B 1 230 ? -5.566 -0.123 26.281 1 92.19 230 VAL B C 1
ATOM 3361 O O . VAL B 1 230 ? -5.633 0.853 27.031 1 92.19 230 VAL B O 1
ATOM 3364 N N . VAL B 1 231 ? -4.781 -1.158 26.531 1 92.62 231 VAL B N 1
ATOM 3365 C CA . VAL B 1 231 ? -3.965 -1.224 27.734 1 92.62 231 VAL B CA 1
ATOM 3366 C C . VAL B 1 231 ? -2.932 -0.099 27.719 1 92.62 231 VAL B C 1
ATOM 3368 O O . VAL B 1 231 ? -2.725 0.574 28.734 1 92.62 231 VAL B O 1
ATOM 3371 N N . VAL B 1 232 ? -2.328 0.075 26.609 1 91.56 232 VAL B N 1
ATOM 3372 C CA . VAL B 1 232 ? -1.316 1.12 26.5 1 91.56 232 VAL B CA 1
ATOM 3373 C C . VAL B 1 232 ? -1.955 2.486 26.734 1 91.56 232 VAL B C 1
ATOM 3375 O O . VAL B 1 232 ? -1.391 3.328 27.438 1 91.56 232 VAL B O 1
ATOM 3378 N N . GLU B 1 233 ? -3.098 2.719 26.172 1 86.88 233 GLU B N 1
ATOM 3379 C CA . GLU B 1 233 ? -3.795 3.99 26.344 1 86.88 233 GLU B CA 1
ATOM 3380 C C . GLU B 1 233 ? -4.219 4.195 27.797 1 86.88 233 GLU B C 1
ATOM 3382 O O . GLU B 1 233 ? -4.168 5.316 28.312 1 86.88 233 GLU B O 1
ATOM 3387 N N . ARG B 1 234 ? -4.645 3.205 28.469 1 86.06 234 ARG B N 1
ATOM 3388 C CA . ARG B 1 234 ? -5.039 3.291 29.875 1 86.06 234 ARG B CA 1
ATOM 3389 C C . ARG B 1 234 ? -3.842 3.631 30.75 1 86.06 234 ARG B C 1
ATOM 3391 O O . ARG B 1 234 ? -3.969 4.391 31.719 1 86.06 234 ARG B O 1
ATOM 3398 N N . ARG B 1 235 ? -2.762 3.078 30.406 1 86.94 235 ARG B N 1
ATOM 3399 C CA . ARG B 1 235 ? -1.565 3.334 31.203 1 86.94 235 ARG B CA 1
ATOM 3400 C C . ARG B 1 235 ? -1.076 4.766 31.016 1 86.94 235 ARG B C 1
ATOM 3402 O O . ARG B 1 235 ? -0.493 5.355 31.922 1 86.94 235 ARG B O 1
ATOM 3409 N N . ARG B 1 236 ? -1.261 5.223 29.891 1 80.19 236 ARG B N 1
ATOM 3410 C CA . ARG B 1 236 ? -0.865 6.602 29.625 1 80.19 236 ARG B CA 1
ATOM 3411 C C . ARG B 1 236 ? -1.75 7.578 30.391 1 80.19 236 ARG B C 1
ATOM 3413 O O . ARG B 1 236 ? -1.335 8.703 30.688 1 80.19 236 ARG B O 1
ATOM 3420 N N . ASP B 1 237 ? -2.916 7.172 30.703 1 69.19 237 ASP B N 1
ATOM 3421 C CA . ASP B 1 237 ? -3.818 7.965 31.531 1 69.19 237 ASP B CA 1
ATOM 3422 C C . ASP B 1 237 ? -3.316 8.039 32.969 1 69.19 237 ASP B C 1
ATOM 3424 O O . ASP B 1 237 ? -3.484 9.055 33.625 1 69.19 237 ASP B O 1
ATOM 3428 N N . LEU B 1 238 ? -2.82 6.977 33.344 1 60.75 238 LEU B N 1
ATOM 3429 C CA . LEU B 1 238 ? -2.42 6.898 34.75 1 60.75 238 LEU B CA 1
ATOM 3430 C C . LEU B 1 238 ? -1.058 7.547 34.969 1 60.75 238 LEU B C 1
ATOM 3432 O O . LEU B 1 238 ? -0.718 7.934 36.094 1 60.75 238 LEU B O 1
ATOM 3436 N N . ALA B 1 239 ? -0.328 7.777 33.938 1 57.81 239 ALA B N 1
ATOM 3437 C CA . ALA B 1 239 ? 0.977 8.406 34.156 1 57.81 239 ALA B CA 1
ATOM 3438 C C . ALA B 1 239 ? 0.879 9.922 34.031 1 57.81 239 ALA B C 1
ATOM 3440 O O . ALA B 1 239 ? -0.069 10.445 33.438 1 57.81 239 ALA B O 1
#

Organism: Streptomyces coelicolor (strain ATCC BAA-471 / A3(2) / M145) (NCBI:txid100226)

Sequence (478 aa):
MSRLLRGELIKTVTTRTVLGFAVGTVAFAALNALVVAAWSGTLDEVAEKEEALSAMPVLLLLWGLVGAAGEYRHRTAAPAALVGRRGRGVVLSARIAAYALTGLLLGALTTTVSVGLALPLLSDQPGPDLTSADVGAVVAGNLVAFVLSTILGAALGALIRSPVLGVVVLLVVNFAVVPLLSGVWEAGVNLTPFGAAGILSRMTHHTTLSVVSAGWVLAAWTVAVTLVAVVVERRRDLAMSRLLRGELIKTVTTRTVLGFAVGTVAFAALNALVVAAWSGTLDEVAEKEEALSAMPVLLLLWGLVGAAGEYRHRTAAPAALVGRRGRGVVLSARIAAYALTGLLLGALTTTVSVGLALPLLSDQPGPDLTSADVGAVVAGNLVAFVLSTILGAALGALIRSPVLGVVVLLVVNFAVVPLLSGVWEAGVNLTPFGAAGILSRMTHHTTLSVVSAGWVLAAWTVAVTLVAVVVERRRDLA